Protein AF-A0A8S9BI53-F1 (afdb_monomer)

Solvent-accessible surface area (backbone atoms only — not comparable to full-atom values): 33061 Å² total; per-residue (Å²): 138,85,80,86,93,80,88,85,81,89,90,82,87,81,84,90,80,84,87,87,91,84,84,90,86,83,92,74,87,72,84,75,74,73,81,69,56,68,41,57,49,54,52,50,31,24,76,69,57,69,30,56,15,89,81,82,66,48,62,41,67,71,45,86,50,90,85,50,49,38,38,64,41,93,84,77,41,53,54,35,48,37,65,59,54,47,64,76,49,70,54,96,83,61,75,46,56,41,90,86,76,59,50,77,44,80,83,90,82,71,69,43,12,70,45,68,50,83,54,45,51,51,96,46,61,16,75,31,73,36,54,18,81,56,66,53,80,40,63,26,84,49,60,46,41,55,67,83,69,86,32,77,69,58,82,85,41,78,83,50,72,60,67,72,82,74,72,76,48,78,61,54,56,31,54,54,38,41,65,69,69,30,74,69,57,46,56,55,44,53,49,49,51,48,55,49,49,52,50,51,51,52,49,50,54,50,44,52,51,52,32,45,56,73,57,38,28,87,83,37,74,62,40,63,84,74,40,41,67,57,50,51,49,47,51,52,57,51,41,53,56,48,52,50,51,50,49,54,48,50,52,53,42,49,55,53,50,48,53,49,48,38,59,34,70,45,61,79,44,89,84,53,57,69,68,59,48,52,49,51,55,50,54,54,46,52,54,49,50,55,52,51,52,52,62,66,43,47,62,55,52,44,66,72,45,37,33,30,54,51,36,29,68,53,32,73,48,43,53,50,90,36,40,30,42,27,50,74,63,49,51,101,71,82,42,31,50,35,49,42,34,44,71,51,90,92,48,77,69,30,61,32,17,37,24,81,46,80,53,77,49,93,88,47,87,86,52,80,63,26,56,27,33,36,35,36,32,46,53,83,86,43,68,24,33,33,38,40,35,16,77,88,78,28,34,38,39,33,30,43,34,80,48,79,62,61,62,44,41,30,71,13,45,44,63,84,80,43,95,68,87,76,90,77,78,92,70,57,74,44,82,76,48,66,40,41,44,54,75,52,35,97,92,42,32,38,28,43,34,50,87,71,35,33,34,35,34,48,46,31,51,35,70,75,34,77,83,31,42,42,68,32,38,28,33,58,43,66,95,56,54,73,70,54,46,52,56,60,65,66,53,77,87,67,41,68,72,52,92,47,52,44,33,32,35,28,34,44,55,66,67,74,68,39,44,30,39,27,29,43,50,53,86,41,70,45,72,46,73,90,54,80,72,93,56,82,72,55,65,44,78,44,72,46,62,50,77,75,59,48,52,65,50,46,52,53,53,46,53,49,52,53,50,51,56,54,51,59,66,69,78,106

Secondary structure (DSSP, 8-state):
-PPPS---------------------------PPPPPHHHHHHHHHHTT--B-TTT-PBPPPTTSTT--EEE-TTT--EEEHHHHHHHT--TTS-EE-TTT--EE--------TTS-SSSS-SSB---EEE-TTS-EEE--SBS-SS----PPPGGGTTSPPPP-----HHHHHHHHHHHHHHHHHHHHHHHHHHHHHHHHHHHHHHHHHHHHHH-GGGSTTHIIIIIHHHHHHHHHHHHHHHHHHHHHHHHHHHHHHHHHHHHTTTT-TTS-HHHHHHHHHHHHHHHHHHHHHHHHHHHHHHHHHHHHHHHHHHTTTTTT--EEEESS-SSS---EEEEEE-STT---EEEEEEEEE---TT-TT-TTSEEEEEEE--SS-SSEEEEEETTTTEEEEEEESS--HHHHIIIIIHHH-SSPPP-----EEEEEEEEBPPP-SS---EEETTTTEEEETHHHHHH-GGGGGG-EEEE-TT--HHHHHHHHTSPP-SS--TTEEEEEEEESSSS-EEEEEEPPP-EEEE-GGG-SSS---EEEE-S--HHHHHHHHHHHHHHHHHHHHHHHHH-

Nearest PDB structures (foldseek):
  7ajk-assembly1_CCC  TM=2.341E-01  e=9.223E-01  Homo sapiens
  1jch-assembly1_A  TM=1.761E-01  e=6.623E-01  Escherichia coli str. K-12 substr. W3110

Mean predicted aligned error: 15.17 Å

Radius of gyration: 48.34 Å; Cα contacts (8 Å, |Δi|>4): 811; chains: 1; bounding box: 99×66×150 Å

Structure (mmCIF, N/CA/C/O backbone):
data_AF-A0A8S9BI53-F1
#
_entry.id   AF-A0A8S9BI53-F1
#
loop_
_atom_site.group_PDB
_atom_site.id
_atom_site.type_symbol
_atom_site.label_atom_id
_atom_site.label_alt_id
_atom_site.label_comp_id
_atom_site.label_asym_id
_atom_site.label_entity_id
_atom_site.label_seq_id
_atom_site.pdbx_PDB_ins_code
_atom_site.Cartn_x
_atom_site.Cartn_y
_atom_site.Cartn_z
_atom_site.occupancy
_atom_site.B_iso_or_equiv
_atom_site.auth_seq_id
_atom_site.auth_comp_id
_atom_site.auth_asym_id
_atom_site.auth_atom_id
_atom_site.pdbx_PDB_model_num
ATOM 1 N N . MET A 1 1 ? -49.328 19.331 77.285 1.00 38.16 1 MET A N 1
ATOM 2 C CA . MET A 1 1 ? -50.086 18.075 77.104 1.00 38.16 1 MET A CA 1
ATOM 3 C C . MET A 1 1 ? -49.144 16.935 77.443 1.00 38.16 1 MET A C 1
ATOM 5 O O . MET A 1 1 ? -48.133 16.788 76.768 1.00 38.16 1 MET A O 1
ATOM 9 N N . GLY A 1 2 ? -49.382 16.288 78.585 1.00 35.16 2 GLY A N 1
ATOM 10 C CA . GLY A 1 2 ? -48.460 15.339 79.215 1.00 35.16 2 GLY A CA 1
ATOM 11 C C . GLY A 1 2 ? -48.515 13.945 78.594 1.00 35.16 2 GLY A C 1
ATOM 12 O O . GLY A 1 2 ? -49.568 13.505 78.139 1.00 35.16 2 GLY A O 1
ATOM 13 N N . PHE A 1 3 ? -47.365 13.274 78.581 1.00 36.62 3 PHE A N 1
ATOM 14 C CA . PHE A 1 3 ? -47.241 11.854 78.255 1.00 36.62 3 PHE A CA 1
ATOM 15 C C . PHE A 1 3 ? -47.561 10.993 79.493 1.00 36.62 3 PHE A C 1
ATOM 17 O O . PHE A 1 3 ? -47.225 11.418 80.599 1.00 36.62 3 PHE A O 1
ATOM 24 N N . PRO A 1 4 ? -48.165 9.796 79.343 1.00 42.88 4 PRO A N 1
ATOM 25 C CA . PRO A 1 4 ? -48.496 8.935 80.476 1.00 42.88 4 PRO A CA 1
ATOM 26 C C . PRO A 1 4 ? -47.275 8.229 81.083 1.00 42.88 4 PRO A C 1
ATOM 28 O O . PRO A 1 4 ? -46.338 7.821 80.395 1.00 42.88 4 PRO A O 1
ATOM 31 N N . GLU A 1 5 ? -47.358 8.046 82.394 1.00 36.34 5 GLU A N 1
ATOM 32 C CA . GLU A 1 5 ? -46.316 7.708 83.359 1.00 36.34 5 GLU A CA 1
ATOM 33 C C . GLU A 1 5 ? -46.293 6.195 83.678 1.00 36.34 5 GLU A C 1
ATOM 35 O O . GLU A 1 5 ? -46.712 5.770 84.749 1.00 36.34 5 GLU A O 1
ATOM 40 N N . TRP A 1 6 ? -45.837 5.345 82.743 1.00 43.69 6 TRP A N 1
ATOM 41 C CA . TRP A 1 6 ? -45.733 3.888 82.998 1.00 43.69 6 TRP A CA 1
ATOM 42 C C . TRP A 1 6 ? -44.433 3.199 82.540 1.00 43.69 6 TRP A C 1
ATOM 44 O O . TRP A 1 6 ? -44.338 1.977 82.585 1.00 43.69 6 TRP A O 1
ATOM 54 N N . LEU A 1 7 ? -43.386 3.947 82.165 1.00 37.19 7 LEU A N 1
ATOM 55 C CA . LEU A 1 7 ? -42.124 3.377 81.646 1.00 37.19 7 LEU A CA 1
ATOM 56 C C . LEU A 1 7 ? -40.905 3.471 82.585 1.00 37.19 7 LEU A C 1
ATOM 58 O O . LEU A 1 7 ? -39.764 3.371 82.137 1.00 37.19 7 LEU A O 1
ATOM 62 N N . SER A 1 8 ? -41.111 3.604 83.893 1.00 36.84 8 SER A N 1
ATOM 63 C CA . SER A 1 8 ? -40.029 3.662 84.888 1.00 36.84 8 SER A CA 1
ATOM 64 C C . SER A 1 8 ? -40.127 2.532 85.917 1.00 36.84 8 SER A C 1
ATOM 66 O O . SER A 1 8 ? -40.432 2.748 87.089 1.00 36.84 8 SER A O 1
ATOM 68 N N . ARG A 1 9 ? -39.808 1.295 85.508 1.00 33.62 9 ARG A N 1
ATOM 69 C CA . ARG A 1 9 ? -39.439 0.247 86.472 1.00 33.62 9 ARG A CA 1
ATOM 70 C C . ARG A 1 9 ? -38.448 -0.768 85.884 1.00 33.62 9 ARG A C 1
ATOM 72 O O . ARG A 1 9 ? -38.686 -1.344 84.833 1.00 33.62 9 ARG A O 1
ATOM 79 N N . MET A 1 10 ? -37.375 -0.989 86.648 1.00 32.03 10 MET A N 1
ATOM 80 C CA . MET A 1 10 ? -36.357 -2.053 86.570 1.00 32.03 10 MET A CA 1
ATOM 81 C C . MET A 1 10 ? -35.164 -1.892 85.608 1.00 32.03 10 MET A C 1
ATOM 83 O O . MET A 1 10 ? -35.108 -2.489 84.538 1.00 32.03 10 MET A O 1
ATOM 87 N N . ARG A 1 11 ? -34.107 -1.231 86.105 1.00 34.50 11 ARG A N 1
ATOM 88 C CA . ARG A 1 11 ? -32.727 -1.753 86.035 1.00 34.50 11 ARG A CA 1
ATOM 89 C C . ARG A 1 11 ? -31.992 -1.433 87.338 1.00 34.50 11 ARG A C 1
ATOM 91 O O . ARG A 1 11 ? -31.495 -0.328 87.513 1.00 34.50 11 ARG A O 1
ATOM 98 N N . SER A 1 12 ? -31.906 -2.415 88.228 1.00 32.53 12 SER A N 1
ATOM 99 C CA . SER A 1 12 ? -30.913 -2.466 89.303 1.00 32.53 12 SER A CA 1
ATOM 100 C C . SER A 1 12 ? -30.328 -3.874 89.318 1.00 32.53 12 SER A C 1
ATOM 102 O O . SER A 1 12 ? -31.018 -4.818 89.688 1.00 32.53 12 SER A O 1
ATOM 104 N N . PHE A 1 13 ? -29.077 -4.020 88.889 1.00 35.69 13 PHE A N 1
ATOM 105 C CA . PHE A 1 13 ? -28.277 -5.209 89.168 1.00 35.69 13 PHE A CA 1
ATOM 106 C C . PHE A 1 13 ? -27.112 -4.762 90.042 1.00 35.69 13 PHE A C 1
ATOM 108 O O . PHE A 1 13 ? -26.202 -4.078 89.577 1.00 35.69 13 PHE A O 1
ATOM 115 N N . GLY A 1 14 ? -27.230 -5.088 91.328 1.00 33.16 14 GLY A N 1
ATOM 116 C CA . GLY A 1 14 ? -26.150 -5.064 92.301 1.00 33.16 14 GLY A CA 1
ATOM 117 C C . GLY A 1 14 ? -25.418 -6.405 92.303 1.00 33.16 14 GLY A C 1
ATOM 118 O O . GLY A 1 14 ? -25.988 -7.445 91.984 1.00 33.16 14 GLY A O 1
ATOM 119 N N . SER A 1 15 ? -24.134 -6.306 92.608 1.00 37.19 15 SER A N 1
ATOM 120 C CA . SER A 1 15 ? -23.087 -7.322 92.706 1.00 37.19 15 SER A CA 1
ATOM 121 C C . SER A 1 15 ? -23.187 -8.249 93.931 1.00 37.19 15 SER A C 1
ATOM 123 O O . SER A 1 15 ? -24.032 -8.016 94.788 1.00 37.19 15 SER A O 1
ATOM 125 N N . THR A 1 16 ? -22.196 -9.162 94.019 1.00 34.91 16 THR A N 1
ATOM 126 C CA . THR A 1 16 ? -21.750 -10.045 95.139 1.00 34.91 16 THR A CA 1
ATOM 127 C C . THR A 1 16 ? -22.566 -11.330 95.333 1.00 34.91 16 THR A C 1
ATOM 129 O O . THR A 1 16 ? -23.776 -11.286 95.178 1.00 34.91 16 THR A O 1
ATOM 132 N N . SER A 1 17 ? -22.055 -12.508 95.708 1.00 37.38 17 SER A N 1
ATOM 133 C CA . SER A 1 17 ? -20.729 -13.128 95.932 1.00 37.38 17 SER A CA 1
ATOM 134 C C . SER A 1 17 ? -21.003 -14.565 96.445 1.00 37.38 17 SER A C 1
ATOM 136 O O . SER A 1 17 ? -21.996 -14.745 97.141 1.00 37.38 17 SER A O 1
ATOM 138 N N . ASP A 1 18 ? -20.132 -15.524 96.121 1.00 37.47 18 ASP A N 1
ATOM 139 C CA . ASP A 1 18 ? -19.719 -16.731 96.877 1.00 37.47 18 ASP A CA 1
ATOM 140 C C . ASP A 1 18 ? -20.744 -17.668 97.580 1.00 37.47 18 ASP A C 1
ATOM 142 O O . ASP A 1 18 ? -21.284 -17.341 98.629 1.00 37.47 18 ASP A O 1
ATOM 146 N N . ASP A 1 19 ? -20.888 -18.878 97.005 1.00 35.69 19 ASP A N 1
ATOM 147 C CA . ASP A 1 19 ? -20.624 -20.239 97.562 1.00 35.69 19 ASP A CA 1
ATOM 148 C C . ASP A 1 19 ? -21.284 -20.734 98.899 1.00 35.69 19 ASP A C 1
ATOM 150 O O . ASP A 1 19 ? -21.994 -20.000 99.575 1.00 35.69 19 ASP A O 1
ATOM 154 N N . PRO A 1 20 ? -21.147 -22.022 99.296 1.00 53.41 20 PRO A N 1
ATOM 155 C CA . PRO A 1 20 ? -22.077 -23.129 99.041 1.00 53.41 20 PRO A CA 1
ATOM 156 C C . PRO A 1 20 ? -22.709 -23.732 100.320 1.00 53.41 20 PRO A C 1
ATOM 158 O O . PRO A 1 20 ? -22.395 -23.355 101.445 1.00 53.41 20 PRO A O 1
ATOM 161 N N . SER A 1 21 ? -23.511 -24.790 100.117 1.00 37.78 21 SER A N 1
ATOM 162 C CA . SER A 1 21 ? -24.029 -25.794 101.074 1.00 37.78 21 SER A CA 1
ATOM 163 C C . SER A 1 21 ? -25.471 -25.621 101.580 1.00 37.78 21 SER A C 1
ATOM 165 O O . SER A 1 21 ? -25.750 -24.889 102.524 1.00 37.78 21 SER A O 1
ATOM 167 N N . ARG A 1 22 ? -26.392 -26.427 101.025 1.00 37.75 22 ARG A N 1
ATOM 168 C CA . ARG A 1 22 ? -27.271 -27.305 101.820 1.00 37.75 22 ARG A CA 1
ATOM 169 C C . ARG A 1 22 ? -28.062 -28.293 100.957 1.00 37.75 22 ARG A C 1
ATOM 171 O O . ARG A 1 22 ? -28.608 -27.938 99.920 1.00 37.75 22 ARG A O 1
ATOM 178 N N . LEU A 1 23 ? -28.066 -29.528 101.447 1.00 38.56 23 LEU A N 1
ATOM 179 C CA . LEU A 1 23 ? -28.733 -30.730 100.958 1.00 38.56 23 LEU A CA 1
ATOM 180 C C . LEU A 1 23 ? -30.272 -30.633 100.894 1.00 38.56 23 LEU A C 1
ATOM 182 O O . LEU A 1 23 ? -30.891 -30.022 101.760 1.00 38.56 23 LEU A O 1
ATOM 186 N N . GLU A 1 24 ? -30.803 -31.370 99.910 1.00 41.22 24 GLU A N 1
ATOM 187 C CA . GLU A 1 24 ? -31.971 -32.277 99.938 1.00 41.22 24 GLU A CA 1
ATOM 188 C C . GLU A 1 24 ? -33.331 -31.771 100.449 1.00 41.22 24 GLU A C 1
ATOM 190 O O . GLU A 1 24 ? -33.551 -31.617 101.647 1.00 41.22 24 GLU A O 1
ATOM 195 N N . ASN A 1 25 ? -34.317 -31.696 99.542 1.00 35.28 25 ASN A N 1
ATOM 196 C CA . ASN A 1 25 ? -35.432 -32.660 99.499 1.00 35.28 25 ASN A CA 1
ATOM 197 C C . ASN A 1 25 ? -36.460 -32.319 98.405 1.00 35.28 25 ASN A C 1
ATOM 199 O O . ASN A 1 25 ? -36.790 -31.156 98.199 1.00 35.28 25 ASN A O 1
ATOM 203 N N . GLY A 1 26 ? -37.044 -33.361 97.804 1.00 35.84 26 GLY A N 1
ATOM 204 C CA . GLY A 1 26 ? -38.421 -33.318 97.296 1.00 35.84 26 GLY A CA 1
ATOM 205 C C . GLY A 1 26 ? -38.607 -33.036 95.806 1.00 35.84 26 GLY A C 1
ATOM 206 O O . GLY A 1 26 ? -38.848 -31.910 95.392 1.00 35.84 26 GLY A O 1
ATOM 207 N N . THR A 1 27 ? -38.582 -34.100 95.012 1.00 40.88 27 THR A N 1
ATOM 208 C CA . THR A 1 27 ? -39.123 -34.187 93.651 1.00 40.88 27 THR A CA 1
ATOM 209 C C . THR A 1 27 ? -40.627 -33.887 93.599 1.00 40.88 27 THR A C 1
ATOM 211 O O . THR A 1 27 ? -41.427 -34.708 94.042 1.00 40.88 27 THR A O 1
ATOM 214 N N . GLU A 1 28 ? -41.003 -32.789 92.944 1.00 40.25 28 GLU A N 1
ATOM 215 C CA . GLU A 1 28 ? -42.243 -32.681 92.166 1.00 40.25 28 GLU A CA 1
ATOM 216 C C . GLU A 1 28 ? -41.829 -32.560 90.694 1.00 40.25 28 GLU A C 1
ATOM 218 O O . GLU A 1 28 ? -41.204 -31.578 90.285 1.00 40.25 28 GLU A O 1
ATOM 223 N N . MET A 1 29 ? -42.101 -33.598 89.897 1.00 36.38 29 MET A N 1
ATOM 224 C CA . MET A 1 29 ? -41.938 -33.537 88.445 1.00 36.38 29 MET A CA 1
ATOM 225 C C . MET A 1 29 ? -43.010 -32.601 87.884 1.00 36.38 29 MET A C 1
ATOM 227 O O . MET A 1 29 ? -44.114 -33.024 87.553 1.00 36.38 29 MET A O 1
ATOM 231 N N . VAL A 1 30 ? -42.676 -31.316 87.792 1.00 41.88 30 VAL A N 1
ATOM 232 C CA . VAL A 1 30 ? -43.366 -30.393 86.895 1.00 41.88 30 VAL A CA 1
ATOM 233 C C . VAL A 1 30 ? -43.039 -30.851 85.481 1.00 41.88 30 VAL A C 1
ATOM 235 O O . VAL A 1 30 ? -41.872 -30.892 85.086 1.00 41.88 30 VAL A O 1
ATOM 238 N N . ASP A 1 31 ? -44.074 -31.245 84.751 1.00 38.38 31 ASP A N 1
ATOM 239 C CA . ASP A 1 31 ? -44.019 -31.608 83.342 1.00 38.38 31 ASP A CA 1
ATOM 240 C C . ASP A 1 31 ? -43.601 -30.363 82.539 1.00 38.38 31 ASP A C 1
ATOM 242 O O . ASP A 1 31 ? -44.418 -29.543 82.116 1.00 38.38 31 ASP A O 1
ATOM 246 N N . PHE A 1 32 ? -42.289 -30.139 82.426 1.00 35.25 32 PHE A N 1
ATOM 247 C CA . PHE A 1 32 ? -41.719 -29.089 81.595 1.00 35.25 32 PHE A CA 1
ATOM 248 C C . PHE A 1 32 ? -41.863 -29.519 80.137 1.00 35.25 32 PHE A C 1
ATOM 250 O O . PHE A 1 32 ? -40.916 -30.008 79.519 1.00 35.25 32 PHE A O 1
ATOM 257 N N . THR A 1 33 ? -43.041 -29.292 79.554 1.00 42.88 33 THR A N 1
ATOM 258 C CA . THR A 1 33 ? -43.133 -29.152 78.101 1.00 42.88 33 THR A CA 1
ATOM 259 C C . THR A 1 33 ? -42.122 -28.078 77.689 1.00 42.88 33 THR A C 1
ATOM 261 O O . THR A 1 33 ? -42.225 -26.943 78.173 1.00 42.88 33 THR A O 1
ATOM 264 N N . PRO A 1 34 ? -41.113 -28.403 76.861 1.00 46.28 34 PRO A N 1
ATOM 265 C CA . PRO A 1 34 ? -40.123 -27.426 76.436 1.00 46.28 34 PRO A CA 1
ATOM 266 C C . PRO A 1 34 ? -40.837 -26.247 75.759 1.00 46.28 34 PRO A C 1
ATOM 268 O O . PRO A 1 34 ? -41.819 -26.468 75.044 1.00 46.28 34 PRO A O 1
ATOM 271 N N . PRO A 1 35 ? -40.388 -24.997 75.978 1.00 55.41 35 PRO A N 1
ATOM 272 C CA . PRO A 1 35 ? -41.011 -23.836 75.358 1.00 55.41 35 PRO A CA 1
ATOM 273 C C . PRO A 1 35 ? -41.022 -24.027 73.838 1.00 55.41 35 PRO A C 1
ATOM 275 O O . PRO A 1 35 ? -39.968 -24.266 73.241 1.00 55.41 35 PRO A O 1
ATOM 278 N N . LEU A 1 36 ? -42.213 -23.962 73.229 1.00 62.84 36 LEU A N 1
ATOM 279 C CA . LEU A 1 36 ? -42.367 -24.066 71.778 1.00 62.84 36 LEU A CA 1
ATOM 280 C C . LEU A 1 36 ? -41.433 -23.072 71.076 1.00 62.84 36 LEU A C 1
ATOM 282 O O . LEU A 1 36 ? -41.262 -21.932 71.515 1.00 62.84 36 LEU A O 1
ATOM 286 N N . ASP A 1 37 ? -40.847 -23.509 69.959 1.00 76.50 37 ASP A N 1
ATOM 287 C CA . ASP A 1 37 ? -40.071 -22.650 69.066 1.00 76.50 37 ASP A CA 1
ATOM 288 C C . ASP A 1 37 ? -40.930 -21.422 68.714 1.00 76.50 37 ASP A C 1
ATOM 290 O O . ASP A 1 37 ? -42.092 -21.560 68.330 1.00 76.50 37 ASP A O 1
ATOM 294 N N . ARG A 1 38 ? -40.393 -20.201 68.858 1.00 82.62 38 ARG A N 1
ATOM 295 C CA . ARG A 1 38 ? -41.146 -18.948 68.639 1.00 82.62 38 ARG A CA 1
ATOM 296 C C . ARG A 1 38 ? -41.860 -18.936 67.285 1.00 82.62 38 ARG A C 1
ATOM 298 O O . ARG A 1 38 ? -42.929 -18.349 67.156 1.00 82.62 38 ARG A O 1
ATOM 305 N N . SER A 1 39 ? -41.274 -19.582 66.281 1.00 82.25 39 SER A N 1
ATOM 306 C CA . SER A 1 39 ? -41.879 -19.736 64.960 1.00 82.25 39 SER A CA 1
ATOM 307 C C . SER A 1 39 ? -43.170 -20.570 64.980 1.00 82.25 39 SER A C 1
ATOM 309 O O . SER A 1 39 ? -44.142 -20.195 64.331 1.00 82.25 39 SER A O 1
ATOM 311 N N . GLU A 1 40 ? -43.214 -21.643 65.768 1.00 83.81 40 GLU A N 1
ATOM 312 C CA . GLU A 1 40 ? -44.394 -22.491 65.976 1.00 83.81 40 GLU A CA 1
ATOM 313 C C . GLU A 1 40 ? -45.446 -21.774 66.820 1.00 83.81 40 G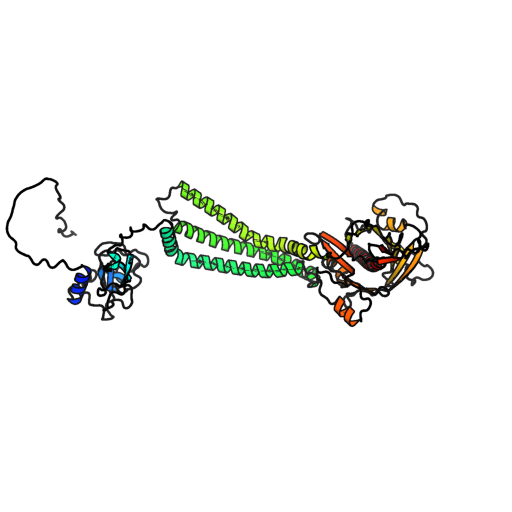LU A C 1
ATOM 315 O O . GLU A 1 40 ? -46.631 -21.846 66.503 1.00 83.81 40 GLU A O 1
ATOM 320 N N . GLN A 1 41 ? -45.016 -21.008 67.825 1.00 86.81 41 GLN A N 1
ATOM 321 C CA . GLN A 1 41 ? -45.911 -20.173 68.623 1.00 86.81 41 GLN A CA 1
ATOM 322 C C . GLN A 1 41 ? -46.640 -19.141 67.751 1.00 86.81 41 GLN A C 1
ATOM 324 O O . GLN A 1 41 ? -47.858 -19.025 67.823 1.00 86.81 41 GLN A O 1
ATOM 329 N N . ILE A 1 42 ? -45.912 -18.431 66.885 1.00 87.38 42 ILE A N 1
ATOM 330 C CA . ILE A 1 42 ? -46.497 -17.441 65.970 1.00 87.38 42 ILE A CA 1
ATOM 331 C C . ILE A 1 42 ? -47.508 -18.100 65.020 1.00 87.38 42 ILE A C 1
ATOM 333 O O . ILE A 1 42 ? -48.566 -17.539 64.749 1.00 87.38 42 ILE A O 1
ATOM 337 N N . ILE A 1 43 ? -47.194 -19.293 64.508 1.00 85.94 43 ILE A N 1
ATOM 338 C CA . ILE A 1 43 ? -48.113 -20.043 63.647 1.00 85.94 43 ILE A CA 1
ATOM 339 C C . ILE A 1 43 ? -49.374 -20.440 64.420 1.00 85.94 43 ILE A C 1
ATOM 341 O O . ILE A 1 43 ? -50.476 -20.233 63.915 1.00 85.94 43 ILE A O 1
ATOM 345 N N . ALA A 1 44 ? -49.224 -20.975 65.633 1.00 87.19 44 ALA A N 1
ATOM 346 C CA . ALA A 1 44 ? -50.347 -21.347 66.485 1.00 87.19 44 ALA A CA 1
ATOM 347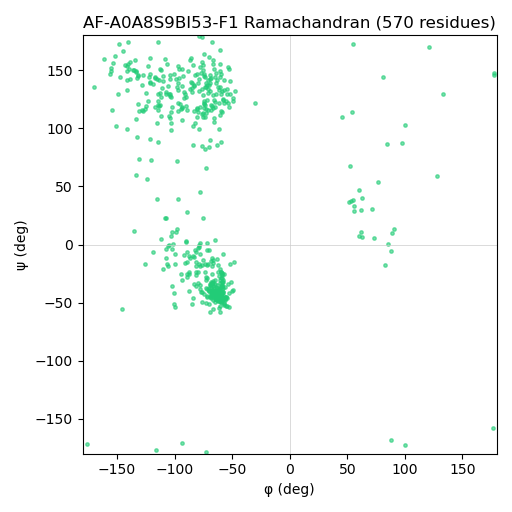 C C . ALA A 1 44 ? -51.245 -20.136 66.781 1.00 87.19 44 ALA A C 1
ATOM 349 O O . ALA A 1 44 ? -52.452 -20.235 66.587 1.00 87.19 44 ALA A O 1
ATOM 350 N N . GLU A 1 45 ? -50.651 -18.989 67.133 1.00 90.06 45 GLU A N 1
ATOM 351 C CA . GLU A 1 45 ? -51.351 -17.721 67.379 1.00 90.06 45 GLU A CA 1
ATOM 352 C C . GLU A 1 45 ? -52.131 -17.232 66.138 1.00 90.06 45 GLU A C 1
ATOM 354 O O . GLU A 1 45 ? -53.231 -16.693 66.262 1.00 90.06 45 GLU A O 1
ATOM 359 N N . ILE A 1 46 ? -51.598 -17.433 64.926 1.00 88.00 46 ILE A N 1
ATOM 360 C CA . ILE A 1 46 ? -52.302 -17.096 63.677 1.00 88.00 46 ILE A CA 1
ATOM 361 C C . ILE A 1 46 ? -53.492 -18.033 63.444 1.00 88.00 46 ILE A C 1
ATOM 363 O O . ILE A 1 46 ? -54.579 -17.570 63.103 1.00 88.00 46 ILE A O 1
ATOM 367 N N . TYR A 1 47 ? -53.318 -19.344 63.632 1.00 86.50 47 TYR A N 1
ATOM 368 C CA . TYR A 1 47 ? -54.405 -20.311 63.437 1.00 86.50 47 TYR A CA 1
ATOM 369 C C . TYR A 1 47 ? -55.514 -20.173 64.485 1.00 86.50 47 TYR A C 1
ATOM 371 O O . TYR A 1 47 ? -56.683 -20.359 64.150 1.00 86.50 47 TYR A O 1
ATOM 379 N N . SER A 1 48 ? -55.186 -19.779 65.718 1.00 90.06 48 SER A N 1
ATOM 380 C CA . SER A 1 48 ? -56.171 -19.435 66.750 1.00 90.06 48 SER A CA 1
ATOM 381 C C . SER A 1 48 ? -56.788 -18.045 66.574 1.00 90.06 48 SER A C 1
ATOM 383 O O . SER A 1 48 ? -57.608 -17.648 67.396 1.00 90.06 48 SER A O 1
ATOM 385 N N . SER A 1 49 ? -56.422 -17.301 65.519 1.00 86.50 49 SER A N 1
ATOM 386 C CA . SER A 1 49 ? -56.865 -15.918 65.272 1.00 86.50 49 SER A CA 1
ATOM 387 C C . SER A 1 49 ? -56.569 -14.955 66.431 1.00 86.50 49 SER A C 1
ATOM 389 O O . SER A 1 49 ? -57.292 -13.983 66.623 1.00 86.50 49 SER A O 1
ATOM 391 N N . SER A 1 50 ? -55.515 -15.220 67.205 1.00 91.56 50 SER A N 1
ATOM 392 C CA . SER A 1 50 ? -55.086 -14.396 68.343 1.00 91.56 50 SER A CA 1
ATOM 393 C C . SER A 1 50 ? -53.845 -13.550 68.039 1.00 91.56 50 SER A C 1
ATOM 395 O O . SER A 1 50 ? -53.355 -12.843 68.915 1.00 91.56 50 SER A O 1
ATOM 397 N N . TYR A 1 51 ? -53.294 -13.647 66.826 1.00 92.44 51 TYR A N 1
ATOM 398 C CA . TYR A 1 51 ? -52.144 -12.854 66.406 1.00 92.44 51 TYR A CA 1
ATOM 399 C C . TYR A 1 51 ? -52.580 -11.524 65.789 1.00 92.44 51 TYR A C 1
ATOM 401 O O . TYR A 1 51 ? -53.152 -11.505 64.702 1.00 92.44 51 TYR A O 1
ATOM 409 N N . GLU A 1 52 ? -52.239 -10.405 66.422 1.00 93.12 52 GLU A N 1
ATOM 410 C CA . GLU A 1 52 ? -52.591 -9.066 65.939 1.00 93.12 52 GLU A CA 1
ATOM 411 C C . GLU A 1 52 ? -51.454 -8.410 65.142 1.00 93.12 52 GLU A C 1
ATOM 413 O O . GLU A 1 52 ? -50.269 -8.453 65.502 1.00 93.12 52 GLU A O 1
ATOM 418 N N . CYS A 1 53 ? -51.805 -7.734 64.048 1.00 92.81 53 CYS A N 1
ATOM 419 C CA . CYS A 1 53 ? -50.864 -6.894 63.327 1.00 92.81 53 CYS A CA 1
ATOM 420 C C . CYS A 1 53 ? -50.581 -5.625 64.137 1.00 92.81 53 CYS A C 1
ATOM 422 O O . CYS A 1 53 ? -51.419 -4.736 64.214 1.00 92.81 53 CYS A O 1
ATOM 424 N N . ALA A 1 54 ? -49.353 -5.454 64.628 1.00 92.75 54 ALA A N 1
ATOM 425 C CA . ALA A 1 54 ? -48.975 -4.298 65.454 1.00 92.75 54 ALA A CA 1
ATOM 426 C C . ALA A 1 54 ? -49.021 -2.916 64.748 1.00 92.75 54 ALA A C 1
ATOM 428 O O . ALA A 1 54 ? -48.600 -1.921 65.333 1.00 92.75 54 ALA A O 1
ATOM 429 N N . ILE A 1 55 ? -49.469 -2.841 63.487 1.00 92.38 55 ILE A N 1
ATOM 430 C CA . ILE A 1 55 ? -49.682 -1.579 62.761 1.00 92.38 55 ILE A CA 1
ATOM 431 C C . ILE A 1 55 ? -51.162 -1.179 62.765 1.00 92.38 55 ILE A C 1
ATOM 433 O O . ILE A 1 55 ? -51.469 -0.051 63.136 1.00 92.38 55 ILE A O 1
ATOM 437 N N . CYS A 1 56 ? -52.064 -2.063 62.324 1.00 93.44 56 CYS A N 1
ATOM 438 C CA . CYS A 1 56 ? -53.501 -1.768 62.251 1.00 93.44 56 CYS A CA 1
ATOM 439 C C . CYS A 1 56 ? -54.312 -2.328 63.424 1.00 93.44 56 CYS A C 1
ATOM 441 O O . CYS A 1 56 ? -55.486 -2.006 63.529 1.00 93.44 56 CYS A O 1
ATOM 443 N N . ALA A 1 57 ? -53.694 -3.142 64.284 1.00 92.50 57 ALA A N 1
ATOM 444 C CA . ALA A 1 57 ? -54.326 -3.904 65.361 1.00 92.50 57 ALA A CA 1
ATOM 445 C C . ALA A 1 57 ? -55.362 -4.956 64.909 1.00 92.50 57 ALA A C 1
ATOM 447 O O . ALA A 1 57 ? -55.978 -5.596 65.750 1.00 92.50 57 ALA A O 1
ATOM 448 N N . ASP A 1 58 ? -55.520 -5.198 63.603 1.00 92.19 58 ASP A N 1
ATOM 449 C CA . ASP A 1 58 ? -56.377 -6.280 63.107 1.00 92.19 58 ASP A CA 1
ATOM 450 C C . ASP A 1 58 ? -55.695 -7.649 63.244 1.00 92.19 58 ASP A C 1
ATOM 452 O O . ASP A 1 58 ? -54.477 -7.778 63.050 1.00 92.19 58 ASP A O 1
ATOM 456 N N . ASN A 1 59 ? -56.500 -8.687 63.481 1.00 89.75 59 ASN A N 1
ATOM 457 C CA . ASN A 1 59 ? -56.042 -10.074 63.508 1.00 89.75 59 ASN A CA 1
ATOM 458 C C . ASN A 1 59 ? -55.466 -10.509 62.154 1.00 89.75 59 ASN A C 1
ATOM 460 O O . ASN A 1 59 ? -56.071 -10.319 61.096 1.00 89.75 59 ASN A O 1
ATOM 464 N N . VAL A 1 60 ? -54.300 -11.146 62.202 1.00 87.69 60 VAL A N 1
ATOM 465 C CA . VAL A 1 60 ? -53.637 -11.757 61.054 1.00 87.69 60 VAL A CA 1
ATOM 466 C C . VAL A 1 60 ? -54.276 -13.114 60.791 1.00 87.69 60 VAL A C 1
ATOM 468 O O . VAL A 1 60 ? -54.184 -14.023 61.612 1.00 87.69 60 VAL A O 1
ATOM 471 N N . THR A 1 61 ? -54.892 -13.268 59.622 1.00 81.56 61 THR A N 1
ATOM 472 C CA . THR A 1 61 ? -55.498 -14.537 59.201 1.00 81.56 61 THR A CA 1
ATOM 473 C C . THR A 1 61 ? -54.525 -15.377 58.358 1.00 81.56 61 THR A C 1
ATOM 475 O O . THR A 1 61 ? -53.656 -14.819 57.673 1.00 81.56 61 THR A O 1
ATOM 478 N N . PRO A 1 62 ? -54.632 -16.723 58.383 1.00 72.19 62 PRO A N 1
ATOM 479 C CA . PRO A 1 62 ? -53.859 -17.594 57.502 1.00 72.19 62 PRO A CA 1
ATOM 480 C C . PRO A 1 62 ? -54.055 -17.201 56.031 1.00 72.19 62 PRO A C 1
ATOM 482 O O . PRO A 1 62 ? -55.180 -17.056 55.555 1.00 72.19 62 PRO A O 1
ATOM 485 N N . ALA A 1 63 ? -52.956 -17.032 55.292 1.00 59.97 63 ALA A N 1
ATOM 486 C CA . ALA A 1 63 ? -52.956 -16.382 53.976 1.00 59.97 63 ALA A CA 1
ATOM 487 C C . ALA A 1 63 ? -53.516 -17.229 52.807 1.00 59.97 63 ALA A C 1
ATOM 489 O O . ALA A 1 63 ? -53.172 -16.973 51.652 1.00 59.97 63 ALA A O 1
ATOM 490 N N . ASP A 1 64 ? -54.360 -18.228 53.085 1.00 53.41 64 ASP A N 1
ATOM 491 C CA . ASP A 1 64 ? -55.042 -19.032 52.056 1.00 53.41 64 ASP A CA 1
ATOM 492 C C . ASP A 1 64 ? -56.173 -18.235 51.365 1.00 53.41 64 ASP A C 1
ATOM 494 O O . ASP A 1 64 ? -56.603 -18.531 50.253 1.00 53.41 64 ASP A O 1
ATOM 498 N N . ILE A 1 65 ? -56.601 -17.126 51.979 1.00 55.50 65 ILE A N 1
ATOM 499 C CA . ILE A 1 65 ? -57.531 -16.163 51.387 1.00 55.50 65 ILE A CA 1
ATOM 500 C C . ILE A 1 65 ? -56.699 -15.051 50.734 1.00 55.50 65 ILE A C 1
ATOM 502 O O . ILE A 1 65 ? -55.987 -14.314 51.417 1.00 55.50 65 ILE A O 1
ATOM 506 N N . GLN A 1 66 ? -56.800 -14.906 49.407 1.00 53.59 66 GLN A N 1
ATOM 507 C CA . GLN A 1 66 ? -55.999 -13.999 48.553 1.00 53.59 66 GLN A CA 1
ATOM 508 C C . GLN A 1 66 ? -55.878 -12.533 49.030 1.00 53.59 66 GLN A C 1
ATOM 510 O O . GLN A 1 66 ? -55.010 -11.800 48.543 1.00 53.59 66 GLN A O 1
ATOM 515 N N . ASN A 1 67 ? -56.713 -12.104 49.976 1.00 56.34 67 ASN A N 1
ATOM 516 C CA . ASN A 1 67 ? -56.816 -10.728 50.447 1.00 56.34 67 ASN A CA 1
ATOM 517 C C . ASN A 1 67 ? -55.756 -10.330 51.490 1.00 56.34 67 ASN A C 1
ATOM 519 O O . ASN A 1 67 ? -55.483 -9.139 51.624 1.00 56.34 67 ASN A O 1
ATOM 523 N N . TYR A 1 68 ? -55.088 -11.273 52.167 1.00 66.06 68 TYR A N 1
ATOM 524 C CA . TYR A 1 68 ? -54.119 -10.945 53.224 1.00 66.06 68 TYR A CA 1
ATOM 525 C C . TYR A 1 68 ? -52.698 -11.359 52.846 1.00 66.06 68 TYR A C 1
ATOM 527 O O . TYR A 1 68 ? -52.212 -12.449 53.135 1.00 66.06 68 TYR A O 1
ATOM 535 N N . ARG A 1 69 ? -51.989 -10.451 52.169 1.00 82.31 69 ARG A N 1
ATOM 536 C CA . ARG A 1 69 ? -50.553 -10.611 51.909 1.00 82.31 69 ARG A CA 1
ATOM 537 C C . ARG A 1 69 ? -49.794 -10.337 53.204 1.00 82.31 69 ARG A C 1
ATOM 539 O O . ARG A 1 69 ? -49.906 -9.242 53.747 1.00 82.31 69 ARG A O 1
ATOM 546 N N . LEU A 1 70 ? -49.013 -11.303 53.674 1.00 86.69 70 LEU A N 1
ATOM 547 C CA . LEU A 1 70 ? -48.239 -11.175 54.909 1.00 86.69 70 LEU A CA 1
ATOM 548 C C . LEU A 1 70 ? -46.795 -10.755 54.627 1.00 86.69 70 LEU A C 1
ATOM 550 O O . LEU A 1 70 ? -46.219 -11.060 53.580 1.00 86.69 70 LEU A O 1
ATOM 554 N N . TRP A 1 71 ? -46.201 -10.058 55.588 1.00 86.56 71 TRP A N 1
ATOM 555 C CA . TRP A 1 71 ? -44.782 -9.727 55.627 1.00 86.56 71 TRP A CA 1
ATOM 556 C C . TRP A 1 71 ? -44.246 -9.950 57.041 1.00 86.56 71 TRP A C 1
ATOM 558 O O . TRP A 1 71 ? -44.996 -9.810 58.001 1.00 86.56 71 TRP A O 1
ATOM 568 N N . HIS A 1 72 ? -42.967 -10.297 57.186 1.00 87.56 72 HIS A N 1
ATOM 569 C CA . HIS A 1 72 ? -42.355 -10.513 58.497 1.00 87.56 72 HIS A CA 1
ATOM 570 C C . HIS A 1 72 ? -41.000 -9.817 58.613 1.00 87.56 72 HIS A C 1
ATOM 572 O O . HIS A 1 72 ? -40.260 -9.711 57.634 1.00 87.56 72 HIS A O 1
ATOM 578 N N . CYS A 1 73 ? -40.661 -9.387 59.826 1.00 88.12 73 CYS A N 1
ATOM 579 C CA . CYS A 1 73 ? -39.347 -8.831 60.127 1.00 88.12 73 CYS A CA 1
ATOM 580 C C . CYS A 1 73 ? -38.263 -9.912 60.073 1.00 88.12 73 CYS A C 1
ATOM 582 O O . CYS A 1 73 ? -38.409 -10.957 60.698 1.00 88.12 73 CYS A O 1
ATOM 584 N N . LEU A 1 74 ? -37.146 -9.656 59.386 1.00 83.88 74 LEU A N 1
ATOM 585 C CA . LEU A 1 74 ? -36.044 -10.621 59.281 1.00 83.88 74 LEU A CA 1
ATOM 586 C C . LEU A 1 74 ? -35.258 -10.802 60.587 1.00 83.88 74 LEU A C 1
ATOM 588 O O . LEU A 1 74 ? -34.528 -11.777 60.705 1.00 83.88 74 LEU A O 1
ATOM 592 N N . GLU A 1 75 ? -35.399 -9.878 61.542 1.00 85.31 75 GLU A N 1
ATOM 593 C CA . GLU A 1 75 ? -34.673 -9.919 62.819 1.00 85.31 75 GLU A CA 1
ATOM 594 C C . GLU A 1 75 ? -35.537 -10.462 63.961 1.00 85.31 75 GLU A C 1
ATOM 596 O O . GLU A 1 75 ? -35.129 -11.377 64.667 1.00 85.31 75 GLU A O 1
ATOM 601 N N . CYS A 1 76 ? -36.742 -9.909 64.153 1.00 86.69 76 CYS A N 1
ATOM 602 C CA . CYS A 1 76 ? -37.626 -10.320 65.253 1.00 86.69 76 CYS A CA 1
ATOM 603 C C . CYS A 1 76 ? -38.776 -11.235 64.833 1.00 86.69 76 CYS A C 1
ATOM 605 O O . CYS A 1 76 ? -39.555 -11.651 65.686 1.00 86.69 76 CYS A O 1
ATOM 607 N N . TYR A 1 77 ? -38.919 -11.511 63.535 1.00 89.06 77 TYR A N 1
ATOM 608 C CA . TYR A 1 77 ? -39.931 -12.418 62.984 1.00 89.06 77 TYR A CA 1
ATOM 609 C C . TYR A 1 77 ? -41.390 -12.007 63.233 1.00 89.06 77 TYR A C 1
ATOM 611 O O . TYR A 1 77 ? -42.293 -12.775 62.920 1.00 89.06 77 TYR A O 1
ATOM 619 N N . GLN A 1 78 ? -41.634 -10.781 63.715 1.00 91.06 78 GLN A N 1
ATOM 620 C CA . GLN A 1 78 ? -42.981 -10.227 63.860 1.00 91.06 78 GLN A CA 1
ATOM 621 C C . GLN A 1 78 ? -43.666 -10.117 62.493 1.00 91.06 78 GLN A C 1
ATOM 623 O O . GLN A 1 78 ? -43.044 -9.643 61.535 1.00 91.06 78 GLN A O 1
ATOM 628 N N . ILE A 1 79 ? -44.933 -10.528 62.420 1.00 90.75 79 ILE A N 1
ATOM 629 C CA . ILE A 1 79 ? -45.737 -10.553 61.197 1.00 90.75 79 ILE A CA 1
ATOM 630 C C . ILE A 1 79 ? -46.642 -9.324 61.124 1.00 90.75 79 ILE A C 1
ATOM 632 O O . ILE A 1 79 ? -47.184 -8.849 62.121 1.00 90.75 79 ILE A O 1
ATOM 636 N N . TYR A 1 80 ? -46.804 -8.811 59.911 1.00 91.00 80 TYR A N 1
ATOM 637 C CA . TYR A 1 80 ? -47.639 -7.667 59.592 1.00 91.00 80 TYR A CA 1
ATOM 638 C C . TYR A 1 80 ? -48.409 -7.913 58.295 1.00 91.00 80 TYR A C 1
ATOM 640 O O . TYR A 1 80 ? -47.955 -8.652 57.415 1.00 91.00 80 TYR A O 1
ATOM 648 N N . HIS A 1 81 ? -49.521 -7.203 58.121 1.00 90.38 81 HIS A N 1
ATOM 649 C CA . HIS A 1 81 ? -50.129 -7.045 56.807 1.00 90.38 81 HIS A CA 1
ATOM 650 C C . HIS A 1 81 ? -49.167 -6.284 55.885 1.00 90.38 81 HIS A C 1
ATOM 652 O O . HIS A 1 81 ? -48.656 -5.215 56.229 1.00 90.38 81 HIS A O 1
ATOM 658 N N . PHE A 1 82 ? -48.918 -6.819 54.692 1.00 88.69 82 PHE A N 1
ATOM 659 C CA . PHE A 1 82 ? -48.001 -6.219 53.725 1.00 88.69 82 PHE A CA 1
ATOM 660 C C . PHE A 1 82 ? -48.450 -4.812 53.313 1.00 88.69 82 PHE A C 1
ATOM 662 O O . PHE A 1 82 ? -47.611 -3.925 53.180 1.00 88.69 82 PHE A O 1
ATOM 669 N N . GLU A 1 83 ? -49.759 -4.579 53.169 1.00 87.94 83 GLU A N 1
ATOM 670 C CA . GLU A 1 83 ? -50.289 -3.246 52.855 1.00 87.94 83 GLU A CA 1
ATOM 671 C C . GLU A 1 83 ? -50.066 -2.252 54.004 1.00 87.94 83 GLU A C 1
ATOM 673 O O . GLU A 1 83 ? -49.705 -1.109 53.745 1.00 87.94 83 GLU A O 1
ATOM 678 N N . CYS A 1 84 ? -50.151 -2.685 55.268 1.00 89.81 84 CYS A N 1
ATOM 679 C CA . CYS A 1 84 ? -49.806 -1.842 56.418 1.00 89.81 84 CYS A CA 1
ATOM 680 C C . CYS A 1 84 ? -48.326 -1.440 56.404 1.00 89.81 84 CYS A C 1
ATOM 682 O O . CYS A 1 84 ? -47.982 -0.277 56.618 1.00 89.81 84 CYS A O 1
ATOM 684 N N . VAL A 1 85 ? -47.437 -2.385 56.094 1.00 89.00 85 VAL A N 1
ATOM 685 C CA . VAL A 1 85 ? -45.999 -2.109 55.972 1.00 89.00 85 VAL A CA 1
ATOM 686 C C . VAL A 1 85 ? -45.714 -1.166 54.798 1.00 89.00 85 VAL A C 1
ATOM 688 O O . VAL A 1 85 ? -44.926 -0.230 54.930 1.00 89.00 85 VAL A O 1
ATOM 691 N N . LYS A 1 86 ? -46.383 -1.371 53.661 1.00 87.12 86 LYS A N 1
ATOM 692 C CA . LYS A 1 86 ? -46.261 -0.535 52.462 1.00 87.12 86 LYS A CA 1
ATOM 693 C C . LYS A 1 86 ? -46.800 0.881 52.679 1.00 87.12 86 LYS A C 1
ATOM 695 O O . LYS A 1 86 ? -46.178 1.826 52.204 1.00 87.12 86 LYS A O 1
ATOM 700 N N . ALA A 1 87 ? -47.904 1.033 53.411 1.00 85.94 87 ALA A N 1
ATOM 701 C CA . ALA A 1 87 ? -48.483 2.329 53.757 1.00 85.94 87 ALA A CA 1
ATOM 702 C C . ALA A 1 87 ? -47.526 3.164 54.623 1.00 85.94 87 ALA A C 1
ATOM 704 O O . ALA A 1 87 ? -47.317 4.343 54.347 1.00 85.94 87 ALA A O 1
ATOM 705 N N . ILE A 1 88 ? -46.877 2.538 55.612 1.00 84.44 88 ILE A N 1
ATOM 706 C CA . ILE A 1 88 ? -45.853 3.197 56.438 1.00 84.44 88 ILE A CA 1
ATOM 707 C C . ILE A 1 88 ? -44.586 3.497 55.622 1.00 84.44 88 ILE A C 1
ATOM 709 O O . ILE A 1 88 ? -43.928 4.511 55.845 1.00 84.44 88 ILE A O 1
ATOM 713 N N . ASN A 1 89 ? -44.238 2.636 54.663 1.00 78.31 89 ASN A N 1
ATOM 714 C CA . ASN A 1 89 ? -43.033 2.764 53.845 1.00 78.31 89 ASN A CA 1
ATOM 715 C C . ASN A 1 89 ? -43.273 3.420 52.471 1.00 78.31 89 ASN A C 1
ATOM 717 O O . ASN A 1 89 ? -42.679 3.005 51.474 1.00 78.31 89 ASN A O 1
ATOM 721 N N . SER A 1 90 ? -44.131 4.441 52.396 1.00 64.12 90 SER A N 1
ATOM 722 C CA . SER A 1 90 ? -44.482 5.141 51.145 1.00 64.12 90 SER A CA 1
ATOM 723 C C . SER A 1 90 ? -43.303 5.874 50.477 1.00 64.12 90 SER A C 1
ATOM 725 O O . SER A 1 90 ? -43.364 6.232 49.301 1.00 64.12 90 SER A O 1
ATOM 727 N N . SER A 1 91 ? -42.186 6.034 51.191 1.00 58.44 91 SER A N 1
ATOM 728 C CA . SER A 1 91 ? -40.916 6.519 50.655 1.00 58.44 91 SER A CA 1
ATOM 729 C C . SER A 1 91 ? -40.127 5.388 49.975 1.00 58.44 91 SER A C 1
ATOM 731 O O . SER A 1 91 ? -39.474 4.575 50.628 1.00 58.44 91 SER A O 1
ATOM 733 N N . LEU A 1 92 ? -40.114 5.376 48.635 1.00 54.62 92 LEU A N 1
ATOM 734 C CA . LEU A 1 92 ? -39.347 4.442 47.780 1.00 54.62 92 LEU A CA 1
ATOM 735 C C . LEU A 1 92 ? -37.815 4.449 48.018 1.00 54.62 92 LEU A C 1
ATOM 737 O O . LEU A 1 92 ? -37.090 3.615 47.457 1.00 54.62 92 LEU A O 1
ATOM 741 N N . LEU A 1 93 ? -37.307 5.385 48.827 1.00 52.62 93 LEU A N 1
ATOM 742 C CA . LEU A 1 93 ? -35.881 5.631 49.052 1.00 52.62 93 LEU A CA 1
ATOM 743 C C . LEU A 1 93 ? -35.430 5.444 50.513 1.00 52.62 93 LEU A C 1
ATOM 745 O O . LEU A 1 93 ? -34.227 5.485 50.762 1.00 52.62 93 LEU A O 1
ATOM 749 N N . ALA A 1 94 ? -36.336 5.210 51.468 1.00 60.44 94 ALA A N 1
ATOM 750 C CA . ALA A 1 94 ? -35.976 5.067 52.880 1.00 60.44 94 ALA A CA 1
ATOM 751 C C . ALA A 1 94 ? -35.808 3.598 53.316 1.00 60.44 94 ALA A C 1
ATOM 753 O O . ALA A 1 94 ? -36.547 2.707 52.895 1.00 60.44 94 ALA A O 1
ATOM 754 N N . ASN A 1 95 ? -34.834 3.353 54.200 1.00 73.81 95 ASN A N 1
ATOM 755 C CA . ASN A 1 95 ? -34.709 2.089 54.927 1.00 73.81 95 ASN A CA 1
ATOM 756 C C . ASN A 1 95 ? -35.875 1.978 55.919 1.00 73.81 95 ASN A C 1
ATOM 758 O O . ASN A 1 95 ? -35.958 2.772 56.858 1.00 73.81 95 ASN A O 1
ATOM 762 N N . TRP A 1 96 ? -36.755 0.997 55.727 1.00 82.44 96 TRP A N 1
ATOM 763 C CA . TRP A 1 96 ? -37.853 0.747 56.657 1.00 82.44 96 TRP A CA 1
ATOM 764 C C . TRP A 1 96 ? -37.324 0.190 57.979 1.00 82.44 96 TRP A C 1
ATOM 766 O O . TRP A 1 96 ? -36.455 -0.686 57.985 1.00 82.44 96 TRP A O 1
ATOM 776 N N . ARG A 1 97 ? -37.861 0.678 59.100 1.00 89.19 97 ARG A N 1
ATOM 777 C CA . ARG A 1 97 ? -37.555 0.169 60.441 1.00 89.19 97 ARG A CA 1
ATOM 778 C C . ARG A 1 97 ? -38.740 -0.608 60.978 1.00 89.19 97 ARG A C 1
ATOM 780 O O . ARG A 1 97 ? -39.852 -0.091 60.996 1.00 89.19 97 ARG A O 1
ATOM 787 N N . CYS A 1 98 ? -38.478 -1.816 61.464 1.00 89.88 98 CYS A N 1
ATOM 788 C CA . CYS A 1 98 ? -39.502 -2.631 62.102 1.00 89.88 98 CYS A CA 1
ATOM 789 C C . CYS A 1 98 ? -40.120 -1.888 63.304 1.00 89.88 98 CYS A C 1
ATOM 791 O O . CYS A 1 98 ? -39.370 -1.501 64.200 1.00 89.88 98 CYS A O 1
ATOM 793 N N . PRO A 1 99 ? -41.453 -1.708 63.375 1.00 89.81 99 PRO A N 1
ATOM 794 C CA . PRO A 1 99 ? -42.105 -1.044 64.504 1.00 89.81 99 PRO A CA 1
ATOM 795 C C . PRO A 1 99 ? -41.809 -1.722 65.845 1.00 89.81 99 PRO A C 1
ATOM 797 O O . PRO A 1 99 ? -41.696 -1.052 66.866 1.00 89.81 99 PRO A O 1
ATOM 800 N N . THR A 1 100 ? -41.630 -3.045 65.827 1.00 92.50 100 THR A N 1
ATOM 801 C CA . THR A 1 100 ? -41.450 -3.856 67.034 1.00 92.50 100 THR A CA 1
ATOM 802 C C . THR A 1 100 ? -39.996 -3.888 67.509 1.00 92.50 100 THR A C 1
ATOM 804 O O . THR A 1 100 ? -39.737 -3.592 68.669 1.00 92.50 100 THR A O 1
ATOM 807 N N . CYS A 1 101 ? -39.022 -4.198 66.640 1.00 91.38 101 CYS A N 1
ATOM 808 C CA . CYS A 1 101 ? -37.609 -4.318 67.049 1.00 91.38 101 CYS A CA 1
ATOM 809 C C . CYS A 1 101 ? -36.694 -3.173 66.591 1.00 91.38 101 CYS A C 1
ATOM 811 O O . CYS A 1 101 ? -35.508 -3.166 66.908 1.00 91.38 101 CYS A O 1
ATOM 813 N N . ARG A 1 102 ? -37.213 -2.215 65.816 1.00 91.38 102 ARG A N 1
ATOM 814 C CA . ARG A 1 102 ? -36.484 -1.079 65.218 1.00 91.38 102 ARG A CA 1
ATOM 815 C C . ARG A 1 102 ? -35.332 -1.433 64.273 1.00 91.38 102 ARG A C 1
ATOM 817 O O . ARG A 1 102 ? -34.643 -0.524 63.809 1.00 91.38 102 ARG A O 1
ATOM 824 N N . ALA A 1 103 ? -35.143 -2.706 63.927 1.00 86.44 103 ALA A N 1
ATOM 825 C CA . ALA A 1 103 ? -34.128 -3.108 62.963 1.00 86.44 103 ALA A CA 1
ATOM 826 C C . ALA A 1 103 ? -34.418 -2.545 61.564 1.00 86.44 103 ALA A C 1
ATOM 828 O O . ALA A 1 103 ? -35.564 -2.561 61.105 1.00 86.44 103 ALA A O 1
ATOM 829 N N . ASN A 1 104 ? -33.367 -2.090 60.877 1.00 87.19 104 ASN A N 1
ATOM 830 C CA . ASN A 1 104 ? -33.450 -1.667 59.480 1.00 87.19 104 ASN A CA 1
ATOM 831 C C . ASN A 1 104 ? -33.652 -2.898 58.588 1.00 87.19 104 ASN A C 1
ATOM 833 O O . ASN A 1 104 ? -32.896 -3.861 58.685 1.00 87.19 104 ASN A O 1
ATOM 837 N N . GLN A 1 105 ? -34.636 -2.853 57.699 1.00 84.81 105 GLN A N 1
ATOM 838 C CA . GLN A 1 105 ? -34.941 -3.938 56.772 1.00 84.81 105 GLN A CA 1
ATOM 839 C C . GLN A 1 105 ? -34.579 -3.535 55.344 1.00 84.81 105 GLN A C 1
ATOM 841 O O . GLN A 1 105 ? -34.695 -2.370 54.953 1.00 84.81 105 GLN A O 1
ATOM 846 N N . THR A 1 106 ? -34.121 -4.504 54.554 1.00 72.44 106 THR A N 1
ATOM 847 C CA . THR A 1 106 ? -33.816 -4.298 53.136 1.00 72.44 106 THR A CA 1
ATOM 848 C C . THR A 1 106 ? -35.111 -4.215 52.315 1.00 72.44 106 THR A C 1
ATOM 850 O O . THR A 1 106 ? -36.141 -4.761 52.701 1.00 72.44 106 THR A O 1
ATOM 853 N N . ARG A 1 107 ? -35.071 -3.459 51.204 1.00 65.25 107 ARG A N 1
ATOM 854 C CA . ARG A 1 107 ? -36.219 -3.025 50.374 1.00 65.25 107 ARG A CA 1
ATOM 855 C C . ARG A 1 107 ? -37.435 -3.977 50.342 1.00 65.25 107 ARG A C 1
ATOM 857 O O . ARG A 1 107 ? -37.359 -5.098 49.840 1.00 65.25 107 ARG A O 1
ATOM 864 N N . LEU A 1 108 ? -38.585 -3.430 50.743 1.00 68.81 108 LEU A N 1
ATOM 865 C CA . LEU A 1 108 ? -39.931 -4.019 50.731 1.00 68.81 108 LEU A CA 1
ATOM 866 C C . LEU A 1 108 ? -40.519 -4.118 49.314 1.00 68.81 108 LEU A C 1
ATOM 868 O O . LEU A 1 108 ? -41.477 -3.430 48.973 1.00 68.81 108 LEU A O 1
ATOM 872 N N . ASN A 1 109 ? -39.929 -4.934 48.442 1.00 65.00 109 ASN A N 1
ATOM 873 C CA . ASN A 1 109 ? -40.353 -4.919 47.040 1.00 65.00 109 ASN A CA 1
ATOM 874 C C . ASN A 1 109 ? -41.597 -5.772 46.776 1.00 65.00 109 ASN A C 1
ATOM 876 O O . ASN A 1 109 ? -42.375 -5.426 45.888 1.00 65.00 109 ASN A O 1
ATOM 880 N N . ARG A 1 110 ? -41.776 -6.898 47.483 1.00 74.31 110 ARG A N 1
ATOM 881 C CA . ARG A 1 110 ? -42.883 -7.848 47.271 1.00 74.31 110 ARG A CA 1
ATOM 882 C C . ARG A 1 110 ? -43.158 -8.653 48.549 1.00 74.31 110 ARG A C 1
ATOM 884 O O . ARG A 1 110 ? -42.204 -8.928 49.277 1.00 74.31 110 ARG A O 1
ATOM 891 N N . PRO A 1 111 ? -44.407 -9.072 48.800 1.00 74.12 111 PRO A N 1
ATOM 892 C CA . PRO A 1 111 ? -44.671 -10.151 49.737 1.00 74.12 111 PRO A CA 1
ATOM 893 C C . PRO A 1 111 ? -44.149 -11.455 49.117 1.00 74.12 111 PRO A C 1
ATOM 895 O O . PRO A 1 111 ? -44.169 -11.635 47.896 1.00 74.12 111 PRO A O 1
ATOM 898 N N . THR A 1 112 ? -43.592 -12.326 49.945 1.00 72.69 112 THR A N 1
ATOM 899 C CA . THR A 1 112 ? -43.011 -13.616 49.546 1.00 72.69 112 THR A CA 1
ATOM 900 C C . THR A 1 112 ? -43.357 -14.639 50.616 1.00 72.69 112 THR A C 1
ATOM 902 O O . THR A 1 112 ? -43.422 -14.252 51.784 1.00 72.69 112 THR A O 1
ATOM 905 N N . CYS A 1 113 ? -43.508 -15.926 50.255 1.00 76.69 113 CYS A N 1
ATOM 906 C CA . CYS A 1 113 ? -43.628 -16.985 51.266 1.00 76.69 113 CYS A CA 1
ATOM 907 C C . CYS A 1 113 ? -42.457 -16.888 52.255 1.00 76.69 113 CYS A C 1
ATOM 909 O O . CYS A 1 113 ? -41.358 -16.482 51.863 1.00 76.69 113 CYS A O 1
ATOM 911 N N . TRP A 1 114 ? -42.635 -17.310 53.510 1.00 78.81 114 TRP A N 1
ATOM 912 C CA . TRP A 1 114 ? -41.527 -17.340 54.475 1.00 78.81 114 TRP A CA 1
ATOM 913 C C . TRP A 1 114 ? -40.352 -18.220 54.001 1.00 78.81 114 TRP A C 1
ATOM 915 O O . TRP A 1 114 ? -39.195 -17.963 54.338 1.00 78.81 114 TRP A O 1
ATOM 925 N N . CYS A 1 115 ? -40.619 -19.196 53.125 1.00 72.31 115 CYS A N 1
ATOM 926 C CA . CYS A 1 115 ? -39.597 -20.012 52.469 1.00 72.31 115 CYS A CA 1
ATOM 927 C C . CYS A 1 115 ? -38.943 -19.365 51.223 1.00 72.31 115 CYS A C 1
ATOM 929 O O . CYS A 1 115 ? -38.028 -19.949 50.647 1.00 72.31 115 CYS A O 1
ATOM 931 N N . GLY A 1 116 ? -39.402 -18.186 50.786 1.00 70.81 116 GLY A N 1
ATOM 932 C CA . GLY A 1 116 ? -38.958 -17.486 49.570 1.00 70.81 116 GLY A CA 1
ATOM 933 C C . GLY A 1 116 ? -39.706 -17.864 48.281 1.00 70.81 116 GLY A C 1
ATOM 934 O O . GLY A 1 116 ? -39.479 -17.241 47.244 1.00 70.81 116 GLY A O 1
ATOM 935 N N . GLY A 1 117 ? -40.604 -18.855 48.333 1.00 65.31 117 GLY A N 1
ATOM 936 C CA . GLY A 1 117 ? -41.454 -19.278 47.213 1.00 65.31 117 GLY A CA 1
ATOM 937 C C . GLY A 1 117 ? -42.674 -18.377 46.957 1.00 65.31 117 GLY A C 1
ATOM 938 O O . GLY A 1 117 ? -42.912 -17.393 47.661 1.00 65.31 117 GLY A O 1
ATOM 939 N N . ARG A 1 118 ? -43.464 -18.731 45.934 1.00 59.78 118 ARG A N 1
ATOM 940 C CA . ARG A 1 118 ? -44.803 -18.176 45.649 1.00 59.78 118 ARG A CA 1
ATOM 941 C C . ARG A 1 118 ? -45.837 -19.305 45.768 1.00 59.78 118 ARG A C 1
ATOM 943 O O . ARG A 1 118 ? -45.501 -20.401 45.318 1.00 59.78 118 ARG A O 1
ATOM 950 N N . PRO A 1 119 ? -47.064 -19.071 46.278 1.00 59.78 119 PRO A N 1
ATOM 951 C CA . PRO A 1 119 ? -47.674 -17.806 46.744 1.00 59.78 119 PRO A CA 1
ATOM 952 C C . PRO A 1 119 ? -47.191 -17.314 48.133 1.00 59.78 119 PRO A C 1
ATOM 954 O O . PRO A 1 119 ? -46.324 -17.931 48.733 1.00 59.78 119 PRO A O 1
ATOM 957 N N . ASN A 1 120 ? -47.687 -16.152 48.603 1.00 58.16 120 ASN A N 1
ATOM 958 C CA . ASN A 1 120 ? -47.178 -15.368 49.757 1.00 58.16 120 ASN A CA 1
ATOM 959 C C . ASN A 1 120 ? -47.225 -16.051 51.131 1.00 58.16 120 ASN A C 1
ATOM 961 O O . ASN A 1 120 ? -46.517 -15.621 52.036 1.00 58.16 120 ASN A O 1
ATOM 965 N N . ALA A 1 121 ? -48.016 -17.102 51.288 1.00 62.81 121 ALA A N 1
ATOM 966 C CA . ALA A 1 121 ? -47.784 -18.132 52.282 1.00 62.81 121 ALA A CA 1
ATOM 967 C C . ALA A 1 121 ? -48.083 -19.461 51.602 1.00 62.81 121 ALA A C 1
ATOM 969 O O . ALA A 1 121 ? -48.967 -19.565 50.756 1.00 62.81 121 ALA A O 1
ATOM 970 N N . CYS A 1 122 ? -47.291 -20.459 51.930 1.00 67.12 122 CYS A N 1
ATOM 971 C CA . CYS A 1 122 ? -47.379 -21.781 51.374 1.00 67.12 122 CYS A CA 1
ATOM 972 C C . CYS A 1 122 ? -47.792 -22.675 52.540 1.00 67.12 122 CYS A C 1
ATOM 974 O O . CYS A 1 122 ? -47.103 -22.708 53.555 1.00 67.12 122 CYS A O 1
ATOM 976 N N . THR A 1 123 ? -48.944 -23.335 52.415 1.00 68.50 123 THR A N 1
ATOM 977 C CA . THR A 1 123 ? -49.534 -24.212 53.445 1.00 68.50 123 THR A CA 1
ATOM 978 C C . THR A 1 123 ? -48.779 -25.537 53.600 1.00 68.50 123 THR A C 1
ATOM 980 O O . THR A 1 123 ? -49.086 -26.334 54.478 1.00 68.50 123 THR A O 1
ATOM 983 N N . GLY A 1 124 ? -47.772 -25.773 52.755 1.00 74.00 124 GLY A N 1
ATOM 984 C CA . GLY A 1 124 ? -46.925 -26.959 52.786 1.00 74.00 124 GLY A CA 1
ATOM 985 C C . GLY A 1 124 ? -45.636 -26.805 53.597 1.00 74.00 124 GLY A C 1
ATOM 986 O O . GLY A 1 124 ? -45.382 -25.812 54.286 1.00 74.00 124 GLY A O 1
ATOM 987 N N . TYR A 1 125 ? -44.780 -27.816 53.465 1.00 78.38 125 TYR A N 1
ATOM 988 C CA . TYR A 1 125 ? -43.443 -27.835 54.048 1.00 78.38 125 TYR A CA 1
ATOM 989 C C . TYR A 1 125 ? -42.567 -26.687 53.538 1.00 78.38 125 TYR A C 1
ATOM 991 O O . TYR A 1 125 ? -42.659 -26.244 52.388 1.00 78.38 125 TYR A O 1
ATOM 999 N N . CYS A 1 126 ? -41.687 -26.204 54.407 1.00 77.62 126 CYS A N 1
ATOM 1000 C CA . CYS A 1 126 ? -40.768 -25.129 54.096 1.00 77.62 126 CYS A CA 1
ATOM 1001 C C . CYS A 1 126 ? -39.754 -25.582 53.029 1.00 77.62 126 CYS A C 1
ATOM 1003 O O . CYS A 1 126 ? -38.781 -26.278 53.303 1.00 77.62 126 CYS A O 1
ATOM 1005 N N . VAL A 1 127 ? -39.931 -25.115 51.789 1.00 73.94 127 VAL A N 1
ATOM 1006 C CA . VAL A 1 127 ? -39.037 -25.434 50.651 1.00 73.94 127 VAL A CA 1
ATOM 1007 C C . VAL A 1 127 ? -37.670 -24.736 50.765 1.00 73.94 127 VAL A C 1
ATOM 1009 O O . VAL A 1 127 ? -36.804 -24.870 49.896 1.00 73.94 127 VAL A O 1
ATOM 1012 N N . ARG A 1 128 ? -37.441 -23.969 51.838 1.00 73.75 128 ARG A N 1
ATOM 1013 C CA . ARG A 1 128 ? -36.182 -23.261 52.050 1.00 73.75 128 ARG A CA 1
ATOM 1014 C C . ARG A 1 128 ? -35.076 -24.295 52.243 1.00 73.75 128 ARG A C 1
ATOM 1016 O O . ARG A 1 128 ? -35.104 -25.100 53.174 1.00 73.75 128 ARG A O 1
ATOM 1023 N N . ARG A 1 129 ? -34.103 -24.275 51.333 1.00 69.06 129 ARG A N 1
ATOM 1024 C CA . ARG A 1 129 ? -32.873 -25.055 51.466 1.00 69.06 129 ARG A CA 1
ATOM 1025 C C . ARG A 1 129 ? -32.008 -24.359 52.508 1.00 69.06 129 ARG A C 1
ATOM 1027 O O . ARG A 1 129 ? -31.593 -23.220 52.301 1.00 69.06 129 ARG A O 1
ATOM 1034 N N . GLY A 1 130 ? -31.806 -25.019 53.637 1.00 67.88 130 GLY A N 1
ATOM 1035 C CA . GLY A 1 130 ? -30.882 -24.594 54.677 1.00 67.88 130 GLY A CA 1
ATOM 1036 C C . GLY A 1 130 ? -29.668 -25.507 54.693 1.00 67.88 130 GLY A C 1
ATOM 1037 O O . GLY A 1 130 ? -29.717 -26.636 54.204 1.00 67.88 130 GLY A O 1
ATOM 1038 N N . SER A 1 131 ? -28.577 -25.024 55.265 1.00 69.00 131 SER A N 1
ATOM 1039 C CA . SER A 1 131 ? -27.492 -25.903 55.677 1.00 69.00 131 SER A CA 1
ATOM 1040 C C . SER A 1 131 ? -27.709 -26.260 57.140 1.00 69.00 131 SER A C 1
ATOM 1042 O O . SER A 1 131 ? -28.032 -25.383 57.944 1.00 69.00 131 SER A O 1
ATOM 1044 N N . CYS A 1 132 ? -27.528 -27.527 57.501 1.00 73.25 132 CYS A N 1
ATOM 1045 C CA . CYS A 1 132 ? -27.402 -27.883 58.910 1.00 73.25 132 CYS A CA 1
ATOM 1046 C C . CYS A 1 132 ? -26.169 -27.162 59.515 1.00 73.25 132 CYS A C 1
ATOM 1048 O O . CYS A 1 132 ? -25.318 -26.665 58.766 1.00 73.25 132 CYS A O 1
ATOM 1050 N N . PRO A 1 133 ? -26.004 -27.129 60.849 1.00 65.94 133 PRO A N 1
ATOM 1051 C CA . PRO A 1 133 ? -24.819 -26.559 61.504 1.00 65.94 133 PRO A CA 1
ATOM 1052 C C . PRO A 1 133 ? -23.462 -27.082 60.994 1.00 65.94 133 PRO A C 1
ATOM 1054 O O . PRO A 1 133 ? -22.443 -26.442 61.229 1.00 65.94 133 PRO A O 1
ATOM 1057 N N . HIS A 1 134 ? -23.445 -28.217 60.288 1.00 71.69 134 HIS A N 1
ATOM 1058 C CA . HIS A 1 134 ? -22.263 -28.846 59.688 1.00 71.69 134 HIS A CA 1
ATOM 1059 C C . HIS A 1 134 ? -22.142 -28.620 58.165 1.00 71.69 134 HIS A C 1
ATOM 1061 O O . HIS A 1 134 ? -21.315 -29.248 57.507 1.00 71.69 134 HIS A O 1
ATOM 1067 N N . GLY A 1 135 ? -22.954 -27.731 57.582 1.00 68.00 135 GLY A N 1
ATOM 1068 C CA . GLY A 1 135 ? -22.860 -27.327 56.175 1.00 68.00 135 GLY A CA 1
ATOM 1069 C C . GLY A 1 135 ? -23.590 -28.229 55.170 1.00 68.00 135 GLY A C 1
ATOM 1070 O O . GLY A 1 135 ? -23.562 -27.941 53.976 1.00 68.00 135 GLY A O 1
ATOM 1071 N N . GLU A 1 136 ? -24.263 -29.296 55.611 1.00 78.25 136 GLU A N 1
ATOM 1072 C CA . GLU A 1 136 ? -25.023 -30.186 54.722 1.00 78.25 136 GLU A CA 1
ATOM 1073 C C . GLU A 1 136 ? -26.323 -29.516 54.260 1.00 78.25 136 GLU A C 1
ATOM 1075 O O . GLU A 1 136 ? -27.140 -29.101 55.084 1.00 78.25 136 GLU A O 1
ATOM 1080 N N . TYR A 1 137 ? -26.520 -29.413 52.943 1.00 76.38 137 TYR A N 1
ATOM 1081 C CA . TYR A 1 137 ? -27.723 -28.825 52.356 1.00 76.38 137 TYR A CA 1
ATOM 1082 C C . TYR A 1 137 ? -28.918 -29.765 52.489 1.00 76.38 137 TYR A C 1
ATOM 1084 O O . TYR A 1 137 ? -28.929 -30.856 51.921 1.00 76.38 137 TYR A O 1
ATOM 1092 N N . LYS A 1 138 ? -29.959 -29.305 53.179 1.00 77.19 138 LYS A N 1
ATOM 1093 C CA . LYS A 1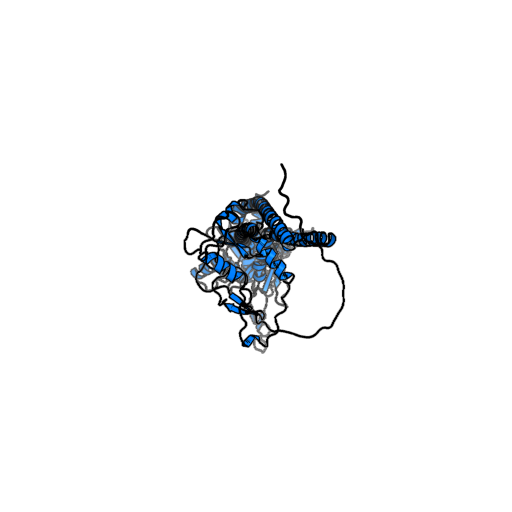 138 ? -31.207 -30.036 53.381 1.00 77.19 138 LYS A CA 1
ATOM 1094 C C . LYS A 1 138 ? -32.415 -29.108 53.279 1.00 77.19 138 LYS A C 1
ATOM 1096 O O . LYS A 1 138 ? -32.329 -27.895 53.484 1.00 77.19 138 LYS A O 1
ATOM 1101 N N . THR A 1 139 ? -33.560 -29.679 52.932 1.00 80.12 139 THR A N 1
ATOM 1102 C CA . THR A 1 139 ? -34.848 -28.979 52.964 1.00 80.12 139 THR A CA 1
ATOM 1103 C C . THR A 1 139 ? -35.382 -28.950 54.389 1.00 80.12 139 THR A C 1
ATOM 1105 O O . THR A 1 139 ? -35.275 -29.941 55.110 1.00 80.12 139 THR A O 1
ATOM 1108 N N . CYS A 1 140 ? -35.942 -27.815 54.804 1.00 81.00 140 CYS A N 1
ATOM 1109 C CA . CYS A 1 140 ? -36.547 -27.691 56.123 1.00 81.00 140 CYS A CA 1
ATOM 1110 C C . CYS A 1 140 ? -37.780 -28.618 56.232 1.00 81.00 140 CYS A C 1
ATOM 1112 O O . CYS A 1 140 ? -38.697 -28.494 55.421 1.00 81.00 140 CYS A O 1
ATOM 1114 N N . PRO A 1 141 ? -37.827 -29.543 57.212 1.00 79.81 141 PRO A N 1
ATOM 1115 C CA . PRO A 1 141 ? -38.946 -30.474 57.362 1.00 79.81 141 PRO A CA 1
ATOM 1116 C C . PRO A 1 141 ? -40.144 -29.857 58.097 1.00 79.81 141 PRO A C 1
ATOM 1118 O O . PRO A 1 141 ? -41.179 -30.504 58.215 1.00 79.81 141 PRO A O 1
ATOM 1121 N N . LYS A 1 142 ? -40.020 -28.630 58.621 1.00 81.69 142 LYS A N 1
ATOM 1122 C CA . LYS A 1 142 ? -41.127 -27.928 59.282 1.00 81.69 142 LYS A CA 1
ATOM 1123 C C . LYS A 1 142 ? -42.114 -27.396 58.238 1.00 81.69 142 LYS A C 1
ATOM 1125 O O . LYS A 1 142 ? -41.724 -27.112 57.100 1.00 81.69 142 LYS A O 1
ATOM 1130 N N . MET A 1 143 ? -43.379 -27.212 58.626 1.00 80.81 143 MET A N 1
ATOM 1131 C CA . MET A 1 143 ? -44.299 -26.379 57.839 1.00 80.81 143 MET A CA 1
ATOM 1132 C C . MET A 1 143 ? -43.673 -25.005 57.613 1.00 80.81 143 MET A C 1
ATOM 1134 O O . MET A 1 143 ? -42.825 -24.572 58.395 1.00 80.81 143 MET A O 1
ATOM 1138 N N . CYS A 1 144 ? -44.039 -24.337 56.520 1.00 81.69 144 CYS A N 1
ATOM 1139 C CA . CYS A 1 144 ? -43.543 -22.996 56.265 1.00 81.69 144 CYS A CA 1
ATOM 1140 C C . CYS A 1 144 ? -43.719 -22.125 57.514 1.00 81.69 144 CYS A C 1
ATOM 1142 O O . CYS A 1 144 ? -44.820 -22.035 58.050 1.00 81.69 144 CYS A O 1
ATOM 1144 N N . HIS A 1 145 ? -42.633 -21.503 57.973 1.00 83.81 145 HIS A N 1
ATOM 1145 C CA . HIS A 1 145 ? -42.606 -20.788 59.243 1.00 83.81 145 HIS A CA 1
ATOM 1146 C C . HIS A 1 145 ? -41.815 -19.479 59.129 1.00 83.81 145 HIS A C 1
ATOM 1148 O O . HIS A 1 145 ? -40.888 -19.398 58.312 1.00 83.81 145 HIS A O 1
ATOM 1154 N N . PRO A 1 146 ? -42.143 -18.447 59.926 1.00 82.94 146 PRO A N 1
ATOM 1155 C CA . PRO A 1 146 ? -41.316 -17.254 60.019 1.00 82.94 146 PRO A CA 1
ATOM 1156 C C . PRO A 1 146 ? -39.994 -17.594 60.731 1.00 82.94 146 PRO A C 1
ATOM 1158 O O . PRO A 1 146 ? -39.944 -18.443 61.621 1.00 82.94 146 PRO A O 1
ATOM 1161 N N . GLY A 1 147 ? -38.906 -16.937 60.332 1.00 80.06 147 GLY A N 1
ATOM 1162 C CA . GLY A 1 147 ? -37.598 -17.087 60.976 1.00 80.06 147 GLY A CA 1
ATOM 1163 C C . GLY A 1 147 ? -36.691 -18.209 60.449 1.00 80.06 147 GLY A C 1
ATOM 1164 O O . GLY A 1 147 ? -36.888 -18.709 59.337 1.00 80.06 147 GLY A O 1
ATOM 1165 N N . PRO A 1 148 ? -35.600 -18.526 61.174 1.00 76.00 148 PRO A N 1
ATOM 1166 C CA . PRO A 1 148 ? -34.533 -19.390 60.689 1.00 76.00 148 PRO A CA 1
ATOM 1167 C C . PRO A 1 148 ? -34.979 -20.849 60.673 1.00 76.00 148 PRO A C 1
ATOM 1169 O O . PRO A 1 148 ? -35.577 -21.346 61.623 1.00 76.00 148 PRO A O 1
ATOM 1172 N N . CYS A 1 149 ? -34.676 -21.558 59.587 1.00 78.44 149 CYS A N 1
ATOM 1173 C CA . CYS A 1 149 ? -34.954 -22.986 59.497 1.00 78.44 149 CYS A CA 1
ATOM 1174 C C . CYS A 1 149 ? -33.940 -23.763 60.340 1.00 78.44 149 CYS A C 1
ATOM 1176 O O . CYS A 1 149 ? -32.773 -23.869 59.961 1.00 78.44 149 CYS A O 1
ATOM 1178 N N . ASN A 1 150 ? -34.390 -24.342 61.451 1.00 74.19 150 ASN A N 1
ATOM 1179 C CA . ASN A 1 150 ? -33.605 -25.309 62.213 1.00 74.19 150 ASN A CA 1
ATOM 1180 C C . ASN A 1 150 ? -33.632 -26.655 61.484 1.00 74.19 150 ASN A C 1
ATOM 1182 O O . ASN A 1 150 ? -34.489 -27.500 61.739 1.00 74.19 150 ASN A O 1
ATOM 1186 N N . VAL A 1 151 ? -32.728 -26.827 60.517 1.00 75.75 151 VAL A N 1
ATOM 1187 C CA . VAL A 1 151 ? -32.634 -28.063 59.735 1.00 75.75 151 VAL A CA 1
ATOM 1188 C C . VAL A 1 151 ? -31.808 -29.090 60.519 1.00 75.75 151 VAL A C 1
ATOM 1190 O O . VAL A 1 151 ? -30.616 -28.849 60.746 1.00 75.75 151 VAL A O 1
ATOM 1193 N N . PRO A 1 152 ? -32.402 -30.219 60.952 1.00 74.00 152 PRO A N 1
ATOM 1194 C CA . PRO A 1 152 ? -31.678 -31.222 61.718 1.00 74.00 152 PRO A CA 1
ATOM 1195 C C . PRO A 1 152 ? -30.562 -31.851 60.875 1.00 74.00 152 PRO A C 1
ATOM 1197 O O . PRO A 1 152 ? -30.682 -32.046 59.659 1.00 74.00 152 PRO A O 1
ATOM 1200 N N . CYS A 1 153 ? -29.450 -32.161 61.536 1.00 72.81 153 CYS A N 1
ATOM 1201 C CA . CYS A 1 153 ? -28.316 -32.840 60.917 1.00 72.81 153 CYS A CA 1
ATOM 1202 C C . CYS A 1 153 ? -28.714 -34.254 60.468 1.00 72.81 153 CYS A C 1
ATOM 1204 O O . CYS A 1 153 ? -29.568 -34.876 61.090 1.00 72.81 153 CYS A O 1
ATOM 1206 N N . SER A 1 154 ? -28.131 -34.772 59.379 1.00 76.00 154 SER A N 1
ATOM 1207 C CA . SER A 1 154 ? -28.137 -36.230 59.173 1.00 76.00 154 SER A CA 1
ATOM 1208 C C . SER A 1 154 ? -27.220 -36.896 60.194 1.00 76.00 154 SER A C 1
ATOM 1210 O O . SER A 1 154 ? -26.290 -36.262 60.700 1.00 76.00 154 SER A O 1
ATOM 1212 N N . ASP A 1 155 ? -27.400 -38.197 60.396 1.00 76.06 155 ASP A N 1
ATOM 1213 C CA . ASP A 1 155 ? -26.450 -39.019 61.152 1.00 76.06 155 ASP A CA 1
ATOM 1214 C C . ASP A 1 155 ? -25.033 -38.959 60.544 1.00 76.06 155 ASP A C 1
ATOM 1216 O O . ASP A 1 155 ? -24.036 -39.056 61.255 1.00 76.06 155 ASP A O 1
ATOM 1220 N N . GLN A 1 156 ? -24.916 -38.668 59.240 1.00 71.94 156 GLN A N 1
ATOM 1221 C CA . GLN A 1 156 ? -23.633 -38.476 58.547 1.00 71.94 156 GLN A CA 1
ATOM 1222 C C . GLN A 1 156 ? -22.882 -37.201 58.973 1.00 71.94 156 GLN A C 1
ATOM 1224 O O . GLN A 1 156 ? -21.701 -37.042 58.660 1.00 71.94 156 GLN A O 1
ATOM 1229 N N . CYS A 1 157 ? -23.544 -36.276 59.672 1.00 68.94 157 CYS A N 1
ATOM 1230 C CA . CYS A 1 157 ? -22.927 -35.063 60.203 1.00 68.94 157 CYS A CA 1
ATOM 1231 C C . CYS A 1 157 ? -22.389 -35.222 61.632 1.00 68.94 157 CYS A C 1
ATOM 1233 O O . CYS A 1 157 ? -21.691 -34.321 62.088 1.00 68.94 157 CYS A O 1
ATOM 1235 N N . ALA A 1 158 ? -22.675 -36.328 62.331 1.00 67.88 158 ALA A N 1
ATOM 1236 C CA . ALA A 1 158 ? -22.277 -36.526 63.730 1.00 67.88 158 ALA A CA 1
ATOM 1237 C C . ALA A 1 158 ? -20.751 -36.481 63.953 1.00 67.88 158 ALA A C 1
ATOM 1239 O O . ALA A 1 158 ? -20.294 -36.169 65.048 1.00 67.88 158 ALA A O 1
ATOM 1240 N N . THR A 1 159 ? -19.960 -36.749 62.910 1.00 68.75 159 THR A N 1
ATOM 1241 C CA . THR A 1 159 ? -18.488 -36.750 62.948 1.00 68.75 159 THR A CA 1
ATOM 1242 C C . THR A 1 159 ? -17.848 -35.537 62.268 1.00 68.75 159 THR A C 1
ATOM 1244 O O . THR A 1 159 ? -16.622 -35.422 62.254 1.00 68.75 159 THR A O 1
ATOM 1247 N N . ARG A 1 160 ? -18.635 -34.617 61.688 1.00 65.25 160 ARG A N 1
ATOM 1248 C CA . ARG A 1 160 ? -18.095 -33.456 60.965 1.00 65.25 160 ARG A CA 1
ATOM 1249 C C . ARG A 1 160 ? -17.938 -32.260 61.908 1.00 65.25 160 ARG A C 1
ATOM 1251 O O . ARG A 1 160 ? -18.921 -31.853 62.518 1.00 65.25 160 ARG A O 1
ATOM 1258 N N . PRO A 1 161 ? -16.750 -31.638 62.007 1.00 61.84 161 PRO A N 1
ATOM 1259 C CA . PRO A 1 161 ? -16.601 -30.390 62.747 1.00 61.84 161 PRO A CA 1
ATOM 1260 C C . PRO A 1 161 ? -17.445 -29.290 62.095 1.00 61.84 161 PRO A C 1
ATOM 1262 O O . PRO A 1 161 ? -17.555 -29.223 60.866 1.00 61.84 161 PRO A O 1
ATOM 1265 N N . ARG A 1 162 ? -18.062 -28.424 62.911 1.00 53.06 162 ARG A N 1
ATOM 1266 C CA . ARG A 1 162 ? -18.803 -27.265 62.394 1.00 53.06 162 ARG A CA 1
ATOM 1267 C C . ARG A 1 162 ? -17.849 -26.415 61.550 1.00 53.06 162 ARG A C 1
ATOM 1269 O O . ARG A 1 162 ? -16.815 -26.004 62.077 1.00 53.06 162 ARG A O 1
ATOM 1276 N N . PRO A 1 163 ? -18.166 -26.131 60.276 1.00 54.12 163 PRO A N 1
ATOM 1277 C CA . PRO A 1 163 ? -17.370 -25.197 59.506 1.00 54.12 163 PRO A CA 1
ATOM 1278 C C . PRO A 1 163 ? -17.436 -23.838 60.202 1.00 54.12 163 PRO A C 1
ATOM 1280 O O . PRO A 1 163 ? -18.517 -23.288 60.429 1.00 54.12 163 PRO A O 1
ATOM 1283 N N . GLU A 1 164 ? -16.270 -23.323 60.579 1.00 55.69 164 GLU A N 1
ATOM 1284 C CA . GLU A 1 164 ? -16.133 -21.989 61.145 1.00 55.69 164 GLU A CA 1
ATOM 1285 C C . GLU A 1 164 ? -16.775 -20.988 60.179 1.00 55.69 164 GLU A C 1
ATOM 1287 O O . GLU A 1 164 ? -16.603 -21.082 58.957 1.00 55.69 164 GLU A O 1
ATOM 1292 N N . ARG A 1 165 ? -17.593 -20.071 60.705 1.00 51.97 165 ARG A N 1
ATOM 1293 C CA . ARG A 1 165 ? -18.333 -19.108 59.886 1.00 51.97 165 ARG A CA 1
ATOM 1294 C C . ARG A 1 165 ? -17.316 -18.254 59.133 1.00 51.97 165 ARG A C 1
ATOM 1296 O O . ARG A 1 165 ? -16.746 -17.333 59.706 1.00 51.97 165 ARG A O 1
ATOM 1303 N N . ARG A 1 166 ? -17.069 -18.579 57.861 1.00 59.69 166 ARG A N 1
ATOM 1304 C CA . ARG A 1 166 ? -16.059 -17.900 57.049 1.00 59.69 166 ARG A CA 1
ATOM 1305 C C . ARG A 1 166 ? -16.435 -16.427 56.951 1.00 59.69 166 ARG A C 1
ATOM 1307 O O . ARG A 1 166 ? -17.451 -16.091 56.340 1.00 59.69 166 ARG A O 1
ATOM 1314 N N . GLU A 1 167 ? -15.644 -15.558 57.574 1.00 71.50 167 GLU A N 1
ATOM 1315 C CA . GLU A 1 167 ? -15.826 -14.126 57.391 1.00 71.50 167 GLU A CA 1
ATOM 1316 C C . GLU A 1 167 ? -15.682 -13.810 55.900 1.00 71.50 167 GLU A C 1
ATOM 1318 O O . GLU A 1 167 ? -14.730 -14.289 55.268 1.00 71.50 167 GLU A O 1
ATOM 1323 N N . PRO A 1 168 ? -16.612 -13.035 55.314 1.00 72.19 168 PRO A N 1
ATOM 1324 C CA . PRO A 1 168 ? -16.533 -12.688 53.909 1.00 72.19 168 PRO A CA 1
ATOM 1325 C C . PRO A 1 168 ? -15.196 -11.995 53.672 1.00 72.19 168 PRO A C 1
ATOM 1327 O O . PRO A 1 168 ? -14.848 -10.981 54.304 1.00 72.19 168 PRO A O 1
ATOM 1330 N N . ASN A 1 169 ? -14.411 -12.576 52.773 1.00 83.62 169 ASN A N 1
ATOM 1331 C CA . ASN A 1 169 ? -13.087 -12.061 52.493 1.00 83.62 169 ASN A CA 1
ATOM 1332 C C . ASN A 1 169 ? -13.220 -10.678 51.810 1.00 83.62 169 ASN A C 1
ATOM 1334 O O . ASN A 1 169 ? -14.316 -10.167 51.542 1.00 83.62 169 ASN A O 1
ATOM 1338 N N . CYS A 1 170 ? -12.096 -10.001 51.581 1.00 79.62 170 CYS A N 1
ATOM 1339 C CA . CYS A 1 170 ? -12.124 -8.676 50.954 1.00 79.62 170 CYS A CA 1
ATOM 1340 C C . CYS A 1 170 ? -12.792 -8.708 49.562 1.00 79.62 170 CYS A C 1
ATOM 1342 O O . CYS A 1 170 ? -13.473 -7.755 49.181 1.00 79.62 170 CYS A O 1
ATOM 1344 N N . TRP A 1 171 ? -12.641 -9.825 48.845 1.00 77.69 171 TRP A N 1
ATOM 1345 C CA . TRP A 1 171 ? -13.205 -10.051 47.521 1.00 77.69 171 TRP A CA 1
ATOM 1346 C C . TRP A 1 171 ? -14.723 -10.248 47.555 1.00 77.69 171 TRP A C 1
ATOM 1348 O O . TRP A 1 171 ? -15.424 -9.575 46.811 1.00 77.69 171 TRP A O 1
ATOM 1358 N N . ASP A 1 172 ? -15.250 -11.045 48.485 1.00 80.38 172 ASP A N 1
ATOM 1359 C CA . ASP A 1 172 ? -16.692 -11.256 48.657 1.00 80.38 172 ASP A CA 1
ATOM 1360 C C . ASP A 1 172 ? -17.387 -9.921 48.944 1.00 80.38 172 ASP A C 1
ATOM 1362 O O . ASP A 1 172 ? -18.368 -9.560 48.298 1.00 80.38 172 ASP A O 1
ATOM 1366 N N . ARG A 1 173 ? -16.803 -9.108 49.839 1.00 81.50 173 ARG A N 1
ATOM 1367 C CA . ARG A 1 173 ? -17.289 -7.751 50.140 1.00 81.50 173 ARG A CA 1
ATOM 1368 C C . ARG A 1 173 ? -17.171 -6.796 48.955 1.00 81.50 173 ARG A C 1
ATOM 1370 O O . ARG A 1 173 ? -17.937 -5.834 48.879 1.00 81.50 173 ARG A O 1
ATOM 1377 N N . PHE A 1 174 ? -16.188 -6.984 48.082 1.00 81.81 174 PHE A N 1
ATOM 1378 C CA . PHE A 1 174 ? -16.040 -6.201 46.859 1.00 81.81 174 PHE A CA 1
ATOM 1379 C C . PHE A 1 174 ? -17.103 -6.598 45.830 1.00 81.81 174 PHE A C 1
ATOM 1381 O O . PHE A 1 174 ? -17.831 -5.724 45.366 1.00 81.81 174 PHE A O 1
ATOM 1388 N N . CYS A 1 175 ? -17.267 -7.891 45.541 1.00 82.94 175 CYS A N 1
ATOM 1389 C CA . CYS A 1 175 ? -18.273 -8.416 44.618 1.00 82.94 175 CYS A CA 1
ATOM 1390 C C . CYS A 1 175 ? -19.697 -8.042 45.042 1.00 82.94 175 CYS A C 1
ATOM 1392 O O . CYS A 1 175 ? -20.489 -7.602 44.210 1.00 82.94 175 CYS A O 1
ATOM 1394 N N . ASP A 1 176 ? -20.006 -8.119 46.336 1.00 81.44 176 ASP A N 1
ATOM 1395 C CA . ASP A 1 176 ? -21.305 -7.713 46.875 1.00 81.44 176 ASP A CA 1
ATOM 1396 C C . ASP A 1 176 ? -21.587 -6.221 46.663 1.00 81.44 176 ASP A C 1
ATOM 1398 O O . ASP A 1 176 ? -22.692 -5.828 46.275 1.00 81.44 176 ASP A O 1
ATOM 1402 N N . ARG A 1 177 ? -20.585 -5.367 46.914 1.00 82.50 177 ARG A N 1
ATOM 1403 C CA . ARG A 1 177 ? -20.686 -3.915 46.690 1.00 82.50 177 ARG A CA 1
ATOM 1404 C C . ARG A 1 177 ? -20.800 -3.593 45.208 1.00 82.50 177 ARG A C 1
ATOM 1406 O O . ARG A 1 177 ? -21.625 -2.763 44.826 1.00 82.50 177 ARG A O 1
ATOM 1413 N N . TRP A 1 178 ? -20.030 -4.295 44.384 1.00 81.81 178 TRP A N 1
ATOM 1414 C CA . TRP A 1 178 ? -20.085 -4.208 42.934 1.00 81.81 178 TRP A CA 1
ATOM 1415 C C . TRP A 1 178 ? -21.487 -4.528 42.423 1.00 81.81 178 TRP A C 1
ATOM 1417 O O . TRP A 1 178 ? -22.078 -3.714 41.724 1.00 81.81 178 TRP A O 1
ATOM 1427 N N . GLN A 1 179 ? -22.083 -5.652 42.825 1.00 82.50 179 GLN A N 1
ATOM 1428 C CA . GLN A 1 179 ? -23.420 -6.062 42.381 1.00 82.50 179 GLN A CA 1
ATOM 1429 C C . GLN A 1 179 ? -24.551 -5.158 42.895 1.00 82.50 179 GLN A C 1
ATOM 1431 O O . GLN A 1 179 ? -25.540 -4.948 42.191 1.00 82.50 179 GLN A O 1
ATOM 1436 N N . ARG A 1 180 ? -24.430 -4.595 44.105 1.00 80.12 180 ARG A N 1
ATOM 1437 C CA . ARG A 1 180 ? -25.464 -3.710 44.670 1.00 80.12 180 ARG A CA 1
ATOM 1438 C C . ARG A 1 180 ? -25.486 -2.329 44.025 1.00 80.12 180 ARG A C 1
ATOM 1440 O O . ARG A 1 180 ? -26.565 -1.834 43.708 1.00 80.12 180 ARG A O 1
ATOM 1447 N N . ASN A 1 181 ? -24.316 -1.739 43.791 1.00 75.56 181 ASN A N 1
ATOM 1448 C CA . ASN A 1 181 ? -24.207 -0.377 43.263 1.00 75.56 181 ASN A CA 1
ATOM 1449 C C . ASN A 1 181 ? -24.177 -0.324 41.723 1.00 75.56 181 ASN A C 1
ATOM 1451 O O . ASN A 1 181 ? -24.240 0.756 41.141 1.00 75.56 181 ASN A O 1
ATOM 1455 N N . SER A 1 182 ? -24.116 -1.475 41.046 1.00 71.50 182 SER A N 1
ATOM 1456 C CA . SER A 1 182 ? -23.913 -1.556 39.593 1.00 71.50 182 SER A CA 1
ATOM 1457 C C . SER A 1 182 ? -25.148 -1.311 38.735 1.00 71.50 182 SER A C 1
ATOM 1459 O O . SER A 1 182 ? -24.998 -0.797 37.632 1.00 71.50 182 SER A O 1
ATOM 1461 N N . LYS A 1 183 ? -26.358 -1.677 39.174 1.00 76.69 183 LYS A N 1
ATOM 1462 C CA . LYS A 1 183 ? -27.476 -1.905 38.231 1.00 76.69 183 LYS A CA 1
ATOM 1463 C C . LYS A 1 183 ? -27.852 -0.706 37.348 1.00 76.69 183 LYS A C 1
ATOM 1465 O O . LYS A 1 183 ? -28.229 -0.918 36.204 1.00 76.69 183 LYS A O 1
ATOM 1470 N N . GLY A 1 184 ? -27.754 0.529 37.846 1.00 79.50 184 GLY A N 1
ATOM 1471 C CA . GLY A 1 184 ? -28.023 1.734 37.043 1.00 79.50 184 GLY A CA 1
ATOM 1472 C C . GLY A 1 184 ? -26.797 2.252 36.283 1.00 79.50 184 GLY A C 1
ATOM 1473 O O . GLY A 1 184 ? -26.894 2.639 35.121 1.00 79.50 184 GLY A O 1
ATOM 1474 N N . CYS A 1 185 ? -25.630 2.221 36.931 1.00 84.69 185 CYS A N 1
ATOM 1475 C CA . CYS A 1 185 ? -24.373 2.716 36.369 1.00 84.69 185 CYS A CA 1
ATOM 1476 C C . CYS A 1 185 ? -23.902 1.854 35.184 1.00 84.69 185 CYS A C 1
ATOM 1478 O O . CYS A 1 185 ? -23.486 2.382 34.154 1.00 84.69 185 CYS A O 1
ATOM 1480 N N . TRP A 1 186 ? -24.054 0.531 35.286 1.00 84.06 186 TRP A N 1
ATOM 1481 C CA . TRP A 1 186 ? -23.651 -0.400 34.237 1.00 84.06 186 TRP A CA 1
ATOM 1482 C C . TRP A 1 186 ? -24.432 -0.220 32.954 1.00 84.06 186 TRP A C 1
ATOM 1484 O O . TRP A 1 186 ? -23.815 -0.171 31.906 1.00 84.06 186 TRP A O 1
ATOM 1494 N N . THR A 1 187 ? -25.750 -0.036 33.007 1.00 88.44 187 THR A N 1
ATOM 1495 C CA . THR A 1 187 ? -26.539 0.178 31.786 1.00 88.44 187 THR A CA 1
ATOM 1496 C C . THR A 1 187 ? -26.045 1.399 31.008 1.00 88.44 187 THR A C 1
ATOM 1498 O O . THR A 1 187 ? -25.899 1.331 29.790 1.00 88.44 187 THR A O 1
ATOM 1501 N N . LYS A 1 188 ? -25.705 2.493 31.707 1.00 90.19 188 LYS A N 1
ATOM 1502 C CA . LYS A 1 188 ? -25.134 3.700 31.090 1.00 90.19 188 LYS A CA 1
ATOM 1503 C C . LYS A 1 188 ? -23.742 3.436 30.511 1.00 90.19 188 LYS A C 1
ATOM 1505 O O . LYS A 1 188 ? -23.485 3.798 29.368 1.00 90.19 188 LYS A O 1
ATOM 1510 N N . ILE A 1 189 ? -22.858 2.799 31.279 1.00 90.62 189 ILE A N 1
ATOM 1511 C CA . ILE A 1 189 ? -21.497 2.465 30.835 1.00 90.62 189 ILE A CA 1
ATOM 1512 C C . ILE A 1 189 ? -21.544 1.524 29.624 1.00 90.62 189 ILE A C 1
ATOM 1514 O O . ILE A 1 189 ? -20.910 1.802 28.611 1.00 90.62 189 ILE A O 1
ATOM 1518 N N . THR A 1 190 ? -22.333 0.452 29.688 1.00 90.25 190 THR A N 1
ATOM 1519 C CA . THR A 1 190 ? -22.525 -0.512 28.600 1.00 90.25 190 THR A CA 1
ATOM 1520 C C . THR A 1 190 ? -23.082 0.163 27.353 1.00 90.25 190 THR A C 1
ATOM 1522 O O . THR A 1 190 ? -22.583 -0.102 26.263 1.00 90.25 190 THR A O 1
ATOM 1525 N N . PHE A 1 191 ? -24.051 1.073 27.487 1.00 94.38 191 PHE A N 1
ATOM 1526 C CA . PHE A 1 191 ? -24.549 1.857 26.357 1.00 94.38 191 PHE A CA 1
ATOM 1527 C C . PHE A 1 191 ? -23.438 2.699 25.714 1.00 94.38 191 PHE A C 1
ATOM 1529 O O . PHE A 1 191 ? -23.230 2.602 24.508 1.00 94.38 191 PHE A O 1
ATOM 1536 N N . LEU A 1 192 ? -22.667 3.456 26.505 1.00 94.38 192 LEU A N 1
ATOM 1537 C CA . LEU A 1 192 ? -21.558 4.270 25.990 1.00 94.38 192 LEU A CA 1
ATOM 1538 C C . LEU A 1 192 ? -20.478 3.421 25.307 1.00 94.38 192 LEU A C 1
ATOM 1540 O O . LEU A 1 192 ? -20.017 3.785 24.229 1.00 94.38 192 LEU A O 1
ATOM 1544 N N . PHE A 1 193 ? -20.112 2.273 25.883 1.00 94.19 193 PHE A N 1
ATOM 1545 C CA . PHE A 1 193 ? -19.191 1.328 25.246 1.00 94.19 193 PHE A CA 1
ATOM 1546 C C . PHE A 1 193 ? -19.756 0.741 23.954 1.00 94.19 193 PHE A C 1
ATOM 1548 O O . PHE A 1 193 ? -19.004 0.552 23.006 1.00 94.19 193 PHE A O 1
ATOM 1555 N N . THR A 1 194 ? -21.062 0.476 23.894 1.00 95.69 194 THR A N 1
ATOM 1556 C CA . THR A 1 194 ? -21.719 -0.023 22.677 1.00 95.69 194 THR A CA 1
ATOM 1557 C C . THR A 1 194 ? -21.663 1.029 21.572 1.00 95.69 194 THR A C 1
ATOM 1559 O O . THR A 1 194 ? -21.278 0.714 20.451 1.00 95.69 194 THR A O 1
ATOM 1562 N N . VAL A 1 195 ? -21.970 2.291 21.890 1.00 96.44 195 VAL A N 1
ATOM 1563 C CA . VAL A 1 195 ? -21.848 3.410 20.942 1.00 96.44 195 VAL A CA 1
ATOM 1564 C C . VAL A 1 195 ? -20.398 3.579 20.488 1.00 96.44 195 VAL A C 1
ATOM 1566 O O . VAL A 1 195 ? -20.144 3.675 19.290 1.00 96.44 195 VAL A O 1
ATOM 1569 N N . LEU A 1 196 ? -19.439 3.547 21.417 1.00 95.00 196 LEU A N 1
ATOM 1570 C CA . LEU A 1 196 ? -18.014 3.621 21.099 1.00 95.00 196 LEU A CA 1
ATOM 1571 C C . LEU A 1 196 ? -17.594 2.474 20.168 1.00 95.00 196 LEU A C 1
ATOM 1573 O O . LEU A 1 196 ? -16.957 2.718 19.151 1.00 95.00 196 LEU A O 1
ATOM 1577 N N . ALA A 1 197 ? -17.990 1.236 20.467 1.00 96.25 197 ALA A N 1
ATOM 1578 C CA . ALA A 1 197 ? -17.680 0.075 19.639 1.00 96.25 197 ALA A CA 1
ATOM 1579 C C . ALA A 1 197 ? -18.248 0.218 18.219 1.00 96.25 197 ALA A C 1
ATOM 1581 O O . ALA A 1 197 ? -17.529 -0.032 17.256 1.00 96.25 197 ALA A O 1
ATOM 1582 N N . LEU A 1 198 ? -19.495 0.679 18.074 1.00 96.94 198 LEU A N 1
ATOM 1583 C CA . LEU A 1 198 ? -20.101 0.943 16.765 1.00 96.94 198 LEU A CA 1
ATOM 1584 C C . LEU A 1 198 ? -19.323 2.007 15.979 1.00 96.94 198 LEU A C 1
ATOM 1586 O O . LEU A 1 198 ? -19.053 1.811 14.795 1.00 96.94 198 LEU A O 1
ATOM 1590 N N . VAL A 1 199 ? -18.907 3.093 16.637 1.00 95.56 199 VAL A N 1
ATOM 1591 C CA . VAL A 1 199 ? -18.062 4.127 16.020 1.00 95.56 199 VAL A CA 1
ATOM 1592 C C . VAL A 1 199 ? -16.731 3.540 15.541 1.00 95.56 199 VAL A C 1
ATOM 1594 O O . VAL A 1 199 ? -16.329 3.801 14.410 1.00 95.56 199 VAL A O 1
ATOM 1597 N N . TYR A 1 200 ? -16.066 2.707 16.346 1.00 96.00 200 TYR A N 1
ATOM 1598 C CA . TYR A 1 200 ? -14.806 2.064 15.951 1.00 96.00 200 TYR A CA 1
ATOM 1599 C C . TYR A 1 200 ? -14.975 1.047 14.819 1.00 96.00 200 TYR A C 1
ATOM 1601 O O . TYR A 1 200 ? -14.089 0.935 13.977 1.00 96.00 200 TYR A O 1
ATOM 1609 N N . VAL A 1 201 ? -16.103 0.335 14.753 1.00 96.88 201 VAL A N 1
ATOM 1610 C CA . VAL A 1 201 ? -16.412 -0.554 13.622 1.00 96.88 201 VAL A CA 1
ATOM 1611 C C . VAL A 1 201 ? -16.553 0.255 12.333 1.00 96.88 201 VAL A C 1
ATOM 1613 O O . VAL A 1 201 ? -15.942 -0.098 11.327 1.00 96.88 201 VAL A O 1
ATOM 1616 N N . LEU A 1 202 ? -17.293 1.367 12.364 1.00 95.38 202 LEU A N 1
ATOM 1617 C CA . LEU A 1 202 ? -17.440 2.256 11.207 1.00 95.38 202 LEU A CA 1
ATOM 1618 C C . LEU A 1 202 ? -16.098 2.867 10.785 1.00 95.38 202 LEU A C 1
ATOM 1620 O O . LEU A 1 202 ? -15.767 2.853 9.601 1.00 95.38 202 LEU A O 1
ATOM 1624 N N . LEU A 1 203 ? -15.295 3.331 11.747 1.00 95.19 203 LEU A N 1
ATOM 1625 C CA . LEU A 1 203 ? -13.931 3.803 11.503 1.00 95.19 203 LEU A CA 1
ATOM 1626 C C . LEU A 1 203 ? -13.050 2.722 10.879 1.00 95.19 203 LEU A C 1
ATOM 1628 O O . LEU A 1 203 ? -12.297 3.018 9.959 1.00 95.19 203 LEU A O 1
ATOM 1632 N N . GLY A 1 204 ? -13.157 1.478 11.344 1.00 96.31 204 GLY A N 1
ATOM 1633 C CA . GLY A 1 204 ? -12.431 0.344 10.779 1.00 96.31 204 GLY A CA 1
ATOM 1634 C C . GLY A 1 204 ? -12.809 0.083 9.321 1.00 96.31 204 GLY A C 1
ATOM 1635 O O . GLY A 1 204 ? -11.928 -0.124 8.492 1.00 96.31 204 GLY A O 1
ATOM 1636 N N . VAL A 1 205 ? -14.100 0.152 8.981 1.00 96.31 205 VAL A N 1
ATOM 1637 C CA . VAL A 1 205 ? -14.565 0.022 7.590 1.00 96.31 205 VAL A CA 1
ATOM 1638 C C . VAL A 1 205 ? -14.019 1.157 6.722 1.00 96.31 205 VAL A C 1
ATOM 1640 O O . VAL A 1 205 ? -13.466 0.887 5.658 1.00 96.31 205 VAL A O 1
ATOM 1643 N N . LEU A 1 206 ? -14.118 2.409 7.182 1.00 95.44 206 LEU A N 1
ATOM 1644 C CA . LEU A 1 206 ? -13.574 3.570 6.468 1.00 95.44 206 LEU A CA 1
ATOM 1645 C C . LEU A 1 206 ? -12.059 3.458 6.273 1.00 95.44 206 LEU A C 1
ATOM 1647 O O . LEU A 1 206 ? -11.568 3.692 5.174 1.00 95.44 206 LEU A O 1
ATOM 1651 N N . LEU A 1 207 ? -11.334 3.026 7.306 1.00 96.19 207 LEU A N 1
ATOM 1652 C CA . LEU A 1 207 ? -9.892 2.816 7.251 1.00 96.19 207 LEU A CA 1
ATOM 1653 C C . LEU A 1 207 ? -9.508 1.768 6.199 1.00 96.19 207 LEU A C 1
ATOM 1655 O O . LEU A 1 207 ? -8.533 1.953 5.478 1.00 96.19 207 LEU A O 1
ATOM 1659 N N . VAL A 1 208 ? -10.273 0.680 6.069 1.00 96.75 208 VAL A N 1
ATOM 1660 C CA . VAL A 1 208 ? -10.025 -0.340 5.037 1.00 96.75 208 VAL A CA 1
ATOM 1661 C C . VAL A 1 208 ? -10.163 0.243 3.629 1.00 96.75 208 VAL A C 1
ATOM 1663 O O . VAL A 1 208 ? -9.335 -0.063 2.772 1.00 96.75 208 VAL A O 1
ATOM 1666 N N . TYR A 1 209 ? -11.182 1.068 3.375 1.00 95.62 209 TYR A N 1
ATOM 1667 C CA . TYR A 1 209 ? -11.351 1.718 2.070 1.00 95.62 209 TYR A CA 1
ATOM 1668 C C . TYR A 1 209 ? -10.265 2.753 1.801 1.00 95.62 209 TYR A C 1
ATOM 1670 O O . TYR A 1 209 ? -9.658 2.702 0.736 1.00 95.62 209 TYR A O 1
ATOM 1678 N N . HIS A 1 210 ? -9.959 3.590 2.791 1.00 95.06 210 HIS A N 1
ATOM 1679 C CA . HIS A 1 210 ? -8.860 4.546 2.737 1.00 95.06 210 HIS A CA 1
ATOM 1680 C C . HIS A 1 210 ? -7.545 3.851 2.354 1.00 95.06 210 HIS A C 1
ATOM 1682 O O . HIS A 1 210 ? -6.932 4.165 1.339 1.00 95.06 210 HIS A O 1
ATOM 1688 N N . ILE A 1 211 ? -7.162 2.799 3.084 1.00 95.75 211 ILE A N 1
ATOM 1689 C CA . ILE A 1 211 ? -5.968 2.010 2.766 1.00 95.75 211 ILE A CA 1
ATOM 1690 C C . ILE A 1 211 ? -6.031 1.470 1.333 1.00 95.75 211 ILE A C 1
ATOM 1692 O O . ILE A 1 211 ? -5.043 1.568 0.608 1.00 95.75 211 ILE A O 1
ATOM 1696 N N . LYS A 1 212 ? -7.159 0.896 0.897 1.00 95.19 212 LYS A N 1
ATOM 1697 C CA . LYS A 1 212 ? -7.283 0.334 -0.458 1.00 95.19 212 LYS A CA 1
ATOM 1698 C C . LYS A 1 212 ? -7.117 1.387 -1.549 1.00 95.19 212 LYS A C 1
ATOM 1700 O O . LYS A 1 212 ? -6.395 1.123 -2.504 1.00 95.19 212 LYS A O 1
ATOM 1705 N N . TRP A 1 213 ? -7.746 2.550 -1.418 1.00 94.19 213 TRP A N 1
ATOM 1706 C CA . TRP A 1 213 ? -7.661 3.609 -2.424 1.00 94.19 213 TRP A CA 1
ATOM 1707 C C . TRP A 1 213 ? -6.231 4.124 -2.597 1.00 94.19 213 TRP A C 1
ATOM 1709 O O . TRP A 1 213 ? -5.772 4.264 -3.728 1.00 94.19 213 TRP A O 1
ATOM 1719 N N . TRP A 1 214 ? -5.496 4.287 -1.496 1.00 92.94 214 TRP A N 1
ATOM 1720 C CA . TRP A 1 214 ? -4.121 4.793 -1.520 1.00 92.94 214 TRP A CA 1
ATOM 1721 C C . TRP A 1 214 ? -3.065 3.728 -1.857 1.00 92.94 214 TRP A C 1
ATOM 1723 O O . TRP A 1 214 ? -2.011 4.053 -2.399 1.00 92.94 214 TRP A O 1
ATOM 1733 N N . THR A 1 215 ? -3.322 2.445 -1.574 1.00 93.06 215 THR A N 1
ATOM 1734 C CA . THR A 1 215 ? -2.344 1.359 -1.822 1.00 93.06 215 THR A CA 1
ATOM 1735 C C . THR A 1 215 ? -2.584 0.561 -3.101 1.00 93.06 215 THR A C 1
ATOM 1737 O O . THR A 1 215 ? -1.683 -0.121 -3.600 1.00 93.06 215 THR A O 1
ATOM 1740 N N . GLN A 1 216 ? -3.783 0.660 -3.675 1.00 93.62 216 GLN A N 1
ATOM 1741 C CA . GLN A 1 216 ? -4.173 -0.048 -4.893 1.00 93.62 216 GLN A CA 1
ATOM 1742 C C . GLN A 1 216 ? -4.666 0.918 -5.977 1.00 93.62 216 GLN A C 1
ATOM 1744 O O . GLN A 1 216 ? -5.771 0.737 -6.498 1.00 93.62 216 GLN A O 1
ATOM 1749 N N . PRO A 1 217 ? -3.861 1.921 -6.375 1.00 91.62 217 PRO A N 1
ATOM 1750 C CA . PRO A 1 217 ? -4.284 2.885 -7.384 1.00 91.62 217 PRO A CA 1
ATOM 1751 C C . PRO A 1 217 ? -4.627 2.192 -8.707 1.00 91.62 217 PRO A C 1
ATOM 1753 O O . PRO A 1 217 ? -5.531 2.632 -9.405 1.00 91.62 217 PRO A O 1
ATOM 1756 N N . TYR A 1 218 ? -4.015 1.052 -9.042 1.00 89.06 218 TYR A N 1
ATOM 1757 C CA . TYR A 1 218 ? -4.352 0.274 -10.245 1.00 89.06 218 TYR A CA 1
ATOM 1758 C C . TYR A 1 218 ? -5.808 -0.227 -10.301 1.00 89.06 218 TYR A C 1
ATOM 1760 O O . TYR A 1 218 ? -6.305 -0.498 -11.391 1.00 89.06 218 TYR A O 1
ATOM 1768 N N . HIS A 1 219 ? -6.508 -0.327 -9.164 1.00 91.31 219 HIS A N 1
ATOM 1769 C CA . HIS A 1 219 ? -7.954 -0.583 -9.126 1.00 91.31 219 HIS A CA 1
ATOM 1770 C C . HIS A 1 219 ? -8.792 0.701 -9.201 1.00 91.31 219 HIS A C 1
ATOM 1772 O O . HIS A 1 219 ? -9.947 0.649 -9.621 1.00 91.31 219 HIS A O 1
ATOM 1778 N N . TYR A 1 220 ? -8.221 1.841 -8.810 1.00 90.38 220 TYR A N 1
ATOM 1779 C CA . TYR A 1 220 ? -8.906 3.129 -8.699 1.00 90.38 220 TYR A CA 1
ATOM 1780 C C . TYR A 1 220 ? -8.082 4.259 -9.348 1.00 90.38 220 TYR A C 1
ATOM 1782 O O . TYR A 1 220 ? -7.704 5.211 -8.665 1.00 90.38 220 TYR A O 1
ATOM 1790 N N . PRO A 1 221 ? -7.779 4.185 -10.660 1.00 83.56 221 PRO A N 1
ATOM 1791 C CA . PRO A 1 221 ? -6.788 5.060 -11.291 1.00 83.56 221 PRO A CA 1
ATOM 1792 C C . PRO A 1 221 ? -7.138 6.547 -11.202 1.00 83.56 221 PRO A C 1
ATOM 1794 O O . PRO A 1 221 ? -6.253 7.372 -11.030 1.00 83.56 221 PRO A O 1
ATOM 1797 N N . SER A 1 222 ? -8.428 6.884 -11.236 1.00 85.50 222 SER A N 1
ATOM 1798 C CA . SER A 1 222 ? -8.910 8.264 -11.153 1.00 85.50 222 SER A CA 1
ATOM 1799 C C . SER A 1 222 ? -9.185 8.753 -9.729 1.00 85.50 222 SER A C 1
ATOM 1801 O O . SER A 1 222 ? -9.685 9.863 -9.563 1.00 85.50 222 SER A O 1
ATOM 1803 N N . PHE A 1 223 ? -8.938 7.939 -8.696 1.00 89.50 223 PHE A N 1
ATOM 1804 C CA . PHE A 1 223 ? -9.298 8.313 -7.327 1.00 89.50 223 PHE A CA 1
ATOM 1805 C C . PHE A 1 223 ? -8.508 9.525 -6.845 1.00 89.50 223 PHE A C 1
ATOM 1807 O O . PHE A 1 223 ? -9.099 10.489 -6.370 1.00 89.50 223 PHE A O 1
ATOM 1814 N N . ASP A 1 224 ? -7.191 9.491 -7.015 1.00 85.81 224 ASP A N 1
ATOM 1815 C CA . ASP A 1 224 ? -6.290 10.539 -6.538 1.00 85.81 224 ASP A CA 1
ATOM 1816 C C . ASP A 1 224 ? -6.609 11.896 -7.189 1.00 85.81 224 ASP A C 1
ATOM 1818 O O . ASP A 1 224 ? -6.818 12.895 -6.502 1.00 85.81 224 ASP A O 1
ATOM 1822 N N . SER A 1 225 ? -6.802 11.904 -8.514 1.00 85.38 225 SER A N 1
ATOM 1823 C CA . SER A 1 225 ? -7.084 13.123 -9.279 1.00 85.38 225 SER A CA 1
ATOM 1824 C C . SER A 1 225 ? -8.494 13.691 -9.077 1.00 85.38 225 SER A C 1
ATOM 1826 O O . SER A 1 225 ? -8.670 14.904 -9.161 1.00 85.38 225 SER A O 1
ATOM 1828 N N . GLN A 1 226 ? -9.509 12.858 -8.812 1.00 90.31 226 GLN A N 1
ATOM 1829 C CA . GLN A 1 226 ? -10.906 13.316 -8.704 1.00 90.31 226 GLN A CA 1
ATOM 1830 C C . GLN A 1 226 ? -11.408 13.450 -7.264 1.00 90.31 226 GLN A C 1
ATOM 1832 O O . GLN A 1 226 ? -12.212 14.335 -6.970 1.00 90.31 226 GLN A O 1
ATOM 1837 N N . TYR A 1 227 ? -10.975 12.562 -6.370 1.00 92.75 227 TYR A N 1
ATOM 1838 C CA . TYR A 1 227 ? -11.568 12.383 -5.044 1.00 92.75 227 TYR A CA 1
ATOM 1839 C C . TYR A 1 227 ? -10.562 12.486 -3.896 1.00 92.75 227 TYR A C 1
ATOM 1841 O O . TYR A 1 227 ? -10.999 12.721 -2.770 1.00 92.75 227 TYR A O 1
ATOM 1849 N N . GLY A 1 228 ? -9.252 12.381 -4.148 1.00 89.94 228 GLY A N 1
ATOM 1850 C CA . GLY A 1 228 ? -8.218 12.401 -3.105 1.00 89.94 228 GLY A CA 1
ATOM 1851 C C . GLY A 1 228 ? -8.286 13.648 -2.218 1.00 89.94 228 GLY A C 1
ATOM 1852 O O . GLY A 1 228 ? -8.302 13.548 -0.991 1.00 89.94 228 GLY A O 1
ATOM 1853 N N . PHE A 1 229 ? -8.449 14.831 -2.822 1.00 92.06 229 PHE A N 1
ATOM 1854 C CA . PHE A 1 229 ? -8.604 16.084 -2.071 1.00 92.06 229 PHE A CA 1
ATOM 1855 C C . PHE A 1 229 ? -9.893 16.128 -1.231 1.00 92.06 229 PHE A C 1
ATOM 1857 O O . PHE A 1 229 ? -9.880 16.584 -0.085 1.00 92.06 229 PHE A O 1
ATOM 1864 N N . LEU A 1 230 ? -11.012 15.640 -1.777 1.00 93.75 230 LEU A N 1
ATOM 1865 C CA . LEU A 1 230 ? -12.290 15.605 -1.065 1.00 93.75 230 LEU A CA 1
ATOM 1866 C C . LEU A 1 230 ? -12.247 14.617 0.107 1.00 93.75 230 LEU A C 1
ATOM 1868 O O . LEU A 1 230 ? -12.721 14.944 1.193 1.00 93.75 230 LEU A O 1
ATOM 1872 N N . GLU A 1 231 ? -11.664 13.433 -0.092 1.00 93.69 231 GLU A N 1
ATOM 1873 C CA . GLU A 1 231 ? -11.449 12.455 0.974 1.00 93.69 231 GLU A CA 1
ATOM 1874 C C . GLU A 1 231 ? -10.596 13.064 2.089 1.00 93.69 231 GLU A C 1
ATOM 1876 O O . GLU A 1 231 ? -10.994 13.010 3.252 1.00 93.69 231 GLU A O 1
ATOM 1881 N N . PHE A 1 232 ? -9.479 13.711 1.744 1.00 92.00 232 PHE A N 1
ATOM 1882 C CA . PHE A 1 232 ? -8.627 14.397 2.712 1.00 92.00 232 PHE A CA 1
ATOM 1883 C C . PHE A 1 232 ? -9.412 15.437 3.525 1.00 92.00 232 PHE A C 1
ATOM 1885 O O . PHE A 1 232 ? -9.333 15.451 4.755 1.00 92.00 232 PHE A O 1
ATOM 1892 N N . LEU A 1 233 ? -10.233 16.265 2.870 1.00 93.38 233 LEU A N 1
ATOM 1893 C CA . LEU A 1 233 ? -11.066 17.261 3.546 1.00 93.38 233 LEU A CA 1
ATOM 1894 C C . LEU A 1 233 ? -12.099 16.611 4.484 1.00 93.38 233 LEU A C 1
ATOM 1896 O O . LEU A 1 233 ? -12.278 17.067 5.617 1.00 93.38 233 LEU A O 1
ATOM 1900 N N . ILE A 1 234 ? -12.758 15.537 4.038 1.00 93.25 234 ILE A N 1
ATOM 1901 C CA . ILE A 1 234 ? -13.732 14.778 4.836 1.00 93.25 234 ILE A CA 1
ATOM 1902 C C . ILE A 1 234 ? -13.050 14.131 6.044 1.00 93.25 234 ILE A C 1
ATOM 1904 O O . ILE A 1 234 ? -13.581 14.212 7.152 1.00 93.25 234 ILE A O 1
ATOM 1908 N N . LEU A 1 235 ? -11.877 13.523 5.867 1.00 92.56 235 LEU A N 1
ATOM 1909 C CA . LEU A 1 235 ? -11.111 12.911 6.951 1.00 92.56 235 LEU A CA 1
ATOM 1910 C C . LEU A 1 235 ? -10.607 13.959 7.945 1.00 92.56 235 LEU A C 1
ATOM 1912 O O . LEU A 1 235 ? -10.653 13.714 9.145 1.00 92.56 235 LEU A O 1
ATOM 1916 N N . MET A 1 236 ? -10.200 15.142 7.484 1.00 91.88 236 MET A N 1
ATOM 1917 C CA . MET A 1 236 ? -9.768 16.233 8.358 1.00 91.88 236 MET A CA 1
ATOM 1918 C C . MET A 1 236 ? -10.935 16.821 9.159 1.00 91.88 236 MET A C 1
ATOM 1920 O O . MET A 1 236 ? -10.916 16.802 10.389 1.00 91.88 236 MET A O 1
ATOM 1924 N N . ILE A 1 237 ? -11.979 17.320 8.489 1.00 92.19 237 ILE A N 1
ATOM 1925 C CA . ILE A 1 237 ? -13.116 17.979 9.156 1.00 92.19 237 ILE A CA 1
ATOM 1926 C C . ILE A 1 237 ? -13.944 16.954 9.936 1.00 92.19 237 ILE A C 1
ATOM 1928 O O . ILE A 1 237 ? -14.210 17.128 11.127 1.00 92.19 237 ILE A O 1
ATOM 1932 N N . GLY A 1 238 ? -14.333 15.863 9.274 1.00 90.81 238 GLY A N 1
ATOM 1933 C CA . GLY A 1 238 ? -15.089 14.774 9.882 1.00 90.81 238 GLY A CA 1
ATOM 1934 C C . GLY A 1 238 ? -14.298 14.082 10.987 1.00 90.81 238 GLY A C 1
ATOM 1935 O O . GLY A 1 238 ? -14.867 13.780 12.033 1.00 90.81 238 GLY A O 1
ATOM 1936 N N . GLY A 1 239 ? -12.984 13.914 10.814 1.00 90.00 239 GLY A N 1
ATOM 1937 C CA . GLY A 1 239 ? -12.096 13.369 11.839 1.00 90.00 239 GLY A CA 1
ATOM 1938 C C . GLY A 1 239 ? -12.032 14.239 13.089 1.00 90.00 239 GLY A C 1
ATOM 1939 O O . GLY A 1 239 ? -12.151 13.702 14.184 1.00 90.00 239 GLY A O 1
ATOM 1940 N N . ILE A 1 240 ? -11.934 15.569 12.967 1.00 91.38 240 ILE A N 1
ATOM 1941 C CA . ILE A 1 240 ? -11.958 16.479 14.129 1.00 91.38 240 ILE A CA 1
ATOM 1942 C C . ILE A 1 240 ? -13.284 16.359 14.891 1.00 91.38 240 ILE A C 1
ATOM 1944 O O . ILE A 1 240 ? -13.281 16.193 16.113 1.00 91.38 240 ILE A O 1
ATOM 1948 N N . ILE A 1 241 ? -14.417 16.399 14.180 1.00 92.94 241 ILE A N 1
ATOM 1949 C CA . ILE A 1 241 ? -15.752 16.270 14.789 1.00 92.94 241 ILE A CA 1
ATOM 1950 C C . ILE A 1 241 ? -15.895 14.907 15.480 1.00 92.94 241 ILE A C 1
ATOM 1952 O O . ILE A 1 241 ? -16.383 14.819 16.609 1.00 92.94 241 ILE A O 1
ATOM 1956 N N . LEU A 1 242 ? -15.435 13.841 14.828 1.00 92.56 242 LEU A N 1
ATOM 1957 C CA . LEU A 1 242 ? -15.513 12.483 15.345 1.00 92.56 242 LEU A CA 1
ATOM 1958 C C . LEU A 1 242 ? -14.600 12.267 16.555 1.00 92.56 242 LEU A C 1
ATOM 1960 O O . LEU A 1 242 ? -15.038 11.675 17.538 1.00 92.56 242 LEU A O 1
ATOM 1964 N N . LEU A 1 243 ? -13.364 12.771 16.522 1.00 92.62 243 LEU A N 1
ATOM 1965 C CA . LEU A 1 243 ? -12.431 12.720 17.650 1.00 92.62 243 LEU A CA 1
ATOM 1966 C C . LEU A 1 243 ? -12.982 13.485 18.852 1.00 92.62 243 LEU A C 1
ATOM 1968 O O . LEU A 1 243 ? -12.880 12.994 19.975 1.00 92.62 243 LEU A O 1
ATOM 1972 N N . PHE A 1 244 ? -13.627 14.634 18.631 1.00 93.38 244 PHE A N 1
ATOM 1973 C CA . PHE A 1 244 ? -14.334 15.352 19.689 1.00 93.38 244 PHE A CA 1
ATOM 1974 C C . PHE A 1 244 ? -15.497 14.524 20.258 1.00 93.38 244 PHE A C 1
ATOM 1976 O O . PHE A 1 244 ? -15.639 14.407 21.475 1.00 93.38 244 PHE A O 1
ATOM 1983 N N . GLY A 1 245 ? -16.294 13.876 19.403 1.00 93.31 245 GLY A N 1
ATOM 1984 C CA . GLY A 1 245 ? -17.361 12.966 19.829 1.00 93.31 245 GLY A CA 1
ATOM 1985 C C . GLY A 1 245 ? -16.846 11.775 20.648 1.00 93.31 245 GLY A C 1
ATOM 1986 O O . GLY A 1 245 ? -17.378 11.486 21.722 1.00 93.31 245 GLY A O 1
ATOM 1987 N N . ILE A 1 246 ? -15.773 11.123 20.191 1.00 93.00 246 ILE A N 1
ATOM 1988 C CA . ILE A 1 246 ? -15.088 10.043 20.915 1.00 93.00 246 ILE A CA 1
ATOM 1989 C C . ILE A 1 246 ? -14.579 10.567 22.256 1.00 93.00 246 ILE A C 1
ATOM 1991 O O . ILE A 1 246 ? -14.850 9.953 23.282 1.00 93.00 246 ILE A O 1
ATOM 1995 N N . TYR A 1 247 ? -13.918 11.723 22.285 1.00 93.88 247 TYR A N 1
ATOM 1996 C CA . TYR A 1 247 ? -13.456 12.350 23.521 1.00 93.88 247 TYR A CA 1
ATOM 1997 C C . TYR A 1 247 ? -14.601 12.561 24.525 1.00 93.88 247 TYR A C 1
ATOM 1999 O O . TYR A 1 247 ? -14.474 12.178 25.689 1.00 93.88 247 TYR A O 1
ATOM 2007 N N . MET A 1 248 ? -15.754 13.070 24.081 1.00 95.25 248 MET A N 1
ATOM 2008 C CA . MET A 1 248 ? -16.932 13.243 24.940 1.00 95.25 248 MET A CA 1
ATOM 2009 C C . MET A 1 248 ? -17.493 11.904 25.451 1.00 95.25 248 MET A C 1
ATOM 2011 O O . MET A 1 248 ? -17.849 11.798 26.628 1.00 95.25 248 MET A O 1
ATOM 2015 N N . LEU A 1 249 ? -17.528 10.855 24.619 1.00 93.31 249 LEU A N 1
ATOM 2016 C CA . LEU A 1 249 ? -17.914 9.500 25.044 1.00 93.31 249 LEU A CA 1
ATOM 2017 C C . LEU A 1 249 ? -16.947 8.941 26.092 1.00 93.31 249 LEU A C 1
ATOM 2019 O O . LEU A 1 249 ? -17.376 8.393 27.109 1.00 93.31 249 LEU A O 1
ATOM 2023 N N . LEU A 1 250 ? -15.645 9.112 25.868 1.00 92.56 250 LEU A N 1
ATOM 2024 C CA . LEU A 1 250 ? -14.584 8.667 26.762 1.00 92.56 250 LEU A CA 1
ATOM 2025 C C . LEU A 1 250 ? -14.642 9.400 28.110 1.00 92.56 250 LEU A C 1
ATOM 2027 O O . LEU A 1 250 ? -14.527 8.749 29.145 1.00 92.56 250 LEU A O 1
ATOM 2031 N N . LEU A 1 251 ? -14.927 10.707 28.130 1.00 91.88 251 LEU A N 1
ATOM 2032 C CA . LEU A 1 251 ? -15.210 11.453 29.364 1.00 91.88 251 LEU A CA 1
ATOM 2033 C C . LEU A 1 251 ? -16.445 10.907 30.103 1.00 91.88 251 LEU A C 1
ATOM 2035 O O . LEU A 1 251 ? -16.441 10.781 31.332 1.00 91.88 251 LEU A O 1
ATOM 2039 N N . GLY A 1 252 ? -17.501 10.541 29.374 1.00 91.56 252 GLY A N 1
ATOM 2040 C CA . GLY A 1 252 ? -18.691 9.905 29.947 1.00 91.56 252 GLY A CA 1
ATOM 2041 C C . GLY A 1 252 ? -18.392 8.539 30.579 1.00 91.56 252 GLY A C 1
ATOM 2042 O O . GLY A 1 252 ? -18.869 8.240 31.675 1.00 91.56 252 GLY A O 1
ATOM 2043 N N . ILE A 1 253 ? -17.561 7.726 29.922 1.00 92.06 253 ILE A N 1
ATOM 2044 C CA . ILE A 1 253 ? -17.097 6.433 30.446 1.00 92.06 253 ILE A CA 1
ATOM 2045 C C . ILE A 1 253 ? -16.188 6.650 31.656 1.00 92.06 253 ILE A C 1
ATOM 2047 O O . ILE A 1 253 ? -16.356 5.975 32.668 1.00 92.06 253 ILE A O 1
ATOM 2051 N N . TRP A 1 254 ? -15.261 7.607 31.581 1.00 91.25 254 TRP A N 1
ATOM 2052 C CA . TRP A 1 254 ? -14.350 7.960 32.666 1.00 91.25 254 TRP A CA 1
ATOM 2053 C C . TRP A 1 254 ? -15.104 8.313 33.942 1.00 91.25 254 TRP A C 1
ATOM 2055 O O . TRP A 1 254 ? -14.829 7.764 35.009 1.00 91.25 254 TRP A O 1
ATOM 2065 N N . THR A 1 255 ? -16.059 9.237 33.832 1.00 90.00 255 THR A N 1
ATOM 2066 C CA . THR A 1 255 ? -16.844 9.712 34.974 1.00 90.00 255 THR A CA 1
ATOM 2067 C C . THR A 1 255 ? -17.665 8.576 35.578 1.00 90.00 255 THR A C 1
ATOM 2069 O O . THR A 1 255 ? -17.575 8.344 36.783 1.00 90.00 255 THR A O 1
ATOM 2072 N N . GLY A 1 256 ? -18.358 7.787 34.750 1.00 89.19 256 GLY A N 1
ATOM 2073 C CA . GLY A 1 256 ? -19.128 6.630 35.214 1.00 89.19 256 GLY A CA 1
ATOM 2074 C C . GLY A 1 256 ? -18.267 5.546 35.872 1.00 89.19 256 GLY A C 1
ATOM 2075 O O . GLY A 1 256 ? -18.608 5.046 36.944 1.00 89.19 256 GLY A O 1
ATOM 2076 N N . LEU A 1 257 ? -17.125 5.197 35.273 1.00 88.25 257 LEU A N 1
ATOM 2077 C CA . LEU A 1 257 ? -16.214 4.192 35.822 1.00 88.25 257 LEU A CA 1
ATOM 2078 C C . LEU A 1 257 ? -15.549 4.684 37.114 1.00 88.25 257 LEU A C 1
ATOM 2080 O O . LEU A 1 257 ? -15.369 3.906 38.047 1.00 88.25 257 LEU A O 1
ATOM 2084 N N . GLY A 1 258 ? -15.223 5.975 37.194 1.00 87.19 258 GLY A N 1
ATOM 2085 C CA . GLY A 1 258 ? -14.701 6.611 38.400 1.00 87.19 258 GLY A CA 1
ATOM 2086 C C . GLY A 1 258 ? -15.683 6.520 39.566 1.00 87.19 258 GLY A C 1
ATOM 2087 O O . GLY A 1 258 ? -15.298 6.082 40.649 1.00 87.19 258 GLY A O 1
ATOM 2088 N N . GLU A 1 259 ? -16.954 6.861 39.342 1.00 86.75 259 GLU A N 1
ATOM 2089 C CA . GLU A 1 259 ? -18.023 6.712 40.341 1.00 86.75 259 GLU A CA 1
ATOM 2090 C C . GLU A 1 259 ? -18.190 5.251 40.779 1.00 86.75 259 GLU A C 1
ATOM 2092 O O . GLU A 1 259 ? -18.220 4.957 41.978 1.00 86.75 259 GLU A O 1
ATOM 2097 N N . LEU A 1 260 ? -18.218 4.323 39.818 1.00 87.25 260 LEU A N 1
ATOM 2098 C CA . LEU A 1 260 ? -18.324 2.888 40.075 1.00 87.25 260 LEU A CA 1
ATOM 2099 C C . LEU A 1 260 ? -17.153 2.376 40.926 1.00 87.25 260 LEU A C 1
ATOM 2101 O O . LEU A 1 260 ? -17.367 1.672 41.912 1.00 87.25 260 LEU A O 1
ATOM 2105 N N . LEU A 1 261 ? -15.917 2.741 40.578 1.00 85.62 261 LEU A N 1
ATOM 2106 C CA . LEU A 1 261 ? -14.711 2.330 41.298 1.00 85.62 261 LEU A CA 1
ATOM 2107 C C . LEU A 1 261 ? -14.650 2.941 42.697 1.00 85.62 261 LEU A C 1
ATOM 2109 O O . LEU A 1 261 ? -14.297 2.242 43.646 1.00 85.62 261 LEU A O 1
ATOM 2113 N N . ILE A 1 262 ? -15.026 4.215 42.853 1.00 85.50 262 ILE A N 1
ATOM 2114 C CA . ILE A 1 262 ? -15.120 4.869 44.165 1.00 85.50 262 ILE A CA 1
ATOM 2115 C C . ILE A 1 262 ? -16.116 4.124 45.058 1.00 85.50 262 ILE A C 1
ATOM 2117 O O . ILE A 1 262 ? -15.788 3.825 46.212 1.00 85.50 262 ILE A O 1
ATOM 2121 N N . ALA A 1 263 ? -17.284 3.768 44.518 1.00 84.19 263 ALA A N 1
ATOM 2122 C CA . ALA A 1 263 ? -18.318 3.029 45.232 1.00 84.19 263 ALA A CA 1
ATOM 2123 C C . ALA A 1 263 ? -17.891 1.587 45.565 1.00 84.19 263 ALA A C 1
ATOM 2125 O O . ALA A 1 263 ? -18.112 1.110 46.678 1.00 84.19 263 ALA A O 1
ATOM 2126 N N . ALA A 1 264 ? -17.249 0.893 44.626 1.00 83.44 264 ALA A N 1
ATOM 2127 C CA . ALA A 1 264 ? -16.842 -0.502 44.768 1.00 83.44 264 ALA A CA 1
ATOM 2128 C C . ALA A 1 264 ? -15.680 -0.700 45.744 1.00 83.44 264 ALA A C 1
ATOM 2130 O O . ALA A 1 264 ? -15.709 -1.587 46.598 1.00 83.44 264 ALA A O 1
ATOM 2131 N N . LEU A 1 265 ? -14.667 0.161 45.643 1.00 83.88 265 LEU A N 1
ATOM 2132 C CA . LEU A 1 265 ? -13.504 0.164 46.527 1.00 83.88 265 LEU A CA 1
ATOM 2133 C C . LEU A 1 265 ? -13.798 0.847 47.868 1.00 83.88 265 LEU A C 1
ATOM 2135 O O . LEU A 1 265 ? -12.929 0.877 48.738 1.00 83.88 265 LEU A O 1
ATOM 2139 N N . ASN A 1 266 ? -15.011 1.386 48.043 1.00 83.19 266 ASN A N 1
ATOM 2140 C CA . ASN A 1 266 ? -15.446 2.091 49.246 1.00 83.19 266 ASN A CA 1
ATOM 2141 C C . ASN A 1 266 ? -14.489 3.227 49.633 1.00 83.19 266 ASN A C 1
ATOM 2143 O O . ASN A 1 266 ? -14.214 3.463 50.811 1.00 83.19 266 ASN A O 1
ATOM 2147 N N . LEU A 1 267 ? -13.959 3.924 48.624 1.00 80.44 267 LEU A N 1
ATOM 2148 C CA . LEU A 1 267 ? -12.972 4.988 48.815 1.00 80.44 267 LEU A CA 1
ATOM 2149 C C . LEU A 1 267 ? -13.567 6.199 49.543 1.00 80.44 267 LEU A C 1
ATOM 2151 O O . LEU A 1 267 ? -12.815 7.035 50.041 1.00 80.44 267 LEU A O 1
ATOM 2155 N N . ASP A 1 268 ? -14.893 6.303 49.617 1.00 78.56 268 ASP A N 1
ATOM 2156 C CA . ASP A 1 268 ? -15.603 7.333 50.378 1.00 78.56 268 ASP A CA 1
ATOM 2157 C C . ASP A 1 268 ? -15.909 6.956 51.829 1.00 78.56 268 ASP A C 1
ATOM 2159 O O . ASP A 1 268 ? -16.443 7.785 52.560 1.00 78.56 268 ASP A O 1
ATOM 2163 N N . SER A 1 269 ? -15.476 5.783 52.305 1.00 80.81 269 SER A N 1
ATOM 2164 C CA . SER A 1 269 ? -15.583 5.479 53.733 1.00 80.81 269 SER A CA 1
ATOM 2165 C C . SER A 1 269 ? -14.633 6.342 54.564 1.00 80.81 269 SER A C 1
ATOM 2167 O O . SER A 1 269 ? -13.468 6.544 54.191 1.00 80.81 269 SER A O 1
ATOM 2169 N N . LEU A 1 270 ? -15.136 6.815 55.707 1.00 74.06 270 LEU A N 1
ATOM 2170 C CA . LEU A 1 270 ? -14.380 7.580 56.703 1.00 74.06 270 LEU A CA 1
ATOM 2171 C C . LEU A 1 270 ? -13.168 6.795 57.241 1.00 74.06 270 LEU A C 1
ATOM 2173 O O . LEU A 1 270 ? -12.160 7.402 57.595 1.00 74.06 270 LE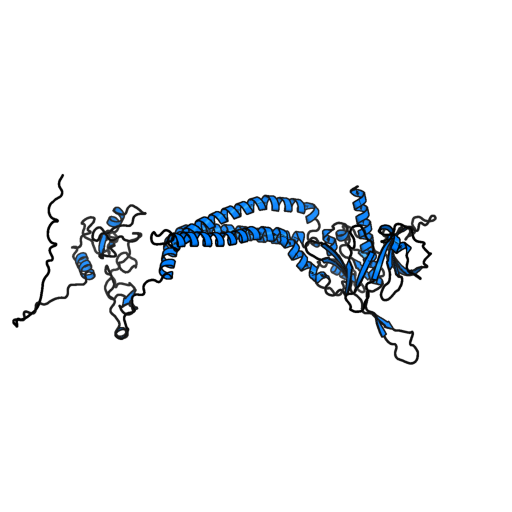U A O 1
ATOM 2177 N N . ASP A 1 271 ? -13.224 5.462 57.199 1.00 75.44 271 ASP A N 1
ATOM 2178 C CA . ASP A 1 271 ? -12.180 4.564 57.710 1.00 75.44 271 ASP A CA 1
ATOM 2179 C C . ASP A 1 271 ? -10.945 4.478 56.795 1.00 75.44 271 ASP A C 1
ATOM 2181 O O . ASP A 1 271 ? -9.880 3.975 57.170 1.00 75.44 271 ASP A O 1
ATOM 2185 N N . THR A 1 272 ? -11.045 4.978 55.561 1.00 76.56 272 THR A N 1
ATOM 2186 C CA . THR A 1 272 ? -9.953 4.895 54.587 1.00 76.56 272 THR A CA 1
ATOM 2187 C C . THR A 1 272 ? -8.914 5.991 54.837 1.00 76.56 272 THR A C 1
ATOM 2189 O O . THR A 1 272 ? -9.188 7.177 54.646 1.00 76.56 272 THR A O 1
ATOM 2192 N N . LYS A 1 273 ? -7.668 5.620 55.180 1.00 85.50 273 LYS A N 1
ATOM 2193 C CA . LYS A 1 273 ? -6.565 6.586 55.388 1.00 85.50 273 LYS A CA 1
ATOM 2194 C C . LYS A 1 273 ? -6.452 7.582 54.217 1.00 85.50 273 LYS A C 1
ATOM 2196 O O . LYS A 1 273 ? -6.209 7.186 53.073 1.00 85.50 273 LYS A O 1
ATOM 2201 N N . ARG A 1 274 ? -6.520 8.889 54.517 1.00 84.56 274 ARG A N 1
ATOM 2202 C CA . ARG A 1 274 ? -6.524 10.000 53.534 1.00 84.56 274 ARG A CA 1
ATOM 2203 C C . ARG A 1 274 ? -5.395 9.922 52.497 1.00 84.56 274 ARG A C 1
ATOM 2205 O O . ARG A 1 274 ? -5.634 10.188 51.320 1.00 84.56 274 ARG A O 1
ATOM 2212 N N . ARG A 1 275 ? -4.176 9.535 52.906 1.00 83.31 275 ARG A N 1
ATOM 2213 C CA . ARG A 1 275 ? -3.018 9.374 51.997 1.00 83.31 275 ARG A CA 1
ATOM 2214 C C . ARG A 1 275 ? -3.240 8.265 50.963 1.00 83.31 275 ARG A C 1
ATOM 2216 O O . ARG A 1 275 ? -3.016 8.490 49.779 1.00 83.31 275 ARG A O 1
ATOM 2223 N N . ARG A 1 276 ? -3.749 7.104 51.391 1.00 81.25 276 ARG A N 1
ATOM 2224 C CA . ARG A 1 276 ? -4.029 5.961 50.506 1.00 81.25 276 ARG A CA 1
ATOM 2225 C C . ARG A 1 276 ? -5.140 6.289 49.506 1.00 81.25 276 ARG A C 1
ATOM 2227 O O . ARG A 1 276 ? -5.005 5.972 48.331 1.00 81.25 276 ARG A O 1
ATOM 2234 N N . LYS A 1 277 ? -6.184 7.005 49.946 1.00 81.75 277 LYS A N 1
ATOM 2235 C CA . LYS A 1 277 ? -7.269 7.494 49.076 1.00 81.75 277 LYS A CA 1
ATOM 2236 C C . LYS A 1 277 ? -6.746 8.398 47.956 1.00 81.75 277 LYS A C 1
ATOM 2238 O O . LYS A 1 277 ? -7.110 8.200 46.801 1.00 81.75 277 LYS A O 1
ATOM 2243 N N . LYS A 1 278 ? -5.880 9.366 48.281 1.00 85.19 278 LYS A N 1
ATOM 2244 C CA . LYS A 1 278 ? -5.261 10.252 47.279 1.00 85.19 278 LYS A CA 1
ATOM 2245 C C . LYS A 1 278 ? -4.388 9.474 46.292 1.00 85.19 278 LYS A C 1
ATOM 2247 O O . LYS A 1 278 ? -4.518 9.688 45.094 1.00 85.19 278 LYS A O 1
ATOM 2252 N N . ALA A 1 279 ? -3.564 8.549 46.787 1.00 85.56 279 ALA A N 1
ATOM 2253 C CA . ALA A 1 279 ? -2.689 7.740 45.942 1.00 85.56 279 ALA A CA 1
ATOM 2254 C C . ALA A 1 279 ? -3.477 6.863 44.954 1.00 85.56 279 ALA A C 1
ATOM 2256 O O . ALA A 1 279 ? -3.179 6.879 43.767 1.00 85.56 279 ALA A O 1
ATOM 2257 N N . ILE A 1 280 ? -4.515 6.153 45.413 1.00 84.62 280 ILE A N 1
ATOM 2258 C CA . ILE A 1 280 ? -5.337 5.295 44.541 1.00 84.62 280 ILE A CA 1
ATOM 2259 C C . ILE A 1 280 ? -6.067 6.126 43.479 1.00 84.62 280 ILE A C 1
ATOM 2261 O O . ILE A 1 280 ? -6.074 5.742 42.315 1.00 84.62 280 ILE A O 1
ATOM 2265 N N . LYS A 1 281 ? -6.640 7.280 43.852 1.00 82.75 281 LYS A N 1
ATOM 2266 C CA . LYS A 1 281 ? -7.293 8.177 42.884 1.00 82.75 281 LYS A CA 1
ATOM 2267 C C . LYS A 1 281 ? -6.309 8.699 41.835 1.00 82.75 281 LYS A C 1
ATOM 2269 O O . LYS A 1 281 ? -6.656 8.744 40.662 1.00 82.75 281 LYS A O 1
ATOM 2274 N N . PHE A 1 282 ? -5.094 9.056 42.252 1.00 86.19 282 PHE A N 1
ATOM 2275 C CA . PHE A 1 282 ? -4.058 9.543 41.346 1.00 86.19 282 PHE A CA 1
ATOM 2276 C C . PHE A 1 282 ? -3.587 8.459 40.371 1.00 86.19 282 PHE A C 1
ATOM 2278 O O . PHE A 1 282 ? -3.678 8.655 39.165 1.00 86.19 282 PHE A O 1
ATOM 2285 N N . TRP A 1 283 ? -3.145 7.301 40.871 1.00 88.00 283 TRP A N 1
ATOM 2286 C CA . TRP A 1 283 ? -2.630 6.218 40.025 1.00 88.00 283 TRP A CA 1
ATOM 2287 C C . TRP A 1 283 ? -3.712 5.582 39.151 1.00 88.00 283 TRP A C 1
ATOM 2289 O O . TRP A 1 283 ? -3.460 5.296 37.985 1.00 88.00 283 TRP A O 1
ATOM 2299 N N . GLY A 1 284 ? -4.923 5.405 39.688 1.00 84.06 284 GLY A N 1
ATOM 2300 C CA . GLY A 1 284 ? -6.067 4.927 38.914 1.00 84.06 284 GLY A CA 1
ATOM 2301 C C . GLY A 1 284 ? -6.452 5.905 37.805 1.00 84.06 284 GLY A C 1
ATOM 2302 O O . GLY A 1 284 ? -6.669 5.484 36.674 1.00 84.06 284 GLY A O 1
ATOM 2303 N N . GLY A 1 285 ? -6.456 7.209 38.101 1.00 85.31 285 GLY A N 1
ATOM 2304 C CA . GLY A 1 285 ? -6.633 8.243 37.087 1.00 85.31 285 GLY A CA 1
ATOM 2305 C C . GLY A 1 285 ? -5.533 8.187 36.026 1.00 85.31 285 GLY A C 1
ATOM 2306 O O . GLY A 1 285 ? -5.825 8.054 34.847 1.00 85.31 285 GLY A O 1
ATOM 2307 N N . LEU A 1 286 ? -4.261 8.204 36.420 1.00 89.50 286 LEU A N 1
ATOM 2308 C CA . LEU A 1 286 ? -3.148 8.168 35.469 1.00 89.50 286 LEU A CA 1
ATOM 2309 C C . LEU A 1 286 ? -3.214 6.951 34.531 1.00 89.50 286 LEU A C 1
ATOM 2311 O O . LEU A 1 286 ? -3.070 7.110 33.322 1.00 89.50 286 LEU A O 1
ATOM 2315 N N . LEU A 1 287 ? -3.480 5.756 35.066 1.00 90.31 287 LEU A N 1
ATOM 2316 C CA . LEU A 1 287 ? -3.626 4.540 34.262 1.00 90.31 287 LEU A CA 1
ATOM 2317 C C . LEU A 1 287 ? -4.763 4.668 33.244 1.00 90.31 287 LEU A C 1
ATOM 2319 O O . LEU A 1 287 ? -4.571 4.373 32.066 1.00 90.31 287 LEU A O 1
ATOM 2323 N N . MET A 1 288 ? -5.935 5.132 33.687 1.00 88.06 288 MET A N 1
ATOM 2324 C CA . MET A 1 288 ? -7.057 5.355 32.783 1.00 88.06 288 MET A CA 1
ATOM 2325 C C . MET A 1 288 ? -6.681 6.380 31.710 1.00 88.06 288 MET A C 1
ATOM 2327 O O . MET A 1 288 ? -6.955 6.141 30.541 1.00 88.06 288 MET A O 1
ATOM 2331 N N . LEU A 1 289 ? -5.998 7.474 32.065 1.00 89.94 289 LEU A N 1
ATOM 2332 C CA . LEU A 1 289 ? -5.614 8.527 31.119 1.00 89.94 289 LEU A CA 1
ATOM 2333 C C . LEU A 1 289 ? -4.735 7.963 30.001 1.00 89.94 289 LEU A C 1
ATOM 2335 O O . LEU A 1 289 ? -4.986 8.248 28.835 1.00 89.94 289 LEU A O 1
ATOM 2339 N N . VAL A 1 290 ? -3.761 7.116 30.343 1.00 94.38 290 VAL A N 1
ATOM 2340 C CA . VAL A 1 290 ? -2.905 6.433 29.361 1.00 94.38 290 VAL A CA 1
ATOM 2341 C C . VAL A 1 290 ? -3.731 5.538 28.432 1.00 94.38 290 VAL A C 1
ATOM 2343 O O . VAL A 1 290 ? -3.545 5.589 27.218 1.00 94.38 290 VAL A O 1
ATOM 2346 N N . ILE A 1 291 ? -4.682 4.767 28.972 1.00 93.06 291 ILE A N 1
ATOM 2347 C CA . ILE A 1 291 ? -5.590 3.931 28.168 1.00 93.06 291 ILE A CA 1
ATOM 2348 C C . ILE A 1 291 ? -6.424 4.800 27.216 1.00 93.06 291 ILE A C 1
ATOM 2350 O O . ILE A 1 291 ? -6.539 4.483 26.035 1.00 93.06 291 ILE A O 1
ATOM 2354 N N . PHE A 1 292 ? -6.972 5.914 27.703 1.00 91.00 292 PHE A N 1
ATOM 2355 C CA . PHE A 1 292 ? -7.782 6.831 26.904 1.00 91.00 292 PHE A CA 1
ATOM 2356 C C . PHE A 1 292 ? -6.980 7.510 25.794 1.00 91.00 292 PHE A C 1
ATOM 2358 O O . PHE A 1 292 ? -7.469 7.588 24.670 1.00 91.00 292 PHE A O 1
ATOM 2365 N N . ILE A 1 293 ? -5.747 7.941 26.077 1.00 93.38 293 ILE A N 1
ATOM 2366 C CA . ILE A 1 293 ? -4.829 8.473 25.061 1.00 93.38 293 ILE A CA 1
ATOM 2367 C C . ILE A 1 293 ? -4.547 7.409 23.997 1.00 93.38 293 ILE A C 1
ATOM 2369 O O . ILE A 1 293 ? -4.594 7.720 22.811 1.00 93.38 293 ILE A O 1
ATOM 2373 N N . GLY A 1 294 ? -4.311 6.158 24.404 1.00 94.75 294 GLY A N 1
ATOM 2374 C CA . GLY A 1 294 ? -4.125 5.042 23.477 1.00 94.75 294 GLY A CA 1
ATOM 2375 C C . GLY A 1 294 ? -5.344 4.811 22.582 1.00 94.75 294 GLY A C 1
ATOM 2376 O O . GLY A 1 294 ? -5.207 4.705 21.371 1.00 94.75 294 GLY A O 1
ATOM 2377 N N . ILE A 1 295 ? -6.551 4.794 23.152 1.00 93.56 295 ILE A N 1
ATOM 2378 C CA . ILE A 1 295 ? -7.794 4.644 22.381 1.00 93.56 295 ILE A CA 1
ATOM 2379 C C . ILE A 1 295 ? -7.947 5.801 21.383 1.00 93.56 295 ILE A C 1
ATOM 2381 O O . ILE A 1 295 ? -8.196 5.554 20.203 1.00 93.56 295 ILE A O 1
ATOM 2385 N N . LEU A 1 296 ? -7.743 7.046 21.827 1.00 93.06 296 LEU A N 1
ATOM 2386 C CA . LEU A 1 296 ? -7.881 8.246 20.997 1.00 93.06 296 LEU A CA 1
ATOM 2387 C C . LEU A 1 296 ? -6.845 8.309 19.859 1.00 93.06 296 LEU A C 1
ATOM 2389 O O . LEU A 1 296 ? -7.156 8.815 18.784 1.00 93.06 296 LEU A O 1
ATOM 2393 N N . SER A 1 297 ? -5.627 7.803 20.073 1.00 93.12 297 SER A N 1
ATOM 2394 C CA . SER A 1 297 ? -4.558 7.850 19.068 1.00 93.12 297 SER A CA 1
ATOM 2395 C C . SER A 1 297 ? -4.681 6.770 17.991 1.00 93.12 297 SER A C 1
ATOM 2397 O O . SER A 1 297 ? -4.186 6.975 16.885 1.00 93.12 297 SER A O 1
ATOM 2399 N N . LEU A 1 298 ? -5.365 5.651 18.263 1.00 94.38 298 LEU A N 1
ATOM 2400 C CA . LEU A 1 298 ? -5.498 4.537 17.314 1.00 94.38 298 LEU A CA 1
ATOM 2401 C C . LEU A 1 298 ? -6.094 4.941 15.952 1.00 94.38 298 LEU A C 1
ATOM 2403 O O . LEU A 1 298 ? -5.493 4.572 14.943 1.00 94.38 298 LEU A O 1
ATOM 2407 N N . PRO A 1 299 ? -7.213 5.695 15.864 1.00 93.50 299 PRO A N 1
ATOM 2408 C CA . PRO A 1 299 ? -7.721 6.160 14.576 1.00 93.50 299 PRO A CA 1
ATOM 2409 C C . PRO A 1 299 ? -6.695 7.013 13.827 1.00 93.50 299 PRO A C 1
ATOM 2411 O O . PRO A 1 299 ? -6.436 6.758 12.658 1.00 93.50 299 PRO A O 1
ATOM 2414 N N . PHE A 1 300 ? -6.055 7.968 14.508 1.00 92.50 300 PHE A N 1
ATOM 2415 C CA . PHE A 1 300 ? -5.043 8.825 13.890 1.00 92.50 300 PHE A CA 1
ATOM 2416 C C . PHE A 1 300 ? -3.883 8.005 13.313 1.00 92.50 300 PHE A C 1
ATOM 2418 O O . PHE A 1 300 ? -3.543 8.168 12.147 1.00 92.50 300 PHE A O 1
ATOM 2425 N N . LEU A 1 301 ? -3.326 7.074 14.093 1.00 94.38 301 LEU A N 1
ATOM 2426 C CA . LEU A 1 301 ? -2.255 6.187 13.631 1.00 94.38 301 LEU A CA 1
ATOM 2427 C C . LEU A 1 301 ? -2.713 5.306 12.463 1.00 94.38 301 LEU A C 1
ATOM 2429 O O . LEU A 1 301 ? -1.953 5.099 11.524 1.00 94.38 301 LEU A O 1
ATOM 2433 N N . GLY A 1 302 ? -3.953 4.812 12.500 1.00 95.12 302 GLY A N 1
ATOM 2434 C CA . GLY A 1 302 ? -4.537 4.018 11.425 1.00 95.12 302 GLY A CA 1
ATOM 2435 C C . GLY A 1 302 ? -4.617 4.791 10.111 1.00 95.12 302 GLY A C 1
ATOM 2436 O O . GLY A 1 302 ? -4.082 4.329 9.112 1.00 95.12 302 GLY A O 1
ATOM 2437 N N . PHE A 1 303 ? -5.242 5.968 10.103 1.00 94.94 303 PHE A N 1
ATOM 2438 C CA . PHE A 1 303 ? -5.412 6.754 8.875 1.00 94.94 303 PHE A CA 1
ATOM 2439 C C . PHE A 1 303 ? -4.102 7.394 8.397 1.00 94.94 303 PHE A C 1
ATOM 2441 O O . PHE A 1 303 ? -3.845 7.404 7.203 1.00 94.94 303 PHE A O 1
ATOM 2448 N N . ALA A 1 304 ? -3.242 7.870 9.302 1.00 92.19 304 ALA A N 1
ATOM 2449 C CA . ALA A 1 304 ? -1.988 8.513 8.908 1.00 92.19 304 ALA A CA 1
ATOM 2450 C C . ALA A 1 304 ? -0.900 7.513 8.482 1.00 92.19 304 ALA A C 1
ATOM 2452 O O . ALA A 1 304 ? -0.186 7.770 7.523 1.00 92.19 304 ALA A O 1
ATOM 2453 N N . LEU A 1 305 ? -0.748 6.383 9.189 1.00 93.94 305 LEU A N 1
ATOM 2454 C CA . LEU A 1 305 ? 0.350 5.427 8.955 1.00 93.94 305 LEU A CA 1
ATOM 2455 C C . LEU A 1 305 ? -0.102 4.134 8.267 1.00 93.94 305 LEU A C 1
ATOM 2457 O O . LEU A 1 305 ? 0.729 3.376 7.765 1.00 93.94 305 LEU A O 1
ATOM 2461 N N . GLY A 1 306 ? -1.402 3.838 8.262 1.00 95.25 306 GLY A N 1
ATOM 2462 C CA . GLY A 1 306 ? -1.956 2.613 7.684 1.00 95.25 306 GLY A CA 1
ATOM 2463 C C . GLY A 1 306 ? -1.605 2.429 6.208 1.00 95.25 306 GLY A C 1
ATOM 2464 O O . GLY A 1 306 ? -1.064 1.368 5.875 1.00 95.25 306 GLY A O 1
ATOM 2465 N N . PRO A 1 307 ? -1.851 3.426 5.333 1.00 94.69 307 PRO A N 1
ATOM 2466 C CA . PRO A 1 307 ? -1.481 3.340 3.922 1.00 94.69 307 PRO A CA 1
ATOM 2467 C C . PRO A 1 307 ? 0.005 3.029 3.723 1.00 94.69 307 PRO A C 1
ATOM 2469 O O . PRO A 1 307 ? 0.335 2.095 2.998 1.00 94.69 307 PRO A O 1
ATOM 2472 N N . ASP A 1 308 ? 0.898 3.710 4.443 1.00 93.12 308 ASP A N 1
ATOM 2473 C CA . ASP A 1 308 ? 2.349 3.519 4.333 1.00 93.12 308 ASP A CA 1
ATOM 2474 C C . ASP A 1 308 ? 2.814 2.121 4.754 1.00 93.12 308 ASP A C 1
ATOM 2476 O O . ASP A 1 308 ? 3.698 1.527 4.126 1.00 93.12 308 ASP A O 1
ATOM 2480 N N . ILE A 1 309 ? 2.240 1.572 5.828 1.00 93.94 309 ILE A N 1
ATOM 2481 C CA . ILE A 1 309 ? 2.563 0.223 6.314 1.00 93.94 309 ILE A CA 1
ATOM 2482 C C . ILE A 1 309 ? 2.063 -0.833 5.326 1.00 93.94 309 ILE A C 1
ATOM 2484 O O . ILE A 1 309 ? 2.760 -1.816 5.047 1.00 93.94 309 ILE A O 1
ATOM 2488 N N . VAL A 1 310 ? 0.849 -0.660 4.803 1.00 95.25 310 VAL A N 1
ATOM 2489 C CA . VAL A 1 310 ? 0.263 -1.603 3.846 1.00 95.25 310 VAL A CA 1
ATOM 2490 C C . VAL A 1 310 ? 0.980 -1.522 2.503 1.00 95.25 310 VAL A C 1
ATOM 2492 O O . VAL A 1 310 ? 1.316 -2.571 1.957 1.00 95.25 310 VAL A O 1
ATOM 2495 N N . TRP A 1 311 ? 1.332 -0.321 2.040 1.00 94.56 311 TRP A N 1
ATOM 2496 C CA . TRP A 1 311 ? 2.172 -0.102 0.863 1.00 94.56 311 TRP A CA 1
ATOM 2497 C C . TRP A 1 311 ? 3.497 -0.852 0.975 1.00 94.56 311 TRP A C 1
ATOM 2499 O O . TRP A 1 311 ? 3.836 -1.659 0.109 1.00 94.56 311 TRP A O 1
ATOM 2509 N N . TYR A 1 312 ? 4.219 -0.651 2.083 1.00 94.44 312 TYR A N 1
ATOM 2510 C CA . TYR A 1 312 ? 5.481 -1.338 2.338 1.00 94.44 312 TYR A CA 1
ATOM 2511 C C . TYR A 1 312 ? 5.312 -2.861 2.276 1.00 94.44 312 TYR A C 1
ATOM 2513 O O . TYR A 1 312 ? 6.077 -3.553 1.604 1.00 94.44 312 TYR A O 1
ATOM 2521 N N . ASN A 1 313 ? 4.280 -3.400 2.931 1.00 93.94 313 ASN A N 1
ATOM 2522 C CA . ASN A 1 313 ? 4.017 -4.837 2.927 1.00 93.94 313 ASN A CA 1
ATOM 2523 C C . ASN A 1 313 ? 3.614 -5.382 1.553 1.00 93.94 313 ASN A C 1
ATOM 2525 O O . ASN A 1 313 ? 3.962 -6.518 1.237 1.00 93.94 313 ASN A O 1
ATOM 2529 N N . GLN A 1 314 ? 2.911 -4.588 0.748 1.00 93.00 314 GLN A N 1
ATOM 2530 C CA . GLN A 1 314 ? 2.537 -4.926 -0.619 1.00 93.00 314 GLN A CA 1
ATOM 2531 C C . GLN A 1 314 ? 3.751 -4.923 -1.556 1.00 93.00 314 GLN A C 1
ATOM 2533 O O . GLN A 1 314 ? 3.859 -5.810 -2.403 1.00 93.00 314 GLN A O 1
ATOM 2538 N N . MET A 1 315 ? 4.672 -3.968 -1.390 1.00 93.81 315 MET A N 1
ATOM 2539 C CA . MET A 1 315 ? 5.776 -3.732 -2.327 1.00 93.81 315 MET A CA 1
ATOM 2540 C C . MET A 1 315 ? 7.094 -4.424 -1.977 1.00 93.81 315 MET A C 1
ATOM 2542 O O . MET A 1 315 ? 7.877 -4.717 -2.882 1.00 93.81 315 MET A O 1
ATOM 2546 N N . LYS A 1 316 ? 7.358 -4.731 -0.699 1.00 92.06 316 LYS A N 1
ATOM 2547 C CA . LYS A 1 316 ? 8.649 -5.293 -0.244 1.00 92.06 316 LYS A CA 1
ATOM 2548 C C . LYS A 1 316 ? 9.084 -6.550 -1.005 1.00 92.06 316 LYS A C 1
ATOM 2550 O O . LYS A 1 316 ? 10.275 -6.741 -1.243 1.00 92.06 316 LYS A O 1
ATOM 2555 N N . ASP A 1 317 ? 8.120 -7.371 -1.419 1.00 92.25 317 ASP A N 1
ATOM 2556 C CA . ASP A 1 317 ? 8.351 -8.644 -2.103 1.00 92.25 317 ASP A CA 1
ATOM 2557 C C . ASP A 1 317 ? 8.152 -8.564 -3.625 1.00 92.25 317 ASP A C 1
ATOM 2559 O O . ASP A 1 317 ? 8.354 -9.564 -4.311 1.00 92.25 317 ASP A O 1
ATOM 2563 N N . SER A 1 318 ? 7.810 -7.398 -4.187 1.00 93.25 318 SER A N 1
ATOM 2564 C CA . SER A 1 318 ? 7.509 -7.251 -5.620 1.00 93.25 318 SER A CA 1
ATOM 2565 C C . SER A 1 318 ? 8.661 -7.692 -6.521 1.00 93.25 318 SER A C 1
ATOM 2567 O O . SER A 1 318 ? 8.430 -8.209 -7.606 1.00 93.25 318 SER A O 1
ATOM 2569 N N . CYS A 1 319 ? 9.907 -7.561 -6.070 1.00 92.88 319 CYS A N 1
ATOM 2570 C CA . CYS A 1 319 ? 11.078 -7.986 -6.842 1.00 92.88 319 CYS A CA 1
ATOM 2571 C C . CYS A 1 319 ? 11.615 -9.364 -6.450 1.00 92.88 319 CYS A C 1
ATOM 2573 O O . CYS A 1 319 ? 12.715 -9.744 -6.854 1.00 92.88 319 CYS A O 1
ATOM 2575 N N . LYS A 1 320 ? 10.852 -10.143 -5.680 1.00 91.62 320 LYS A N 1
ATOM 2576 C CA . LYS A 1 320 ? 11.205 -11.526 -5.368 1.00 91.62 320 LYS A CA 1
ATOM 2577 C C . LYS A 1 320 ? 11.165 -12.370 -6.647 1.00 91.62 320 LYS A C 1
ATOM 2579 O O . LYS A 1 320 ? 10.148 -12.428 -7.333 1.00 91.62 320 LYS A O 1
ATOM 2584 N N . GLY A 1 321 ? 12.278 -13.036 -6.957 1.00 88.19 321 GLY A N 1
ATOM 2585 C CA . GLY A 1 321 ? 12.448 -13.820 -8.188 1.00 88.19 321 GLY A CA 1
ATOM 2586 C C . GLY A 1 321 ? 12.989 -13.030 -9.387 1.00 88.19 321 GLY A C 1
ATOM 2587 O O . GLY A 1 321 ? 12.982 -13.555 -10.497 1.00 88.19 321 GLY A O 1
ATOM 2588 N N . PHE A 1 322 ? 13.443 -11.791 -9.172 1.00 92.06 322 PHE A N 1
ATOM 2589 C CA . PHE A 1 322 ? 14.180 -10.980 -10.144 1.00 92.06 322 PHE A CA 1
ATOM 2590 C C . PHE A 1 322 ? 15.617 -10.859 -9.657 1.00 92.06 322 PHE A C 1
ATOM 2592 O O . PHE A 1 322 ? 15.850 -10.701 -8.458 1.00 92.06 322 PHE A O 1
ATOM 2599 N N . ASN A 1 323 ? 16.562 -10.927 -10.588 1.00 91.56 323 ASN A N 1
ATOM 2600 C CA . ASN A 1 323 ? 17.985 -10.977 -10.264 1.00 91.56 323 ASN A CA 1
ATOM 2601 C C . ASN A 1 323 ? 18.691 -9.664 -10.589 1.00 91.56 323 ASN A C 1
ATOM 2603 O O . ASN A 1 323 ? 19.797 -9.471 -10.120 1.00 91.56 323 ASN A O 1
ATOM 2607 N N . THR A 1 324 ? 18.065 -8.733 -11.310 1.00 92.19 324 THR A N 1
ATOM 2608 C CA . THR A 1 324 ? 18.623 -7.399 -11.562 1.00 92.19 324 THR A CA 1
ATOM 2609 C C . THR A 1 324 ? 17.679 -6.319 -11.035 1.00 92.19 324 THR A C 1
ATOM 2611 O O . THR A 1 324 ? 16.460 -6.420 -11.200 1.00 92.19 324 THR A O 1
ATOM 2614 N N . ARG A 1 325 ? 18.238 -5.273 -10.419 1.00 93.44 325 ARG A N 1
ATOM 2615 C CA . ARG A 1 325 ? 17.532 -4.057 -9.995 1.00 93.44 325 ARG A CA 1
ATOM 2616 C C . ARG A 1 325 ? 18.139 -2.825 -10.651 1.00 93.44 325 ARG A C 1
ATOM 2618 O O . ARG A 1 325 ? 19.360 -2.704 -10.729 1.00 93.44 325 ARG A O 1
ATOM 2625 N N . ILE A 1 326 ? 17.280 -1.906 -11.067 1.00 93.75 326 ILE A N 1
ATOM 2626 C CA . ILE A 1 326 ? 17.644 -0.639 -11.695 1.00 93.75 326 ILE A CA 1
ATOM 2627 C C . ILE A 1 326 ? 16.845 0.448 -10.982 1.00 93.75 326 ILE A C 1
ATOM 2629 O O . ILE A 1 326 ? 15.621 0.387 -10.974 1.00 93.75 326 ILE A O 1
ATOM 2633 N N . ASN A 1 327 ? 17.512 1.424 -10.374 1.00 92.19 327 ASN A N 1
ATOM 2634 C CA . ASN A 1 327 ? 16.814 2.577 -9.803 1.00 92.19 327 ASN A CA 1
ATOM 2635 C C . ASN A 1 327 ? 16.362 3.493 -10.949 1.00 92.19 327 ASN A C 1
ATOM 2637 O O . ASN A 1 327 ? 17.205 3.939 -11.728 1.00 92.19 327 ASN A O 1
ATOM 2641 N N . MET A 1 328 ? 15.058 3.737 -11.061 1.00 90.31 328 MET A N 1
ATOM 2642 C CA . MET A 1 328 ? 14.476 4.604 -12.086 1.00 90.31 328 MET A CA 1
ATOM 2643 C C . MET A 1 328 ? 14.395 6.072 -11.653 1.00 90.31 328 MET A C 1
ATOM 2645 O O . MET A 1 328 ? 14.232 6.932 -12.512 1.00 90.31 328 MET A O 1
ATOM 2649 N N . ASP A 1 329 ? 14.555 6.359 -10.360 1.00 84.75 329 ASP A N 1
ATOM 2650 C CA . ASP A 1 329 ? 14.507 7.707 -9.772 1.00 84.75 329 ASP A CA 1
ATOM 2651 C C . ASP A 1 329 ? 15.898 8.203 -9.352 1.00 84.75 329 ASP A C 1
ATOM 2653 O O . ASP A 1 329 ? 16.045 9.011 -8.434 1.00 84.75 329 ASP A O 1
ATOM 2657 N N . ALA A 1 330 ? 16.960 7.653 -9.942 1.00 59.06 330 ALA A N 1
ATOM 2658 C CA . ALA A 1 330 ? 18.324 7.918 -9.512 1.00 59.06 330 ALA A CA 1
ATOM 2659 C C . ALA A 1 330 ? 18.772 9.357 -9.829 1.00 59.06 330 ALA A C 1
ATOM 2661 O O . ALA A 1 330 ? 19.488 9.542 -10.795 1.00 59.06 330 ALA A O 1
ATOM 2662 N N . GLY A 1 331 ? 18.435 10.321 -8.962 1.00 48.44 331 GLY A N 1
ATOM 2663 C CA . GLY A 1 331 ? 19.028 11.663 -8.883 1.00 48.44 331 GLY A CA 1
ATOM 2664 C C . GLY A 1 331 ? 17.986 12.779 -8.779 1.00 48.44 331 GLY A C 1
ATOM 2665 O O . GLY A 1 331 ? 17.059 12.847 -9.580 1.00 48.44 331 GLY A O 1
ATOM 2666 N N . LEU A 1 332 ? 18.143 13.676 -7.798 1.00 42.41 332 LEU A N 1
ATOM 2667 C CA . LEU A 1 332 ? 17.449 14.969 -7.750 1.00 42.41 332 LEU A CA 1
ATOM 2668 C C . LEU A 1 332 ? 17.838 15.773 -9.008 1.00 42.41 332 LEU A C 1
ATOM 2670 O O . LEU A 1 332 ? 18.820 16.509 -8.980 1.00 42.41 332 LEU A O 1
ATOM 2674 N N . GLY A 1 333 ? 17.107 15.595 -10.114 1.00 51.38 333 GLY A N 1
ATOM 2675 C CA . GLY A 1 333 ? 17.263 16.388 -11.338 1.00 51.38 333 GLY A CA 1
ATOM 2676 C C . GLY A 1 333 ? 17.455 15.613 -12.646 1.00 51.38 333 GLY A C 1
ATOM 2677 O O . GLY A 1 333 ? 18.421 1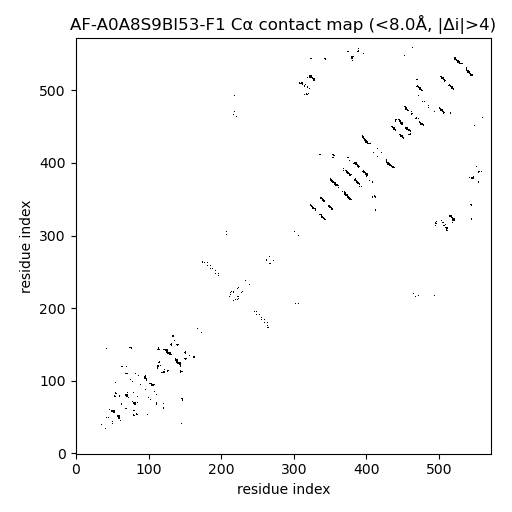5.892 -13.346 1.00 51.38 333 GLY A O 1
ATOM 2678 N N . HIS A 1 334 ? 16.518 14.739 -13.039 1.00 60.72 334 HIS A N 1
ATOM 2679 C CA . HIS A 1 334 ? 16.482 14.105 -14.377 1.00 60.72 334 HIS A CA 1
ATOM 2680 C C . HIS A 1 334 ? 17.805 13.428 -14.801 1.00 60.72 334 HIS A C 1
ATOM 2682 O O . HIS A 1 334 ? 18.212 13.485 -15.967 1.00 60.72 334 HIS A O 1
ATOM 2688 N N . ASP A 1 335 ? 18.509 12.816 -13.851 1.00 70.69 335 ASP A N 1
ATOM 2689 C CA . ASP A 1 335 ? 19.726 12.057 -14.122 1.00 70.69 335 ASP A CA 1
ATOM 2690 C C . ASP A 1 335 ? 19.363 10.824 -14.961 1.00 70.69 335 ASP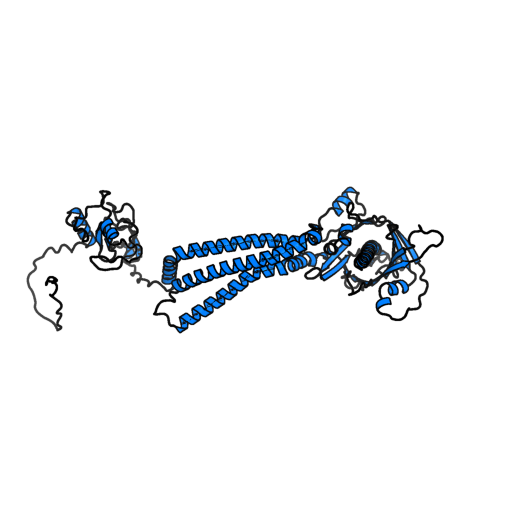 A C 1
ATOM 2692 O O . ASP A 1 335 ? 18.757 9.866 -14.484 1.00 70.69 335 ASP A O 1
ATOM 2696 N N . SER A 1 336 ? 19.753 10.826 -16.236 1.00 87.38 336 SER A N 1
ATOM 2697 C CA . SER A 1 336 ? 19.414 9.756 -17.185 1.00 87.38 336 SER A CA 1
ATOM 2698 C C . SER A 1 336 ? 20.458 8.629 -17.190 1.00 87.38 336 SER A C 1
ATOM 2700 O O . SER A 1 336 ? 20.682 7.948 -18.195 1.00 87.38 336 SER A O 1
ATOM 2702 N N . ARG A 1 337 ? 21.131 8.434 -16.046 1.00 92.56 337 ARG A N 1
ATOM 2703 C CA . ARG A 1 337 ? 22.088 7.349 -15.801 1.00 92.56 337 ARG A CA 1
ATOM 2704 C C . ARG A 1 337 ? 21.432 6.258 -14.967 1.00 92.56 337 ARG A C 1
ATOM 2706 O O . ARG A 1 337 ? 21.146 6.436 -13.786 1.00 92.56 337 ARG A O 1
ATOM 2713 N N . PHE A 1 338 ? 21.343 5.073 -15.546 1.00 93.44 338 PHE A N 1
ATOM 2714 C CA . PHE A 1 338 ? 20.782 3.890 -14.916 1.00 93.44 338 PHE A CA 1
ATOM 2715 C C . PHE A 1 338 ? 21.888 2.925 -14.500 1.00 93.44 338 PHE A C 1
ATOM 2717 O O . PHE A 1 338 ? 22.752 2.571 -15.300 1.00 93.44 338 PHE A O 1
ATOM 2724 N N . ILE A 1 339 ? 21.850 2.475 -13.246 1.00 93.06 339 ILE A N 1
ATOM 2725 C CA . ILE A 1 339 ? 22.789 1.475 -12.726 1.00 93.06 339 ILE A CA 1
ATOM 2726 C C . ILE A 1 339 ? 22.063 0.135 -12.631 1.00 93.06 339 ILE A C 1
ATOM 2728 O O . ILE A 1 339 ? 21.215 -0.059 -11.759 1.00 93.06 339 ILE A O 1
ATOM 2732 N N . PHE A 1 340 ? 22.422 -0.795 -13.507 1.00 93.00 340 PHE A N 1
ATOM 2733 C CA . PHE A 1 340 ? 21.909 -2.158 -13.548 1.00 93.00 340 PHE A CA 1
ATOM 2734 C C . PHE A 1 340 ? 22.697 -3.003 -12.555 1.00 93.00 340 PHE A C 1
ATOM 2736 O O . PHE A 1 340 ? 23.835 -3.386 -12.822 1.00 93.00 340 PHE A O 1
ATOM 2743 N N . ARG A 1 341 ? 22.113 -3.276 -11.386 1.00 91.56 341 ARG A N 1
ATOM 2744 C CA . ARG A 1 341 ? 22.752 -4.066 -10.328 1.00 91.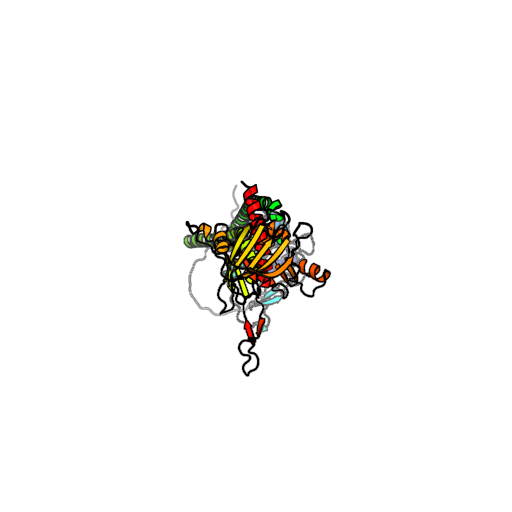56 341 ARG A CA 1
ATOM 2745 C C . ARG A 1 341 ? 22.179 -5.470 -10.307 1.00 91.56 341 ARG A C 1
ATOM 2747 O O . ARG A 1 341 ? 21.007 -5.647 -9.973 1.00 91.56 341 ARG A O 1
ATOM 2754 N N . SER A 1 342 ? 23.002 -6.460 -10.628 1.00 89.19 342 SER A N 1
ATOM 2755 C CA . SER A 1 342 ? 22.647 -7.854 -10.381 1.00 89.19 342 SER A CA 1
ATOM 2756 C C . SER A 1 342 ? 22.746 -8.181 -8.888 1.00 89.19 342 SER A C 1
ATOM 2758 O O . SER A 1 342 ? 23.602 -7.666 -8.172 1.00 89.19 342 SER A O 1
ATOM 2760 N N . LEU A 1 343 ? 21.843 -9.031 -8.412 1.00 86.12 343 LEU A N 1
ATOM 2761 C CA . LEU A 1 343 ? 21.839 -9.637 -7.084 1.00 86.12 343 LEU A CA 1
ATOM 2762 C C . LEU A 1 343 ? 22.655 -10.935 -7.060 1.00 86.12 343 LEU A C 1
ATOM 2764 O O . LEU A 1 343 ? 22.895 -11.485 -5.985 1.00 86.12 343 LEU A O 1
ATOM 2768 N N . SER A 1 344 ? 23.065 -11.439 -8.226 1.00 83.56 344 SER A N 1
ATOM 2769 C CA . SER A 1 344 ? 23.915 -12.615 -8.321 1.00 83.56 344 SER A CA 1
ATOM 2770 C C . SER A 1 344 ? 25.329 -12.249 -7.854 1.00 83.56 344 SER A C 1
ATOM 2772 O O . SER A 1 344 ? 25.924 -11.317 -8.404 1.00 83.56 344 SER A O 1
ATOM 2774 N N . PRO A 1 345 ? 25.902 -12.961 -6.863 1.00 74.12 345 PRO A N 1
ATOM 2775 C CA . PRO A 1 345 ? 27.296 -12.754 -6.503 1.00 74.12 345 PRO A CA 1
ATOM 2776 C C . PRO A 1 345 ? 28.131 -13.062 -7.751 1.00 74.12 345 PRO A C 1
ATOM 2778 O O . PRO A 1 345 ? 27.921 -14.103 -8.372 1.00 74.12 345 PRO A O 1
ATOM 2781 N N . ASN A 1 346 ? 29.043 -12.164 -8.133 1.00 74.44 346 ASN A N 1
ATOM 2782 C CA . ASN A 1 346 ? 29.902 -12.220 -9.335 1.00 74.44 346 ASN A CA 1
ATOM 2783 C C . ASN A 1 346 ? 29.365 -11.561 -10.622 1.00 74.44 346 ASN A C 1
ATOM 2785 O O . ASN A 1 346 ? 29.945 -11.782 -11.686 1.00 74.44 346 ASN A O 1
ATOM 2789 N N . VAL A 1 347 ? 28.303 -10.755 -10.565 1.00 78.44 347 VAL A N 1
ATOM 2790 C CA . VAL A 1 347 ? 27.931 -9.874 -11.685 1.00 78.44 347 VAL A CA 1
ATOM 2791 C C . VAL A 1 347 ? 28.087 -8.417 -11.261 1.00 78.44 347 VAL A C 1
ATOM 2793 O O . VAL A 1 347 ? 27.389 -7.950 -10.362 1.00 78.44 347 VAL A O 1
ATOM 2796 N N . ASP A 1 348 ? 29.012 -7.712 -11.913 1.00 82.06 348 ASP A N 1
ATOM 2797 C CA . ASP A 1 348 ? 29.266 -6.298 -11.649 1.00 82.06 348 ASP A CA 1
ATOM 2798 C C . ASP A 1 348 ? 28.078 -5.421 -12.065 1.00 82.06 348 ASP A C 1
ATOM 2800 O O . ASP A 1 348 ? 27.264 -5.770 -12.922 1.00 82.06 348 ASP A O 1
ATOM 2804 N N . GLY A 1 349 ? 27.968 -4.254 -11.430 1.00 86.25 349 GLY A N 1
ATOM 2805 C CA . GLY A 1 349 ? 26.983 -3.255 -11.821 1.00 86.25 349 GLY A CA 1
ATOM 2806 C C . GLY A 1 349 ? 27.353 -2.617 -13.158 1.00 86.25 349 GLY A C 1
ATOM 2807 O O . GLY A 1 349 ? 28.492 -2.193 -13.348 1.00 86.25 349 GLY A O 1
ATOM 2808 N N . HIS A 1 350 ? 26.382 -2.488 -14.058 1.00 90.44 350 HIS A N 1
ATOM 2809 C CA . HIS A 1 350 ? 26.579 -1.851 -15.358 1.00 90.44 350 HIS A CA 1
ATOM 2810 C C . HIS A 1 350 ? 25.895 -0.487 -15.408 1.00 90.44 350 HIS A C 1
ATOM 2812 O O . HIS A 1 350 ? 24.724 -0.358 -15.053 1.00 90.44 350 HIS A O 1
ATOM 2818 N N . ASN A 1 351 ? 26.623 0.531 -15.865 1.00 92.81 351 ASN A N 1
ATOM 2819 C CA . ASN A 1 351 ? 26.041 1.840 -16.135 1.00 92.81 351 ASN A CA 1
ATOM 2820 C C . ASN A 1 351 ? 25.481 1.863 -17.558 1.00 92.81 351 ASN A C 1
ATOM 2822 O O . ASN A 1 351 ? 26.147 1.439 -18.507 1.00 92.81 351 ASN A O 1
ATOM 2826 N N . CYS A 1 352 ? 24.270 2.382 -17.700 1.00 94.44 352 CYS A N 1
ATOM 2827 C CA . CYS A 1 352 ? 23.671 2.713 -18.982 1.00 94.44 352 CYS A CA 1
ATOM 2828 C C . CYS A 1 352 ? 23.187 4.160 -18.956 1.00 94.44 352 CYS A C 1
ATOM 2830 O O . CYS A 1 352 ? 22.744 4.661 -17.923 1.00 94.44 352 CYS A O 1
ATOM 2832 N N . TYR A 1 353 ? 23.272 4.823 -20.098 1.00 94.88 353 TYR A N 1
ATOM 2833 C CA . TYR A 1 353 ? 23.024 6.250 -20.249 1.00 94.88 353 TYR A CA 1
ATOM 2834 C C . TYR A 1 353 ? 21.939 6.445 -21.294 1.00 94.88 353 TYR A C 1
ATOM 2836 O O . TYR A 1 353 ? 22.087 5.947 -22.406 1.00 94.88 353 TYR A O 1
ATOM 2844 N N . LEU A 1 354 ? 20.849 7.116 -20.936 1.00 95.19 354 LEU A N 1
ATOM 2845 C CA . LEU A 1 354 ? 19.760 7.455 -21.846 1.00 95.19 354 LEU A CA 1
ATOM 2846 C C . LEU A 1 354 ? 19.866 8.931 -22.221 1.00 95.19 354 LEU A C 1
ATOM 2848 O O . LEU A 1 354 ? 19.914 9.780 -21.340 1.00 95.19 354 LEU A O 1
ATOM 2852 N N . ALA A 1 355 ? 19.884 9.251 -23.508 1.00 93.88 355 ALA A N 1
ATOM 2853 C CA . ALA A 1 355 ? 19.777 10.635 -23.953 1.00 93.88 355 ALA A CA 1
ATOM 2854 C C . ALA A 1 355 ? 18.953 10.742 -25.232 1.00 93.88 355 ALA A C 1
ATOM 2856 O O . ALA A 1 355 ? 18.886 9.800 -26.028 1.00 93.88 355 ALA A O 1
ATOM 2857 N N . SER A 1 356 ? 18.347 11.908 -25.443 1.00 93.19 356 SER A N 1
ATOM 2858 C CA . SER A 1 356 ? 17.744 12.260 -26.723 1.00 93.19 356 SER A CA 1
ATOM 2859 C C . SER A 1 356 ? 18.828 12.593 -27.755 1.00 93.19 356 SER A C 1
ATOM 2861 O O . SER A 1 356 ? 19.904 13.115 -27.445 1.00 93.19 356 SER A O 1
ATOM 2863 N N . ARG A 1 357 ? 18.562 12.234 -29.009 1.00 93.00 357 ARG A N 1
ATOM 2864 C CA . ARG A 1 357 ? 19.476 12.330 -30.146 1.00 93.00 357 ARG A CA 1
ATOM 2865 C C . ARG A 1 357 ? 18.769 12.973 -31.326 1.00 93.00 357 ARG A C 1
ATOM 2867 O O . ARG A 1 357 ? 17.577 12.759 -31.540 1.00 93.00 357 ARG A O 1
ATOM 2874 N N . LEU A 1 358 ? 19.547 13.732 -32.090 1.00 91.19 358 LEU A N 1
ATOM 2875 C CA . LEU A 1 358 ? 19.113 14.393 -33.309 1.00 91.19 358 LEU A CA 1
ATOM 2876 C C . LEU A 1 358 ? 20.119 14.100 -34.426 1.00 91.19 358 LEU A C 1
ATOM 2878 O O . LEU A 1 358 ? 21.274 14.516 -34.350 1.00 91.19 358 LEU A O 1
ATOM 2882 N N . GLU A 1 359 ? 19.670 13.385 -35.453 1.00 89.56 359 GLU A N 1
ATOM 2883 C CA . GLU A 1 359 ? 20.434 13.039 -36.657 1.00 89.56 359 GLU A CA 1
ATOM 2884 C C . GLU A 1 359 ? 19.582 13.378 -37.898 1.00 89.56 359 GLU A C 1
ATOM 2886 O O . GLU A 1 359 ? 19.004 12.496 -38.532 1.00 89.56 359 GLU A O 1
ATOM 2891 N N . PRO A 1 360 ? 19.427 14.675 -38.225 1.00 84.88 360 PRO A N 1
ATOM 2892 C CA . PRO A 1 360 ? 18.440 15.125 -39.195 1.00 84.88 360 PRO A CA 1
ATOM 2893 C C . PRO A 1 360 ? 18.847 14.738 -40.617 1.00 84.88 360 PRO A C 1
ATOM 2895 O O . PRO A 1 360 ? 19.996 14.921 -41.028 1.00 84.88 360 PRO A O 1
ATOM 2898 N N . ASN A 1 361 ? 17.878 14.270 -41.404 1.00 86.19 361 ASN A N 1
ATOM 2899 C CA . ASN A 1 361 ? 18.064 14.016 -42.825 1.00 86.19 361 ASN A CA 1
ATOM 2900 C C . ASN A 1 361 ? 17.423 15.145 -43.635 1.00 86.19 361 ASN A C 1
ATOM 2902 O O . ASN A 1 361 ? 16.208 15.199 -43.803 1.00 86.19 361 ASN A O 1
ATOM 2906 N N . ILE A 1 362 ? 18.263 16.032 -44.172 1.00 81.81 362 ILE A N 1
ATOM 2907 C CA . ILE A 1 362 ? 17.832 17.230 -44.912 1.00 81.81 362 ILE A CA 1
ATOM 2908 C C . ILE A 1 362 ? 17.046 16.862 -46.186 1.00 81.81 362 ILE A C 1
ATOM 2910 O O . ILE A 1 362 ? 16.258 17.660 -46.680 1.00 81.81 362 ILE A O 1
ATOM 2914 N N . LEU A 1 363 ? 17.243 15.654 -46.725 1.00 82.94 363 LEU A N 1
ATOM 2915 C CA . LEU A 1 363 ? 16.606 15.222 -47.969 1.00 82.94 363 LEU A CA 1
ATOM 2916 C C . LEU A 1 363 ? 15.230 14.586 -47.757 1.00 82.94 363 LEU A C 1
ATOM 2918 O O . LEU A 1 363 ? 14.421 14.584 -48.683 1.00 82.94 363 LEU A O 1
ATOM 2922 N N . ASN A 1 364 ? 14.958 14.020 -46.578 1.00 82.94 364 ASN A N 1
ATOM 2923 C CA . ASN A 1 364 ? 13.682 13.371 -46.306 1.00 82.94 364 ASN A CA 1
ATOM 2924 C C . ASN A 1 364 ? 13.303 13.444 -44.821 1.00 82.94 364 ASN A C 1
ATOM 2926 O O . ASN A 1 364 ? 13.753 12.639 -44.002 1.00 82.94 364 ASN A O 1
ATOM 2930 N N . HIS A 1 365 ? 12.392 14.370 -44.518 1.00 75.12 365 HIS A N 1
ATOM 2931 C CA . HIS A 1 365 ? 11.885 14.622 -43.173 1.00 75.12 365 HIS A CA 1
ATOM 2932 C C . HIS A 1 365 ? 11.030 13.488 -42.592 1.00 75.12 365 HIS A C 1
ATOM 2934 O O . HIS A 1 365 ? 10.805 13.492 -41.389 1.00 75.12 365 HIS A O 1
ATOM 2940 N N . THR A 1 366 ? 10.604 12.496 -43.381 1.00 82.75 366 THR A N 1
ATOM 2941 C CA . THR A 1 366 ? 9.832 11.343 -42.878 1.00 82.75 366 THR A CA 1
ATOM 2942 C C . THR A 1 366 ? 10.695 10.105 -42.634 1.00 82.75 366 THR A C 1
ATOM 2944 O O . THR A 1 366 ? 10.167 9.001 -42.510 1.00 82.75 366 THR A O 1
ATOM 2947 N N . THR A 1 367 ? 12.026 10.232 -42.671 1.00 89.56 367 THR A N 1
ATOM 2948 C CA . THR A 1 367 ? 12.900 9.093 -42.358 1.00 89.56 367 THR A CA 1
ATOM 2949 C C . THR A 1 367 ? 12.895 8.796 -40.857 1.00 89.56 367 THR A C 1
ATOM 2951 O O . THR A 1 367 ? 13.008 9.738 -40.065 1.00 89.56 367 THR A O 1
ATOM 2954 N N . PRO A 1 368 ? 12.791 7.517 -40.452 1.00 92.56 368 PRO A N 1
ATOM 2955 C CA . PRO A 1 368 ? 12.867 7.143 -39.047 1.00 92.56 368 PRO A CA 1
ATOM 2956 C C . PRO A 1 368 ? 14.270 7.409 -38.488 1.00 92.56 368 PRO A C 1
ATOM 2958 O O . PRO A 1 368 ? 15.257 7.462 -39.227 1.00 92.56 368 PRO A O 1
ATOM 2961 N N . PHE A 1 369 ? 14.357 7.538 -37.167 1.00 93.94 369 PHE A N 1
ATOM 2962 C CA . PHE A 1 369 ? 15.567 7.836 -36.398 1.00 93.94 369 PHE A CA 1
ATOM 2963 C C . PHE A 1 369 ? 16.212 9.192 -36.718 1.00 93.94 369 PHE A C 1
ATOM 2965 O O . PHE A 1 369 ? 17.419 9.352 -36.545 1.00 93.94 369 PHE A O 1
ATOM 2972 N N . GLN A 1 370 ? 15.423 10.190 -37.125 1.00 93.19 370 GLN A N 1
ATOM 2973 C CA . GLN A 1 370 ? 15.883 11.587 -37.124 1.00 93.19 370 GLN A CA 1
ATOM 2974 C C . GLN A 1 370 ? 15.899 12.177 -35.712 1.00 93.19 370 GLN A C 1
ATOM 2976 O O . GLN A 1 370 ? 16.851 12.861 -35.341 1.00 93.19 370 GLN A O 1
ATOM 2981 N N . TYR A 1 371 ? 14.873 11.861 -34.920 1.00 93.00 371 TYR A N 1
ATOM 2982 C CA . TYR A 1 371 ? 14.758 12.188 -33.502 1.00 93.00 371 TYR A CA 1
ATOM 2983 C C . TYR A 1 371 ? 14.507 10.889 -32.744 1.00 93.00 371 TYR A C 1
ATOM 2985 O O . TYR A 1 371 ? 13.533 10.187 -33.005 1.00 93.00 371 TYR A O 1
ATOM 2993 N N . PHE A 1 372 ? 15.403 10.524 -31.835 1.00 96.25 372 PHE A N 1
ATOM 2994 C CA . PHE A 1 372 ? 15.295 9.256 -31.117 1.00 96.25 372 PHE A CA 1
ATOM 2995 C C . PHE A 1 372 ? 15.940 9.339 -29.741 1.00 96.25 372 PHE A C 1
ATOM 2997 O O . PHE A 1 372 ? 16.760 10.210 -29.466 1.00 96.25 372 PHE A O 1
ATOM 3004 N N . TYR A 1 373 ? 15.587 8.403 -28.873 1.00 97.06 373 TYR A N 1
ATOM 3005 C CA . TYR A 1 373 ? 16.258 8.188 -27.599 1.00 97.06 373 TYR A CA 1
ATOM 3006 C C . TYR A 1 373 ? 17.278 7.071 -27.747 1.00 97.06 373 TYR A C 1
ATOM 3008 O O . TYR A 1 373 ? 16.950 6.012 -28.280 1.00 97.06 373 TYR A O 1
ATOM 3016 N N . ARG A 1 374 ? 18.500 7.280 -27.256 1.00 97.12 374 ARG A N 1
ATOM 3017 C CA . ARG A 1 374 ? 19.552 6.263 -27.225 1.00 97.12 374 ARG A CA 1
ATOM 3018 C C . ARG A 1 374 ? 19.883 5.881 -25.793 1.00 97.12 374 ARG A C 1
ATOM 3020 O O . ARG A 1 374 ? 20.364 6.709 -25.024 1.00 97.12 374 ARG A O 1
ATOM 3027 N N . LEU A 1 375 ? 19.691 4.607 -25.459 1.00 96.75 375 LEU A N 1
ATOM 3028 C CA . LEU A 1 375 ? 20.295 3.993 -24.279 1.00 96.75 375 LEU A CA 1
ATOM 3029 C C . LEU A 1 375 ? 21.612 3.336 -24.692 1.00 96.75 375 LEU A C 1
ATOM 3031 O O . LEU A 1 375 ? 21.573 2.394 -25.476 1.00 96.75 375 LEU A O 1
ATOM 3035 N N . SER A 1 376 ? 22.754 3.768 -24.159 1.00 96.12 376 SER A N 1
ATOM 3036 C CA . SER A 1 376 ? 24.052 3.129 -24.420 1.00 96.12 376 SER A CA 1
ATOM 3037 C C . SER A 1 376 ? 24.730 2.643 -23.140 1.00 96.12 376 SER A C 1
ATOM 3039 O O . SER A 1 376 ? 24.574 3.231 -22.070 1.00 96.12 376 SER A O 1
ATOM 3041 N N . GLY A 1 377 ? 25.461 1.534 -23.230 1.00 94.25 377 GLY A N 1
ATOM 3042 C CA . GLY A 1 377 ? 26.133 0.919 -22.088 1.00 94.25 377 GLY A CA 1
ATOM 3043 C C . GLY A 1 377 ? 26.827 -0.389 -22.453 1.00 94.25 377 GLY A C 1
ATOM 3044 O O . GLY A 1 377 ? 27.150 -0.644 -23.609 1.00 94.25 377 GLY A O 1
ATOM 3045 N N . SER A 1 378 ? 27.073 -1.234 -21.458 1.00 91.62 378 SER A N 1
ATOM 3046 C CA . SER A 1 378 ? 27.602 -2.587 -21.661 1.00 91.62 378 SER A CA 1
ATOM 3047 C C . SER A 1 378 ? 26.808 -3.592 -20.839 1.00 91.62 378 SER A C 1
ATOM 3049 O O . SER A 1 378 ? 26.324 -3.260 -19.760 1.00 91.62 378 SER A O 1
ATOM 3051 N N . THR A 1 379 ? 26.711 -4.821 -21.335 1.00 88.00 379 THR A N 1
ATOM 3052 C CA . THR A 1 379 ? 26.142 -5.962 -20.608 1.00 88.00 379 THR A CA 1
ATOM 3053 C C . THR A 1 379 ? 27.227 -7.000 -20.340 1.00 88.00 379 THR A C 1
ATOM 3055 O O . THR A 1 379 ? 28.349 -6.904 -20.845 1.00 88.00 379 THR A O 1
ATOM 3058 N N . ASN A 1 380 ? 26.889 -8.046 -19.587 1.00 82.81 380 ASN A N 1
ATOM 3059 C CA . ASN A 1 380 ? 27.764 -9.204 -19.390 1.00 82.81 380 ASN A CA 1
ATOM 3060 C C . ASN A 1 380 ? 28.111 -9.923 -20.705 1.00 82.81 380 ASN A C 1
ATOM 3062 O O . ASN A 1 380 ? 29.103 -10.650 -20.761 1.00 82.81 380 ASN A O 1
ATOM 3066 N N . ARG A 1 381 ? 27.268 -9.780 -21.737 1.00 82.06 381 ARG A N 1
ATOM 3067 C CA . ARG A 1 381 ? 27.379 -10.499 -23.016 1.00 82.06 381 ARG A CA 1
ATOM 3068 C C . ARG A 1 381 ? 27.992 -9.638 -24.105 1.00 82.06 381 ARG A C 1
ATOM 3070 O O . ARG A 1 381 ? 28.831 -10.121 -24.862 1.00 82.06 381 ARG A O 1
ATOM 3077 N N . THR A 1 382 ? 27.588 -8.376 -24.161 1.00 87.25 382 THR A N 1
ATOM 3078 C CA . THR A 1 382 ? 27.935 -7.469 -25.246 1.00 87.25 382 THR A CA 1
ATOM 3079 C C . THR A 1 382 ? 28.526 -6.194 -24.666 1.00 87.25 382 THR A C 1
ATOM 3081 O O . THR A 1 382 ? 27.856 -5.423 -23.976 1.00 87.25 382 THR A O 1
ATOM 3084 N N . LYS A 1 383 ? 29.810 -5.966 -24.959 1.00 90.88 383 LYS A N 1
ATOM 3085 C CA . LYS A 1 383 ? 30.454 -4.675 -24.702 1.00 90.88 383 LYS A CA 1
ATOM 3086 C C . LYS A 1 383 ? 29.913 -3.642 -25.683 1.00 90.88 383 LYS A C 1
ATOM 3088 O O . LYS A 1 383 ? 29.743 -3.966 -26.856 1.00 90.88 383 LYS A O 1
ATOM 3093 N N . ASN A 1 384 ? 29.708 -2.421 -25.199 1.00 93.44 384 ASN A N 1
ATOM 3094 C CA . ASN A 1 384 ? 29.320 -1.257 -25.995 1.00 93.44 384 ASN A CA 1
ATOM 3095 C C . ASN A 1 384 ? 28.082 -1.536 -26.867 1.00 93.44 384 ASN A C 1
ATOM 3097 O O . ASN A 1 384 ? 28.150 -1.624 -28.091 1.00 93.44 384 ASN A O 1
ATOM 3101 N N . ILE A 1 385 ? 26.938 -1.720 -26.219 1.00 95.50 385 ILE A N 1
ATOM 3102 C CA . ILE A 1 385 ? 25.638 -1.869 -26.871 1.00 95.50 385 ILE A CA 1
ATOM 3103 C C . ILE A 1 385 ? 24.874 -0.546 -26.806 1.00 95.50 385 ILE A C 1
ATOM 3105 O O . ILE A 1 385 ? 24.986 0.194 -25.824 1.00 95.50 385 ILE A O 1
ATOM 3109 N N . ALA A 1 386 ? 24.075 -0.265 -27.830 1.00 97.06 386 ALA A N 1
ATOM 3110 C CA . ALA A 1 386 ? 23.109 0.824 -27.804 1.00 97.06 386 ALA A CA 1
ATOM 3111 C C . ALA A 1 386 ? 21.729 0.367 -28.279 1.00 97.06 386 ALA A C 1
ATOM 3113 O O . ALA A 1 386 ? 21.615 -0.469 -29.173 1.00 97.06 386 ALA A O 1
ATOM 3114 N N . ILE A 1 387 ? 20.683 0.924 -27.679 1.00 97.81 387 ILE A N 1
ATOM 3115 C CA . ILE A 1 387 ? 19.296 0.773 -28.104 1.00 97.81 387 ILE A CA 1
ATOM 3116 C C . ILE A 1 387 ? 18.783 2.150 -28.496 1.00 97.81 387 ILE A C 1
ATOM 3118 O O . ILE A 1 387 ? 18.703 3.033 -27.643 1.00 97.81 387 ILE A O 1
ATOM 3122 N N . ASP A 1 388 ? 18.399 2.299 -29.757 1.00 97.94 388 ASP A N 1
ATOM 3123 C CA . ASP A 1 388 ? 17.711 3.487 -30.245 1.00 97.94 388 ASP A CA 1
ATOM 3124 C C . ASP A 1 388 ? 16.211 3.221 -30.275 1.00 97.94 388 ASP A C 1
ATOM 3126 O O . ASP A 1 388 ? 15.770 2.171 -30.755 1.00 97.94 388 ASP A O 1
ATOM 3130 N N . VAL A 1 389 ? 15.434 4.188 -29.801 1.00 97.94 389 VAL A N 1
ATOM 3131 C CA . VAL A 1 389 ? 13.973 4.175 -29.822 1.00 97.94 389 VAL A CA 1
ATOM 3132 C C . VAL A 1 389 ? 13.483 5.472 -30.451 1.00 97.94 389 VAL A C 1
ATOM 3134 O O . VAL A 1 389 ? 13.683 6.554 -29.901 1.00 97.94 389 VAL A O 1
ATOM 3137 N N . ASP A 1 390 ? 12.821 5.351 -31.595 1.00 97.12 390 ASP A N 1
ATOM 3138 C CA . ASP A 1 390 ? 12.088 6.434 -32.240 1.00 97.12 390 ASP A CA 1
ATOM 3139 C C . ASP A 1 390 ? 10.625 6.358 -31.787 1.00 97.12 390 ASP A C 1
ATOM 3141 O O . ASP A 1 390 ? 9.883 5.444 -32.161 1.00 97.12 390 ASP A O 1
ATOM 3145 N N . LEU A 1 391 ? 10.226 7.294 -30.924 1.00 95.69 391 LEU A N 1
ATOM 3146 C CA . LEU A 1 391 ? 8.878 7.326 -30.355 1.00 95.69 391 LEU A CA 1
ATOM 3147 C C . LEU A 1 391 ? 7.813 7.739 -31.382 1.00 95.69 391 LEU A C 1
ATOM 3149 O O . LEU A 1 391 ? 6.669 7.302 -31.262 1.00 95.69 391 LEU A O 1
ATOM 3153 N N . GLU A 1 392 ? 8.175 8.540 -32.386 1.00 93.81 392 GLU A N 1
ATOM 3154 C CA . GLU A 1 392 ? 7.255 9.065 -33.400 1.00 93.81 392 GLU A CA 1
ATOM 3155 C C . GLU A 1 392 ? 6.906 7.985 -34.429 1.00 93.81 392 GLU A C 1
ATOM 3157 O O . GLU A 1 392 ? 5.732 7.689 -34.671 1.00 93.81 392 GLU A O 1
ATOM 3162 N N . HIS A 1 393 ? 7.926 7.319 -34.970 1.00 95.44 393 HIS A N 1
ATOM 3163 C CA . HIS A 1 393 ? 7.751 6.232 -35.935 1.00 95.44 393 HIS A CA 1
ATOM 3164 C C . HIS A 1 393 ? 7.421 4.895 -35.258 1.00 95.44 393 HIS A C 1
ATOM 3166 O O . HIS A 1 393 ? 6.890 3.987 -35.901 1.00 95.44 393 HIS A O 1
ATOM 3172 N N . ARG A 1 394 ? 7.639 4.800 -33.939 1.00 96.25 394 ARG A N 1
ATOM 3173 C CA . ARG A 1 394 ? 7.431 3.602 -33.106 1.00 96.25 394 ARG A CA 1
ATOM 3174 C C . ARG A 1 394 ? 8.337 2.450 -33.518 1.00 96.25 394 ARG A C 1
ATOM 3176 O O . ARG A 1 394 ? 7.942 1.280 -33.546 1.00 96.25 394 ARG A O 1
ATOM 3183 N N . GLU A 1 395 ? 9.571 2.806 -33.831 1.00 97.00 395 GLU A N 1
ATOM 3184 C CA . GLU A 1 395 ? 10.617 1.889 -34.252 1.00 97.00 395 GLU A CA 1
ATOM 3185 C C . GLU A 1 395 ? 11.702 1.803 -33.185 1.00 97.00 395 GLU A C 1
ATOM 3187 O O . GLU A 1 395 ? 11.970 2.747 -32.441 1.00 97.00 395 GLU A O 1
ATOM 3192 N N . TRP A 1 396 ? 12.350 0.648 -33.108 1.00 97.62 396 TRP A N 1
ATOM 3193 C CA . TRP A 1 396 ? 13.518 0.456 -32.265 1.00 97.62 396 TRP A CA 1
ATOM 3194 C C . TRP A 1 396 ? 14.603 -0.302 -33.023 1.00 97.62 396 TRP A C 1
ATOM 3196 O O . TRP A 1 396 ? 14.325 -1.147 -33.882 1.00 97.62 396 TRP A O 1
ATOM 3206 N N . ARG A 1 397 ? 15.861 -0.030 -32.682 1.00 97.06 397 ARG A N 1
ATOM 3207 C CA . ARG A 1 397 ? 17.018 -0.777 -33.187 1.00 97.06 397 ARG A CA 1
ATOM 3208 C C . ARG A 1 397 ? 18.059 -0.970 -32.095 1.00 97.06 397 ARG A C 1
ATOM 3210 O O . ARG A 1 397 ? 18.309 -0.092 -31.280 1.00 97.06 397 ARG A O 1
ATOM 3217 N N . MET A 1 398 ? 18.661 -2.145 -32.096 1.00 97.00 398 MET A N 1
ATOM 3218 C CA . MET A 1 398 ? 19.759 -2.550 -31.237 1.00 97.00 398 MET A CA 1
ATOM 3219 C C . MET A 1 398 ? 21.045 -2.519 -32.054 1.00 97.00 398 MET A C 1
ATOM 3221 O O . MET A 1 398 ? 21.124 -3.126 -33.123 1.00 97.00 398 MET A O 1
ATOM 3225 N N . LEU A 1 399 ? 22.046 -1.825 -31.535 1.00 96.44 399 LEU A N 1
ATOM 3226 C CA . LEU A 1 399 ? 23.312 -1.538 -32.183 1.00 96.44 399 LEU A CA 1
ATOM 3227 C C . LEU A 1 399 ? 24.466 -2.140 -31.382 1.00 96.44 399 LEU A C 1
ATOM 3229 O O . LEU A 1 399 ? 24.514 -2.011 -30.157 1.00 96.44 399 LEU A O 1
ATOM 3233 N N . ARG A 1 400 ? 25.433 -2.736 -32.079 1.00 96.25 400 ARG A N 1
ATOM 3234 C CA . ARG A 1 400 ? 26.771 -2.997 -31.546 1.00 96.25 400 ARG A CA 1
ATOM 3235 C C . ARG A 1 400 ? 27.657 -1.809 -31.875 1.00 96.25 400 ARG A C 1
ATOM 3237 O O . ARG A 1 400 ? 27.728 -1.403 -33.033 1.00 96.25 400 ARG A O 1
ATOM 3244 N N . LEU A 1 401 ? 28.343 -1.279 -30.876 1.00 95.19 401 LEU A N 1
ATOM 3245 C CA . LEU A 1 401 ? 29.291 -0.188 -31.036 1.00 95.19 401 LEU A CA 1
ATOM 3246 C C . LEU A 1 401 ? 30.719 -0.730 -30.963 1.00 95.19 401 LEU A C 1
ATOM 3248 O O . LEU A 1 401 ? 31.010 -1.667 -30.217 1.00 95.19 401 LEU A O 1
ATOM 3252 N N . ASN A 1 402 ? 31.628 -0.135 -31.732 1.00 93.81 402 ASN A N 1
ATOM 3253 C CA . ASN A 1 402 ? 33.042 -0.503 -31.665 1.00 93.81 402 ASN A CA 1
ATOM 3254 C C . ASN A 1 402 ? 33.738 0.022 -30.396 1.00 93.81 402 ASN A C 1
ATOM 3256 O O . ASN A 1 402 ? 34.732 -0.563 -29.973 1.00 93.81 402 ASN A O 1
ATOM 3260 N N . ASP A 1 403 ? 33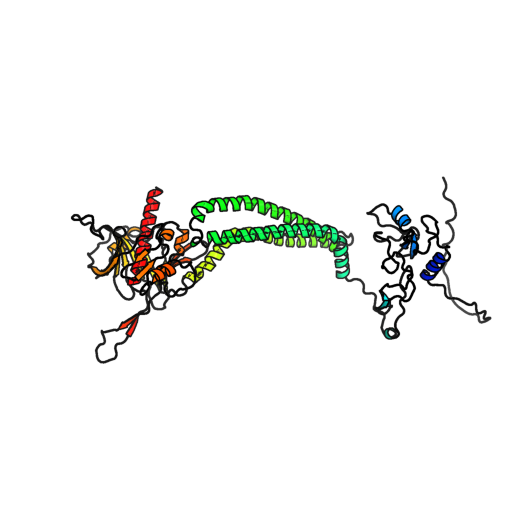.212 1.084 -29.784 1.00 92.12 403 ASP A N 1
ATOM 3261 C CA . ASP A 1 403 ? 33.746 1.703 -28.570 1.00 92.12 403 ASP A CA 1
ATOM 3262 C C . ASP A 1 403 ? 32.623 2.312 -27.706 1.00 92.12 403 ASP A C 1
ATOM 3264 O O . ASP A 1 403 ? 31.457 2.353 -28.109 1.00 92.12 403 ASP A O 1
ATOM 3268 N N . THR A 1 404 ? 32.968 2.769 -26.504 1.00 88.56 404 THR A N 1
ATOM 3269 C CA . THR A 1 404 ? 32.059 3.449 -25.579 1.00 88.56 404 THR A CA 1
ATOM 3270 C C . THR A 1 404 ? 31.642 4.801 -26.153 1.00 88.56 404 THR A C 1
ATOM 3272 O O . THR A 1 404 ? 32.474 5.634 -26.512 1.00 88.56 404 THR A O 1
ATOM 3275 N N . GLU A 1 405 ? 30.339 5.061 -26.204 1.00 88.31 405 GLU A N 1
ATOM 3276 C CA . GLU A 1 405 ? 29.815 6.311 -26.746 1.00 88.31 405 GLU A CA 1
ATOM 3277 C C . GLU A 1 405 ? 29.815 7.437 -25.705 1.00 88.31 405 GLU A C 1
ATOM 3279 O O . GLU A 1 405 ? 28.810 7.720 -25.047 1.00 88.31 405 GLU A O 1
ATOM 3284 N N . LEU A 1 406 ? 30.955 8.124 -25.596 1.00 90.88 406 LEU A N 1
ATOM 3285 C CA . LEU A 1 406 ? 31.135 9.248 -24.670 1.00 90.88 406 LEU A CA 1
ATOM 3286 C C . LEU A 1 406 ? 30.156 10.404 -24.924 1.00 90.88 406 LEU A C 1
ATOM 3288 O O . LEU A 1 406 ? 29.782 11.096 -23.983 1.00 90.88 406 LEU A O 1
ATOM 3292 N N . VAL A 1 407 ? 29.702 10.599 -26.171 1.00 91.44 407 VAL A N 1
ATOM 3293 C CA . VAL A 1 407 ? 28.706 11.636 -26.502 1.00 91.44 407 VAL A CA 1
ATOM 3294 C C . VAL A 1 407 ? 27.394 11.379 -25.765 1.00 91.44 407 VAL A C 1
ATOM 3296 O O . VAL A 1 407 ? 26.834 12.290 -25.162 1.00 91.44 407 VAL A O 1
ATOM 3299 N N . ASN A 1 408 ? 26.900 10.140 -25.804 1.00 92.69 408 ASN A N 1
ATOM 3300 C CA . ASN A 1 408 ? 25.623 9.787 -25.192 1.00 92.69 408 ASN A CA 1
ATOM 3301 C C . ASN A 1 408 ? 25.710 9.825 -23.665 1.00 92.69 408 ASN A C 1
ATOM 3303 O O . ASN A 1 408 ? 24.821 10.354 -23.007 1.00 92.69 408 ASN A O 1
ATOM 3307 N N . GLN A 1 409 ? 26.827 9.351 -23.107 1.00 91.81 409 GLN A N 1
ATOM 3308 C CA . GLN A 1 409 ? 27.116 9.492 -21.682 1.00 91.81 409 GLN A CA 1
ATOM 3309 C C . GLN A 1 409 ? 27.126 10.966 -21.243 1.00 91.81 409 GLN A C 1
ATOM 3311 O O . GLN A 1 409 ? 26.552 11.307 -20.204 1.00 91.81 409 GLN A O 1
ATOM 3316 N N . TRP A 1 410 ? 27.748 11.843 -22.036 1.00 91.19 410 TRP A N 1
ATOM 3317 C CA . TRP A 1 410 ? 27.806 13.264 -21.719 1.00 91.19 410 TRP A CA 1
ATOM 3318 C C . TRP A 1 410 ? 26.424 13.910 -21.744 1.00 91.19 410 TRP A C 1
ATOM 3320 O O . TRP A 1 410 ? 26.062 14.568 -20.774 1.00 91.19 410 TRP A O 1
ATOM 3330 N N . LEU A 1 411 ? 25.627 13.650 -22.785 1.00 90.12 411 LEU A N 1
ATOM 3331 C CA . LEU A 1 411 ? 24.254 14.155 -22.902 1.00 90.12 411 LEU A CA 1
ATOM 3332 C C . LEU A 1 411 ? 23.321 13.630 -21.802 1.00 90.12 411 LEU A C 1
ATOM 3334 O O . LEU A 1 411 ? 22.435 14.353 -21.363 1.00 90.12 411 LEU A O 1
ATOM 3338 N N . ALA A 1 412 ? 23.509 12.391 -21.348 1.00 89.62 412 ALA A N 1
ATOM 3339 C CA . ALA A 1 412 ? 22.651 11.779 -20.336 1.00 89.62 412 ALA A CA 1
ATOM 3340 C C . ALA A 1 412 ? 22.959 12.249 -18.905 1.00 89.62 412 ALA A C 1
ATOM 3342 O O . ALA A 1 412 ? 22.062 12.300 -18.061 1.00 89.62 412 ALA A O 1
ATOM 3343 N N . TYR A 1 413 ? 24.236 12.510 -18.602 1.00 88.88 413 TYR A N 1
ATOM 3344 C CA . TYR A 1 413 ? 24.701 12.664 -17.221 1.00 88.88 413 TYR A CA 1
ATOM 3345 C C . TYR A 1 413 ? 25.826 13.692 -17.070 1.00 88.88 413 TYR A C 1
ATOM 3347 O O . TYR A 1 413 ? 25.693 14.637 -16.291 1.00 88.88 413 TYR A O 1
ATOM 3355 N N . ASP A 1 414 ? 26.938 13.551 -17.802 1.00 87.12 414 ASP A N 1
ATOM 3356 C CA . ASP A 1 414 ? 28.132 14.350 -17.484 1.00 87.12 414 ASP A CA 1
ATOM 3357 C C . ASP A 1 414 ? 27.956 15.853 -17.756 1.00 87.12 414 ASP A C 1
ATOM 3359 O O . ASP A 1 414 ? 28.599 16.647 -17.071 1.00 87.12 414 ASP A O 1
ATOM 3363 N N . PHE A 1 415 ? 27.064 16.276 -18.663 1.00 85.50 415 PHE A N 1
ATOM 3364 C CA . PHE A 1 415 ? 26.829 17.700 -18.951 1.00 85.50 415 PHE A CA 1
ATOM 3365 C C . PHE A 1 415 ? 26.389 18.508 -17.719 1.00 85.50 415 PHE A C 1
ATOM 3367 O O . PHE A 1 415 ? 26.636 19.711 -17.651 1.00 85.50 415 PHE A O 1
ATOM 3374 N N . ARG A 1 416 ? 25.754 17.857 -16.731 1.00 82.31 416 ARG A N 1
ATOM 3375 C CA . ARG A 1 416 ? 25.305 18.492 -15.478 1.00 82.31 416 ARG A CA 1
ATOM 3376 C C . ARG A 1 416 ? 26.429 18.629 -14.453 1.00 82.31 416 ARG A C 1
ATOM 3378 O O . ARG A 1 416 ? 26.360 19.475 -13.564 1.00 82.31 416 ARG A O 1
ATOM 3385 N N . HIS A 1 417 ? 27.460 17.795 -14.556 1.00 80.62 417 HIS A N 1
ATOM 3386 C CA . HIS A 1 417 ? 28.526 17.686 -13.558 1.00 80.62 417 HIS A CA 1
ATOM 3387 C C . HIS A 1 417 ? 29.872 18.221 -14.048 1.00 80.62 417 HIS A C 1
ATOM 3389 O O . HIS A 1 417 ? 30.734 18.568 -13.240 1.00 80.62 417 HIS A O 1
ATOM 3395 N N . GLN A 1 418 ? 30.065 18.304 -15.361 1.00 80.62 418 GLN A N 1
ATOM 3396 C CA . GLN A 1 418 ? 31.289 18.770 -15.992 1.00 80.62 418 GLN A CA 1
ATOM 3397 C C . GLN A 1 418 ? 31.041 20.107 -16.688 1.00 80.62 418 GLN A C 1
ATOM 3399 O O . GLN A 1 418 ? 30.150 20.237 -17.520 1.00 80.62 418 GLN A O 1
ATOM 3404 N N . LYS A 1 419 ? 31.865 21.113 -16.369 1.00 70.38 419 LYS A N 1
ATOM 3405 C CA . LYS A 1 419 ? 31.751 22.461 -16.957 1.00 70.38 419 LYS A CA 1
ATOM 3406 C C . LYS A 1 419 ? 32.314 22.566 -18.379 1.00 70.38 419 LYS A C 1
ATOM 3408 O O . LYS A 1 419 ? 32.019 23.534 -19.069 1.00 70.38 419 LYS A O 1
ATOM 3413 N N . SER A 1 420 ? 33.153 21.620 -18.802 1.00 80.50 420 SER A N 1
ATOM 3414 C CA . SER A 1 420 ? 33.834 21.643 -20.101 1.00 80.50 420 SER A CA 1
ATOM 3415 C C . SER A 1 420 ? 33.299 20.562 -21.031 1.00 80.50 420 SER A C 1
ATOM 3417 O O . SER A 1 420 ? 33.184 19.406 -20.627 1.00 80.50 420 SER A O 1
ATOM 3419 N N . LEU A 1 421 ? 33.044 20.932 -22.286 1.00 83.38 421 LEU A N 1
ATOM 3420 C CA . LEU A 1 421 ? 32.692 19.997 -23.350 1.00 83.38 421 LEU A CA 1
ATOM 3421 C C . LEU A 1 421 ? 33.914 19.118 -23.691 1.00 83.38 421 LEU A C 1
ATOM 3423 O O . LEU A 1 421 ? 34.954 19.669 -24.064 1.00 83.38 421 LEU A O 1
ATOM 3427 N N . PRO A 1 422 ? 33.833 17.782 -23.557 1.00 83.38 422 PRO A N 1
ATOM 3428 C CA . PRO A 1 422 ? 34.937 16.905 -23.917 1.00 83.38 422 PRO A CA 1
ATOM 3429 C C . PRO A 1 422 ? 35.072 16.773 -25.440 1.00 83.38 422 PRO A C 1
ATOM 3431 O O . PRO A 1 422 ? 34.165 17.099 -26.206 1.00 83.38 422 PRO A O 1
ATOM 3434 N N . SER A 1 423 ? 36.229 16.281 -25.886 1.00 84.75 423 SER A N 1
ATOM 3435 C CA . SER A 1 423 ? 36.412 15.893 -27.285 1.00 84.75 423 SER A CA 1
ATOM 3436 C C . SER A 1 423 ? 35.721 14.557 -27.546 1.00 84.75 423 SER A C 1
ATOM 3438 O O . SER A 1 423 ? 35.849 13.610 -26.770 1.00 84.75 423 SER A O 1
ATOM 3440 N N . PHE A 1 424 ? 34.977 14.489 -28.648 1.00 88.00 424 PHE A N 1
ATOM 3441 C CA . PHE A 1 424 ? 34.241 13.299 -29.052 1.00 88.00 424 PHE A CA 1
ATOM 3442 C C . PHE A 1 424 ? 34.801 12.743 -30.358 1.00 88.00 424 PHE A C 1
ATOM 3444 O O . PHE A 1 424 ? 35.136 13.498 -31.269 1.00 88.00 424 PHE A O 1
ATOM 3451 N N . TYR A 1 425 ? 34.844 11.418 -30.462 1.00 86.62 425 TYR A N 1
ATOM 3452 C CA . TYR A 1 425 ? 35.225 10.708 -31.680 1.00 86.62 425 TYR A CA 1
ATOM 3453 C C . TYR A 1 425 ? 34.016 9.962 -32.243 1.00 86.62 425 TYR A C 1
ATOM 3455 O O . TYR A 1 425 ? 33.121 9.554 -31.500 1.00 86.62 425 TYR A O 1
ATOM 3463 N N . THR A 1 426 ? 33.980 9.777 -33.563 1.00 86.38 426 THR A N 1
ATOM 3464 C CA . THR A 1 426 ? 32.896 9.045 -34.225 1.00 86.38 426 THR A CA 1
ATOM 3465 C C . THR A 1 426 ? 32.987 7.555 -33.905 1.00 86.38 426 THR A C 1
ATOM 3467 O O . THR A 1 426 ? 33.930 6.874 -34.308 1.00 86.38 426 THR A O 1
ATOM 3470 N N . VAL A 1 427 ? 31.974 7.046 -33.209 1.00 89.62 427 VAL A N 1
ATOM 3471 C CA . VAL A 1 427 ? 31.810 5.620 -32.909 1.00 89.62 427 VAL A CA 1
ATOM 3472 C C . VAL A 1 427 ? 31.108 4.949 -34.090 1.00 89.62 427 VAL A C 1
ATOM 3474 O O . VAL A 1 427 ? 30.099 5.451 -34.585 1.00 89.62 427 VAL A O 1
ATOM 3477 N N . LYS A 1 428 ? 31.644 3.821 -34.566 1.00 92.50 428 LYS A N 1
ATOM 3478 C CA . LYS A 1 428 ? 31.003 3.019 -35.619 1.00 92.50 428 LYS A CA 1
ATOM 3479 C C . LYS A 1 428 ? 29.952 2.112 -34.990 1.00 92.50 428 LYS A C 1
ATOM 3481 O O . LYS A 1 428 ? 30.218 1.488 -33.962 1.00 92.50 428 LYS A O 1
ATOM 3486 N N . SER A 1 429 ? 28.796 2.011 -35.636 1.00 92.81 429 SER A N 1
ATOM 3487 C CA . SER A 1 429 ? 27.673 1.190 -35.191 1.00 92.81 429 SER A CA 1
ATOM 3488 C C . SER A 1 429 ? 27.272 0.160 -36.249 1.00 92.81 429 SER A C 1
ATOM 3490 O O . SER A 1 429 ? 27.324 0.419 -37.451 1.00 92.81 429 SER A O 1
ATOM 3492 N N . GLU A 1 430 ? 26.867 -1.020 -35.789 1.00 96.06 430 GLU A N 1
ATOM 3493 C CA . GLU A 1 430 ? 26.310 -2.103 -36.602 1.00 96.06 430 GLU A CA 1
ATOM 3494 C C . GLU A 1 430 ? 24.947 -2.504 -36.028 1.00 96.06 430 GLU A C 1
ATOM 3496 O O . GLU A 1 430 ? 24.825 -2.731 -34.824 1.00 96.06 430 GLU A O 1
ATOM 3501 N N . ILE A 1 431 ? 23.911 -2.594 -36.867 1.00 96.06 431 ILE A N 1
ATOM 3502 C CA . ILE A 1 431 ? 22.574 -3.008 -36.424 1.00 96.06 431 ILE A CA 1
ATOM 3503 C C . ILE A 1 431 ? 22.568 -4.519 -36.174 1.00 96.06 431 ILE A C 1
ATOM 3505 O O . ILE A 1 431 ? 22.739 -5.307 -37.098 1.00 96.06 431 ILE A O 1
ATOM 3509 N N . ILE A 1 432 ? 22.314 -4.917 -34.925 1.00 94.00 432 ILE A N 1
ATOM 3510 C CA . ILE A 1 432 ? 22.145 -6.320 -34.524 1.00 94.00 432 ILE A CA 1
ATOM 3511 C C . ILE A 1 432 ? 20.703 -6.773 -34.773 1.00 94.00 432 ILE A C 1
ATOM 3513 O O . ILE A 1 432 ? 20.457 -7.877 -35.257 1.00 94.00 432 ILE A O 1
ATOM 3517 N N . LYS A 1 433 ? 19.732 -5.943 -34.378 1.00 95.06 433 LYS A N 1
ATOM 3518 C CA . LYS A 1 433 ? 18.304 -6.269 -34.439 1.00 95.06 433 LYS A CA 1
ATOM 3519 C C . LYS A 1 433 ? 17.472 -4.997 -34.515 1.00 95.06 433 LYS A C 1
ATOM 3521 O O . LYS A 1 433 ? 17.873 -3.974 -33.975 1.00 95.06 433 LYS A O 1
ATOM 3526 N N . SER A 1 434 ? 16.302 -5.064 -35.129 1.00 96.38 434 SER A N 1
ATOM 3527 C CA . SER A 1 434 ? 15.338 -3.964 -35.151 1.00 96.38 434 SER A CA 1
ATOM 3528 C C . SER A 1 434 ? 13.906 -4.487 -35.100 1.00 96.38 434 SER A C 1
ATOM 3530 O O . SER A 1 434 ? 13.658 -5.688 -35.264 1.00 96.38 434 SER A O 1
ATOM 3532 N N . GLY A 1 435 ? 12.962 -3.590 -34.837 1.00 96.50 435 GLY A N 1
ATOM 3533 C CA . GLY A 1 435 ? 11.543 -3.904 -34.828 1.00 96.50 435 GLY A CA 1
ATOM 3534 C C . GLY A 1 435 ? 10.670 -2.680 -34.585 1.00 96.50 435 GLY A C 1
ATOM 3535 O O . GLY A 1 435 ? 11.141 -1.547 -34.556 1.00 96.50 435 GLY A O 1
ATOM 3536 N N . ILE A 1 436 ? 9.380 -2.945 -34.393 1.00 97.12 436 ILE A N 1
ATOM 3537 C CA . ILE A 1 436 ? 8.344 -1.936 -34.153 1.00 97.12 436 ILE A CA 1
ATOM 3538 C C . ILE A 1 436 ? 7.645 -2.189 -32.818 1.00 97.12 436 ILE A C 1
ATOM 3540 O O . ILE A 1 436 ? 7.663 -3.315 -32.304 1.00 97.12 436 ILE A O 1
ATOM 3544 N N . PHE A 1 437 ? 6.987 -1.170 -32.276 1.00 97.50 437 PHE A N 1
ATOM 3545 C CA . PHE A 1 437 ? 6.107 -1.305 -31.118 1.00 97.50 437 PHE A CA 1
ATOM 3546 C C . PHE A 1 437 ? 4.779 -0.556 -31.299 1.00 97.50 437 PHE A C 1
ATOM 3548 O O . PHE A 1 437 ? 4.649 0.317 -32.152 1.00 97.50 437 PHE A O 1
ATOM 3555 N N . THR A 1 438 ? 3.749 -0.936 -30.540 1.00 96.94 438 THR A N 1
ATOM 3556 C CA . THR A 1 438 ? 2.433 -0.272 -30.597 1.00 96.94 438 THR A CA 1
ATOM 3557 C C . THR A 1 438 ? 2.362 0.947 -29.680 1.00 96.94 438 THR A C 1
ATOM 3559 O O . THR A 1 438 ? 3.133 1.085 -28.734 1.00 96.94 438 THR A O 1
ATOM 3562 N N . THR A 1 439 ? 1.408 1.838 -29.945 1.00 94.38 439 THR A N 1
ATOM 3563 C CA . THR A 1 439 ? 1.133 3.006 -29.097 1.00 94.38 439 THR A CA 1
ATOM 3564 C C . THR A 1 439 ? 0.203 2.626 -27.950 1.00 94.38 439 THR A C 1
ATOM 3566 O O . THR A 1 439 ? -0.784 1.933 -28.180 1.00 94.38 439 THR A O 1
ATOM 3569 N N . ALA A 1 440 ? 0.467 3.138 -26.746 1.00 93.81 440 ALA A N 1
ATOM 3570 C CA . ALA A 1 440 ? -0.482 3.062 -25.640 1.00 93.81 440 ALA A CA 1
ATOM 3571 C C . ALA A 1 440 ? -1.491 4.219 -25.707 1.00 93.81 440 ALA A C 1
ATOM 3573 O O . ALA A 1 440 ? -1.124 5.374 -25.908 1.00 93.81 440 ALA A O 1
ATOM 3574 N N . SER A 1 441 ? -2.767 3.912 -25.514 1.00 93.94 441 SER A N 1
ATOM 3575 C CA . SER A 1 441 ? -3.874 4.865 -25.479 1.00 93.94 441 SER A CA 1
ATOM 3576 C C . SER A 1 441 ? -4.880 4.479 -24.395 1.00 93.94 441 SER A C 1
ATOM 3578 O O . SER A 1 441 ? -4.798 3.408 -23.797 1.00 93.94 441 SER A O 1
ATOM 3580 N N . LYS A 1 442 ? -5.890 5.322 -24.167 1.00 90.06 442 LYS A N 1
ATOM 3581 C CA . LYS A 1 442 ? -6.971 5.016 -23.218 1.00 90.06 442 LYS A CA 1
ATOM 3582 C C . LYS A 1 442 ? -7.765 3.751 -23.587 1.00 90.06 442 LYS A C 1
ATOM 3584 O O . LYS A 1 442 ? -8.266 3.073 -22.696 1.00 90.06 442 LYS A O 1
ATOM 3589 N N . ASN A 1 443 ? -7.874 3.438 -24.883 1.00 92.06 443 ASN A N 1
ATOM 3590 C CA . ASN A 1 443 ? -8.608 2.267 -25.384 1.00 92.06 443 ASN A CA 1
ATOM 3591 C C . ASN A 1 443 ? -7.730 1.011 -25.492 1.00 92.06 443 ASN A C 1
ATOM 3593 O O . ASN A 1 443 ? -8.250 -0.100 -25.436 1.00 92.06 443 ASN A O 1
ATOM 3597 N N . ASP A 1 444 ? -6.419 1.191 -25.648 1.00 92.88 444 ASP A N 1
ATOM 3598 C CA . ASP A 1 444 ? -5.429 0.117 -25.655 1.00 92.88 444 ASP A CA 1
ATOM 3599 C C . ASP A 1 444 ? -4.270 0.513 -24.748 1.00 92.88 444 ASP A C 1
ATOM 3601 O O . ASP A 1 444 ? -3.355 1.233 -25.145 1.00 92.88 444 ASP A O 1
ATOM 3605 N N . THR A 1 445 ? -4.350 0.099 -23.488 1.00 94.50 445 THR A N 1
ATOM 3606 C CA . THR A 1 445 ? -3.445 0.577 -22.440 1.00 94.50 445 THR A CA 1
ATOM 3607 C C . THR A 1 445 ? -2.076 -0.099 -22.486 1.00 94.50 445 THR A C 1
ATOM 3609 O O . THR A 1 445 ? -1.209 0.235 -21.675 1.00 94.50 445 THR A O 1
ATOM 3612 N N . HIS A 1 446 ? -1.861 -1.049 -23.399 1.00 96.50 446 HIS A N 1
ATOM 3613 C CA . HIS A 1 446 ? -0.672 -1.890 -23.474 1.00 96.50 446 HIS A CA 1
ATOM 3614 C C . HIS A 1 446 ? 0.236 -1.491 -24.649 1.00 96.50 446 HIS A C 1
ATOM 3616 O O . HIS A 1 446 ? -0.207 -0.933 -25.647 1.00 96.50 446 HIS A O 1
ATOM 3622 N N . ILE A 1 447 ? 1.528 -1.810 -24.545 1.00 97.56 447 ILE A N 1
ATOM 3623 C CA . ILE A 1 447 ? 2.468 -1.736 -25.673 1.00 97.56 447 ILE A CA 1
ATOM 3624 C C . ILE A 1 447 ? 2.905 -3.145 -26.046 1.00 97.56 447 ILE A C 1
ATOM 3626 O O . ILE A 1 447 ? 3.362 -3.909 -25.199 1.00 97.56 447 ILE A O 1
ATOM 3630 N N . HIS A 1 448 ? 2.836 -3.482 -27.325 1.00 97.38 448 HIS A N 1
ATOM 3631 C CA . HIS A 1 448 ? 3.360 -4.723 -27.877 1.00 97.38 448 HIS A CA 1
ATOM 3632 C C . HIS A 1 448 ? 4.660 -4.440 -28.621 1.00 97.38 448 HIS A C 1
ATOM 3634 O O . HIS A 1 448 ? 4.690 -3.563 -29.477 1.00 97.38 448 HIS A O 1
ATOM 3640 N N . ILE A 1 449 ? 5.723 -5.191 -28.324 1.00 96.81 449 ILE A N 1
ATOM 3641 C CA . ILE A 1 449 ? 7.025 -5.053 -28.987 1.00 96.81 449 ILE A CA 1
ATOM 3642 C C . ILE A 1 449 ? 7.178 -6.199 -29.985 1.00 96.81 449 ILE A C 1
ATOM 3644 O O . ILE A 1 449 ? 7.535 -7.334 -29.635 1.00 96.81 449 ILE A O 1
ATOM 3648 N N . GLY A 1 450 ? 6.884 -5.888 -31.247 1.00 86.19 450 GLY A N 1
ATOM 3649 C CA . GLY A 1 450 ? 7.066 -6.799 -32.369 1.00 86.19 450 GLY A CA 1
ATOM 3650 C C . GLY A 1 450 ? 8.537 -7.197 -32.521 1.00 86.19 450 GLY A C 1
ATOM 3651 O O . GLY A 1 450 ? 9.445 -6.416 -32.247 1.00 86.19 450 GLY A O 1
ATOM 3652 N N . GLY A 1 451 ? 8.789 -8.447 -32.914 1.00 85.69 451 GLY A N 1
ATOM 3653 C CA . GLY A 1 451 ? 10.145 -8.986 -33.108 1.00 85.69 451 GLY A CA 1
ATOM 3654 C C . GLY A 1 451 ? 10.850 -9.492 -31.838 1.00 85.69 451 GLY A C 1
ATOM 3655 O O . GLY A 1 451 ? 11.790 -10.287 -31.941 1.00 85.69 451 GLY A O 1
ATOM 3656 N N . LEU A 1 452 ? 10.389 -9.096 -30.644 1.00 91.00 452 LEU A N 1
ATOM 3657 C CA . LEU A 1 452 ? 10.834 -9.671 -29.364 1.00 91.00 452 LEU A CA 1
ATOM 3658 C C . LEU A 1 452 ? 9.803 -10.598 -28.719 1.00 91.00 452 LEU A C 1
ATOM 3660 O O . LEU A 1 452 ? 10.178 -11.387 -27.858 1.00 91.00 452 LEU A O 1
ATOM 3664 N N . GLY A 1 453 ? 8.531 -10.513 -29.127 1.00 93.62 453 GLY A N 1
ATOM 3665 C CA . GLY A 1 453 ? 7.451 -11.243 -28.464 1.00 93.62 453 GLY A CA 1
ATOM 3666 C C . GLY A 1 453 ? 7.344 -10.836 -26.998 1.00 93.62 453 GLY A C 1
ATOM 3667 O O . GLY A 1 453 ? 7.308 -11.685 -26.115 1.00 93.62 453 GLY A O 1
ATOM 3668 N N . MET A 1 454 ? 7.362 -9.528 -26.741 1.00 96.12 454 MET A N 1
ATOM 3669 C CA . MET A 1 454 ? 7.177 -8.965 -25.408 1.00 96.12 454 MET A CA 1
ATOM 3670 C C . MET A 1 454 ? 6.010 -7.984 -25.413 1.00 96.12 454 MET A C 1
ATOM 3672 O O . MET A 1 454 ? 5.658 -7.406 -26.444 1.00 96.12 454 MET A O 1
ATOM 3676 N N . SER A 1 455 ? 5.369 -7.796 -24.266 1.00 97.38 455 SER A N 1
ATOM 3677 C CA . SER A 1 455 ? 4.300 -6.806 -24.117 1.00 97.38 455 SER A CA 1
ATOM 3678 C C . SER A 1 455 ? 4.376 -6.116 -22.764 1.00 97.38 455 SER A C 1
ATOM 3680 O O . SER A 1 455 ? 4.541 -6.773 -21.737 1.00 97.38 455 SER A O 1
ATOM 3682 N N . ILE A 1 456 ? 4.266 -4.793 -22.773 1.00 97.69 456 ILE A N 1
ATOM 3683 C CA . ILE A 1 456 ? 4.280 -3.934 -21.597 1.00 97.69 456 ILE A CA 1
ATOM 3684 C C . ILE A 1 456 ? 2.836 -3.625 -21.208 1.00 97.69 456 ILE A C 1
ATOM 3686 O O . ILE A 1 456 ? 2.054 -3.105 -22.003 1.00 97.69 456 ILE A O 1
ATOM 3690 N N . GLN A 1 457 ? 2.468 -3.970 -19.982 1.00 96.25 457 GLN A N 1
ATOM 3691 C CA . GLN A 1 457 ? 1.114 -3.823 -19.474 1.00 96.25 457 GLN A CA 1
ATOM 3692 C C . GLN A 1 457 ? 0.870 -2.416 -18.911 1.00 96.25 457 GLN A C 1
ATOM 3694 O O . GLN A 1 457 ? 1.714 -1.909 -18.178 1.00 96.25 457 GLN A O 1
ATOM 3699 N N . ASN A 1 458 ? -0.317 -1.844 -19.171 1.00 93.81 458 ASN A N 1
ATOM 3700 C CA . ASN A 1 458 ? -0.814 -0.612 -18.550 1.00 93.81 458 ASN A CA 1
ATOM 3701 C C . ASN A 1 458 ? 0.124 0.597 -18.703 1.00 93.81 458 ASN A C 1
ATOM 3703 O O . ASN A 1 458 ? 0.166 1.462 -17.832 1.00 93.81 458 ASN A O 1
ATOM 3707 N N . MET A 1 459 ? 0.839 0.680 -19.827 1.00 96.06 459 MET A N 1
ATOM 3708 C CA . MET A 1 459 ? 1.719 1.803 -20.142 1.00 96.06 459 MET A CA 1
ATOM 3709 C C . MET A 1 459 ? 0.963 3.139 -20.159 1.00 96.06 459 MET A C 1
ATOM 3711 O O . MET A 1 459 ? 1.492 4.132 -19.680 1.00 96.06 459 MET A O 1
ATOM 3715 N N . TYR A 1 460 ? -0.282 3.175 -20.652 1.00 94.75 460 TYR A N 1
ATOM 3716 C CA . TYR A 1 460 ? -1.072 4.414 -20.635 1.00 94.75 460 TYR A CA 1
ATOM 3717 C C . TYR A 1 460 ? -1.221 4.969 -19.208 1.00 94.75 460 TYR A C 1
ATOM 3719 O O . TYR A 1 460 ? -0.898 6.124 -18.956 1.00 94.75 460 TYR A O 1
ATOM 3727 N N . PHE A 1 461 ? -1.629 4.123 -18.256 1.00 92.38 461 PHE A N 1
ATOM 3728 C CA . PHE A 1 461 ? -1.790 4.532 -16.858 1.00 92.38 461 PHE A CA 1
ATOM 3729 C C . PHE A 1 461 ? -0.460 4.855 -16.177 1.00 92.38 461 PHE A C 1
ATOM 3731 O O . PHE A 1 461 ? -0.420 5.782 -15.377 1.00 92.38 461 PHE A O 1
ATOM 3738 N N . PHE A 1 462 ? 0.609 4.132 -16.521 1.00 93.56 462 PHE A N 1
ATOM 3739 C CA . PHE A 1 462 ? 1.967 4.401 -16.046 1.00 93.56 462 PHE A CA 1
ATOM 3740 C C . PHE A 1 462 ? 2.444 5.821 -16.396 1.00 93.56 462 PHE A C 1
ATOM 3742 O O . PHE A 1 462 ? 3.058 6.469 -15.560 1.00 93.56 462 PHE A O 1
ATOM 3749 N N . LEU A 1 463 ? 2.149 6.314 -17.604 1.00 92.50 463 LEU A N 1
ATOM 3750 C CA . LEU A 1 463 ? 2.556 7.656 -18.048 1.00 92.50 463 LEU A CA 1
ATOM 3751 C C . LEU A 1 463 ? 1.620 8.762 -17.532 1.00 92.50 463 LEU A C 1
ATOM 3753 O O . LEU A 1 463 ? 2.049 9.879 -17.226 1.00 92.50 463 LEU A O 1
ATOM 3757 N N . ASP A 1 464 ? 0.327 8.455 -17.444 1.00 90.44 464 ASP A N 1
ATOM 3758 C CA . ASP A 1 464 ? -0.709 9.425 -17.092 1.00 90.44 464 ASP A CA 1
ATOM 3759 C C . ASP A 1 464 ? -0.740 9.709 -15.577 1.00 90.44 464 ASP A C 1
ATOM 3761 O O . ASP A 1 464 ? -0.856 10.862 -15.167 1.00 90.44 464 ASP A O 1
ATOM 3765 N N . HIS A 1 465 ? -0.536 8.687 -14.735 1.00 88.88 465 HIS A N 1
ATOM 3766 C CA . HIS A 1 465 ? -0.660 8.787 -13.277 1.00 88.88 465 HIS A CA 1
ATOM 3767 C C . HIS A 1 465 ? 0.616 8.302 -12.564 1.00 88.88 465 HIS A C 1
ATOM 3769 O O . HIS A 1 465 ? 0.943 7.116 -12.596 1.00 88.88 465 HIS A O 1
ATOM 3775 N N . SER A 1 466 ? 1.303 9.191 -11.837 1.00 88.25 466 SER A N 1
ATOM 3776 C CA . SER A 1 466 ? 2.550 8.863 -11.116 1.00 88.25 466 SER A CA 1
ATOM 3777 C C . SER A 1 466 ? 2.373 7.744 -10.081 1.00 88.25 466 SER A C 1
ATOM 3779 O O . SER A 1 466 ? 3.228 6.872 -9.936 1.00 88.25 466 SER A O 1
ATOM 3781 N N . ASN A 1 467 ? 1.217 7.689 -9.415 1.00 89.56 467 ASN A N 1
ATOM 3782 C CA . ASN A 1 467 ? 0.890 6.639 -8.448 1.00 89.56 467 ASN A CA 1
ATOM 3783 C C . ASN A 1 467 ? 0.736 5.233 -9.081 1.00 89.56 467 ASN A C 1
ATOM 3785 O O . ASN A 1 467 ? 0.737 4.236 -8.356 1.00 89.56 467 ASN A O 1
ATOM 3789 N N . GLN A 1 468 ? 0.644 5.128 -10.415 1.00 92.19 468 GLN A N 1
ATOM 3790 C CA . GLN A 1 468 ? 0.597 3.865 -11.163 1.00 92.19 468 GLN A CA 1
ATOM 3791 C C . GLN A 1 468 ? 1.976 3.365 -11.583 1.00 92.19 468 GLN A C 1
ATOM 3793 O O . GLN A 1 468 ? 2.112 2.187 -11.929 1.00 92.19 468 GLN A O 1
ATOM 3798 N N . GLU A 1 469 ? 3.000 4.224 -11.543 1.00 93.06 469 GLU A N 1
ATOM 3799 C CA . GLU A 1 469 ? 4.358 3.864 -11.946 1.00 93.06 469 GLU A CA 1
ATOM 3800 C C . GLU A 1 469 ? 4.856 2.552 -11.317 1.00 93.06 469 GLU A C 1
ATOM 3802 O O . GLU A 1 469 ? 5.459 1.757 -12.038 1.00 93.06 469 GLU A O 1
ATOM 3807 N N . PRO A 1 470 ? 4.563 2.233 -10.037 1.00 95.12 470 PRO A N 1
ATOM 3808 C CA . PRO A 1 470 ? 5.011 1.000 -9.380 1.00 95.12 470 PRO A CA 1
ATOM 3809 C C . PRO A 1 470 ? 4.361 -0.308 -9.864 1.00 95.12 470 PRO A C 1
ATOM 3811 O O . PRO A 1 470 ? 4.720 -1.373 -9.361 1.00 95.12 470 PRO A O 1
ATOM 3814 N N . PHE A 1 471 ? 3.376 -0.259 -10.766 1.00 95.19 471 PHE A N 1
ATOM 3815 C CA . PHE A 1 471 ? 2.531 -1.411 -11.118 1.00 95.19 471 PHE A CA 1
ATOM 3816 C C . PHE A 1 471 ? 2.741 -1.945 -12.541 1.00 95.19 471 PHE A C 1
ATOM 3818 O O . PHE A 1 471 ? 2.049 -2.875 -12.967 1.00 95.19 471 PHE A O 1
ATOM 3825 N N . LEU A 1 472 ? 3.706 -1.399 -13.280 1.00 95.88 472 LEU A N 1
ATOM 3826 C CA . LEU A 1 472 ? 3.996 -1.790 -14.654 1.00 95.88 472 LEU A CA 1
ATOM 3827 C C . LEU A 1 472 ? 4.679 -3.164 -14.710 1.00 95.88 472 LEU A C 1
ATOM 3829 O O . LEU A 1 472 ? 5.554 -3.494 -13.909 1.00 95.88 472 LEU A O 1
ATOM 3833 N N . ARG A 1 473 ? 4.276 -3.990 -15.681 1.00 96.62 473 ARG A N 1
ATOM 3834 C CA . ARG A 1 473 ? 4.826 -5.333 -15.919 1.00 96.62 473 ARG A CA 1
ATOM 3835 C C . ARG A 1 473 ? 5.136 -5.527 -17.393 1.00 96.62 473 ARG A C 1
ATOM 3837 O O . ARG A 1 473 ? 4.377 -5.094 -18.254 1.00 96.62 473 ARG A O 1
ATOM 3844 N N . VAL A 1 474 ? 6.218 -6.237 -17.676 1.00 96.88 474 VAL A N 1
ATOM 3845 C CA . VAL A 1 474 ? 6.607 -6.665 -19.019 1.00 96.88 474 VAL A CA 1
ATOM 3846 C C . VAL A 1 474 ? 6.523 -8.180 -19.079 1.00 96.88 474 VAL A C 1
ATOM 3848 O O . VAL A 1 474 ? 7.158 -8.882 -18.288 1.00 96.88 474 VAL A O 1
ATOM 3851 N N . TYR A 1 475 ? 5.736 -8.675 -20.023 1.00 96.06 475 TYR A N 1
ATOM 3852 C CA . TYR A 1 475 ? 5.490 -10.091 -20.237 1.00 96.06 475 TYR A CA 1
ATOM 3853 C C . TYR A 1 475 ? 6.249 -10.618 -21.449 1.00 96.06 475 TYR A C 1
ATOM 3855 O O . TYR A 1 475 ? 6.308 -9.956 -22.483 1.00 96.06 475 TYR A O 1
ATOM 3863 N N . ASP A 1 476 ? 6.746 -11.845 -21.330 1.00 94.44 476 ASP A N 1
ATOM 3864 C CA . ASP A 1 476 ? 7.160 -12.685 -22.447 1.00 94.44 476 ASP A CA 1
ATOM 3865 C C . ASP A 1 476 ? 5.929 -13.350 -23.082 1.00 94.44 476 ASP A C 1
ATOM 3867 O O . ASP A 1 476 ? 5.273 -14.230 -22.501 1.00 94.44 476 ASP A O 1
ATOM 3871 N N . THR A 1 477 ? 5.604 -12.893 -24.286 1.00 94.81 477 THR A N 1
ATOM 3872 C CA . THR A 1 477 ? 4.471 -13.340 -25.094 1.00 94.81 477 THR A CA 1
ATOM 3873 C C . THR A 1 477 ? 4.885 -14.268 -26.233 1.00 94.81 477 THR A C 1
ATOM 3875 O O . THR A 1 477 ? 4.034 -14.673 -27.027 1.00 94.81 477 THR A O 1
ATOM 3878 N N . LEU A 1 478 ? 6.156 -14.684 -26.297 1.00 91.31 478 LEU A N 1
ATOM 3879 C CA . LEU A 1 478 ? 6.612 -15.661 -27.281 1.00 91.31 478 LEU A CA 1
ATOM 3880 C C . LEU A 1 478 ? 5.809 -16.966 -27.162 1.00 91.31 478 LEU A C 1
ATOM 3882 O O . LEU A 1 478 ? 5.583 -17.509 -26.072 1.00 91.31 478 LEU A O 1
ATOM 3886 N N . GLY A 1 479 ? 5.358 -17.454 -28.320 1.00 89.19 479 GLY A N 1
ATOM 3887 C CA . GLY A 1 479 ? 4.581 -18.689 -28.452 1.00 89.19 479 GLY A CA 1
ATOM 3888 C C . GLY A 1 479 ? 3.125 -18.608 -27.978 1.00 89.19 479 GLY A C 1
ATOM 3889 O O . GLY A 1 479 ? 2.452 -19.638 -27.966 1.00 89.19 479 GLY A O 1
ATOM 3890 N N . LEU A 1 480 ? 2.622 -17.431 -27.587 1.00 93.19 480 LEU A N 1
ATOM 3891 C CA . LEU A 1 480 ? 1.221 -17.250 -27.198 1.00 93.19 480 LEU A CA 1
ATOM 3892 C C . LEU A 1 480 ? 0.350 -16.814 -28.379 1.00 93.19 480 LEU A C 1
ATOM 3894 O O . LEU A 1 480 ? 0.766 -16.031 -29.230 1.00 93.19 480 LEU A O 1
ATOM 3898 N N . LYS A 1 481 ? -0.901 -17.284 -28.393 1.00 94.50 481 LYS A N 1
ATOM 3899 C CA . LYS A 1 481 ? -1.946 -16.765 -29.291 1.00 94.50 481 LYS A CA 1
ATOM 3900 C C . LYS A 1 481 ? -2.474 -15.421 -28.780 1.00 94.50 481 LYS A C 1
ATOM 3902 O O . LYS A 1 481 ? -2.444 -15.165 -27.578 1.00 94.50 481 LYS A O 1
ATOM 3907 N N . ASN A 1 482 ? -3.053 -14.607 -29.664 1.00 92.75 482 ASN A N 1
ATOM 3908 C CA . ASN A 1 482 ? -3.580 -13.278 -29.317 1.00 92.75 482 ASN A CA 1
ATOM 3909 C C . ASN A 1 482 ? -4.555 -13.293 -28.124 1.00 92.75 482 ASN A C 1
ATOM 3911 O O . ASN A 1 482 ? -4.442 -12.450 -27.240 1.00 92.75 482 ASN A O 1
ATOM 3915 N N . ASP A 1 483 ? -5.456 -14.275 -28.039 1.00 94.19 483 ASP A N 1
ATOM 3916 C CA . ASP A 1 483 ? -6.406 -14.371 -26.918 1.00 94.19 483 ASP A CA 1
ATOM 3917 C C . ASP A 1 483 ? -5.712 -14.690 -25.585 1.00 94.19 483 ASP A C 1
ATOM 3919 O O . ASP A 1 483 ? -6.101 -14.186 -24.531 1.00 94.19 483 ASP A O 1
ATOM 3923 N N . GLN A 1 484 ? -4.630 -15.474 -25.629 1.00 95.25 484 GLN A N 1
ATOM 3924 C CA . GLN A 1 484 ? -3.806 -15.759 -24.454 1.00 95.25 484 GLN A CA 1
ATOM 3925 C C . GLN A 1 484 ? -3.015 -14.522 -24.023 1.00 95.25 484 GLN A C 1
ATOM 3927 O O . GLN A 1 484 ? -2.892 -14.274 -22.827 1.00 95.25 484 GLN A O 1
ATOM 3932 N N . VAL A 1 485 ? -2.519 -13.725 -24.977 1.00 94.12 485 VAL A N 1
ATOM 3933 C CA . VAL A 1 485 ? -1.860 -12.441 -24.692 1.00 94.12 485 VAL A CA 1
ATOM 3934 C C . VAL A 1 485 ? -2.842 -11.469 -24.041 1.00 94.12 485 VAL A C 1
ATOM 3936 O O . VAL A 1 485 ? -2.515 -10.888 -23.010 1.00 94.12 485 VAL A O 1
ATOM 3939 N N . LYS A 1 486 ? -4.067 -11.351 -24.566 1.00 94.06 486 LYS A N 1
ATOM 3940 C CA . LYS A 1 486 ? -5.124 -10.527 -23.957 1.00 94.06 486 LYS A CA 1
ATOM 3941 C C . LYS A 1 486 ? -5.450 -10.981 -22.537 1.00 94.06 486 LYS A C 1
ATOM 3943 O O . LYS A 1 486 ? -5.482 -10.160 -21.629 1.00 94.06 486 LYS A O 1
ATOM 3948 N N . SER A 1 487 ? -5.627 -12.285 -22.321 1.00 95.12 487 SER A N 1
ATOM 3949 C CA . SER A 1 487 ? -5.862 -12.838 -20.981 1.00 95.12 487 SER A CA 1
ATOM 3950 C C . SER A 1 487 ? -4.692 -12.569 -20.026 1.00 95.12 487 SER A C 1
ATOM 3952 O O . SER A 1 487 ? -4.914 -12.247 -18.861 1.00 95.12 487 SER A O 1
ATOM 3954 N N . LEU A 1 488 ? -3.450 -12.646 -20.514 1.00 94.50 488 LEU A N 1
ATOM 3955 C CA . LEU A 1 488 ? -2.248 -12.363 -19.730 1.00 94.50 488 LEU A CA 1
ATOM 3956 C C . LEU A 1 488 ? -2.160 -10.885 -19.324 1.00 94.50 488 LEU A C 1
ATOM 3958 O O . LEU A 1 488 ? -1.864 -10.593 -18.167 1.00 94.50 488 LEU A O 1
ATOM 3962 N N . LEU A 1 489 ? -2.456 -9.971 -20.250 1.00 93.94 489 LEU A N 1
ATOM 3963 C CA . LEU A 1 489 ? -2.448 -8.522 -20.027 1.00 93.94 489 LEU A CA 1
ATOM 3964 C C . LEU A 1 489 ? -3.667 -8.017 -19.241 1.00 93.94 489 LEU A C 1
ATOM 3966 O O . LEU A 1 489 ? -3.601 -6.934 -18.667 1.00 93.94 489 LEU A O 1
ATOM 3970 N N . ALA A 1 490 ? -4.739 -8.804 -19.148 1.00 92.62 490 ALA A N 1
ATOM 3971 C CA . ALA A 1 490 ? -5.890 -8.520 -18.292 1.00 92.62 490 ALA A CA 1
ATOM 3972 C C . ALA A 1 490 ? -5.697 -8.975 -16.833 1.00 92.62 490 ALA A C 1
ATOM 3974 O O . ALA A 1 490 ? -6.520 -8.649 -15.979 1.00 92.62 490 ALA A O 1
ATOM 3975 N N . LYS A 1 491 ? -4.635 -9.734 -16.517 1.00 92.00 491 LYS A N 1
ATOM 3976 C CA . LYS A 1 491 ? -4.385 -10.189 -15.141 1.00 92.00 491 LYS A CA 1
ATOM 3977 C C . LYS A 1 491 ? -4.196 -9.000 -14.204 1.00 92.00 491 LYS A C 1
ATOM 3979 O O . LYS A 1 491 ? -3.399 -8.102 -14.486 1.00 92.00 491 LYS A O 1
ATOM 3984 N N . GLU A 1 492 ? -4.822 -9.065 -13.035 1.00 90.88 492 GLU A N 1
ATOM 3985 C CA . GLU A 1 492 ? -4.605 -8.099 -11.956 1.00 90.88 492 GLU A CA 1
ATOM 3986 C C . GLU A 1 492 ? -3.146 -8.090 -11.487 1.00 90.88 492 GLU A C 1
ATOM 3988 O O . GLU A 1 492 ? -2.384 -9.055 -11.671 1.00 90.88 492 GLU A O 1
ATOM 3993 N N . TRP A 1 493 ? -2.721 -6.960 -10.923 1.00 92.19 493 TRP A N 1
ATOM 3994 C CA . TRP A 1 493 ? -1.381 -6.841 -10.370 1.00 92.19 493 TRP A CA 1
ATOM 3995 C C . TRP A 1 493 ? -1.222 -7.721 -9.125 1.00 92.19 493 TRP A C 1
ATOM 3997 O O . TRP A 1 493 ? -2.133 -7.876 -8.318 1.00 92.19 493 TRP A O 1
ATOM 4007 N N . SER A 1 494 ? -0.040 -8.314 -8.964 1.00 90.69 494 SER A N 1
ATOM 4008 C CA . SER A 1 494 ? 0.308 -9.088 -7.775 1.00 90.69 494 SER A CA 1
ATOM 4009 C C . SER A 1 494 ? 1.794 -8.954 -7.470 1.00 90.69 494 SER A C 1
ATOM 4011 O O . SER A 1 494 ? 2.628 -8.950 -8.379 1.00 90.69 494 SER A O 1
ATOM 4013 N N . SER A 1 495 ? 2.136 -8.930 -6.181 1.00 88.94 495 SER A N 1
ATOM 4014 C CA . SER A 1 495 ? 3.525 -8.971 -5.716 1.00 88.94 495 SER A CA 1
ATOM 4015 C C . SER A 1 495 ? 4.206 -10.314 -6.001 1.00 88.94 495 SER A C 1
ATOM 4017 O O . SER A 1 495 ? 5.431 -10.392 -6.040 1.00 88.94 495 SER A O 1
ATOM 4019 N N . LYS A 1 496 ? 3.439 -11.381 -6.263 1.00 88.00 496 LYS A N 1
ATOM 4020 C CA . LYS A 1 496 ? 3.992 -12.701 -6.589 1.00 88.00 496 LYS A CA 1
ATOM 4021 C C . LYS A 1 496 ? 4.748 -12.682 -7.922 1.00 88.00 496 LYS A C 1
ATOM 4023 O O . LYS A 1 496 ? 4.463 -11.890 -8.822 1.00 88.00 496 LYS A O 1
ATOM 4028 N N . SER A 1 497 ? 5.745 -13.554 -8.050 1.00 80.38 497 SER A N 1
ATOM 4029 C CA . SER A 1 497 ? 6.420 -13.798 -9.328 1.00 80.38 497 SER A CA 1
ATOM 4030 C C . SER A 1 497 ? 5.540 -14.648 -10.237 1.00 80.38 497 SER A C 1
ATOM 4032 O O . SER A 1 497 ? 5.036 -15.679 -9.805 1.00 80.38 497 SER A O 1
ATOM 4034 N N . ASP A 1 498 ? 5.333 -14.186 -11.469 1.00 87.38 498 ASP A N 1
ATOM 4035 C CA . ASP A 1 498 ? 4.741 -14.955 -12.568 1.00 87.38 498 ASP A CA 1
ATOM 4036 C C . ASP A 1 498 ? 5.886 -15.304 -13.526 1.00 87.38 498 ASP A C 1
ATOM 4038 O O . ASP A 1 498 ? 6.751 -14.462 -13.799 1.00 87.38 498 ASP A O 1
ATOM 4042 N N . ASP A 1 499 ? 5.930 -16.545 -14.004 1.00 86.62 499 ASP A N 1
ATOM 4043 C CA . ASP A 1 499 ? 7.006 -17.071 -14.844 1.00 86.62 499 ASP A CA 1
ATOM 4044 C C . ASP A 1 499 ? 7.214 -16.236 -16.107 1.00 86.62 499 ASP A C 1
ATOM 4046 O O . ASP A 1 499 ? 8.360 -15.967 -16.476 1.00 86.62 499 ASP A O 1
ATOM 4050 N N . ARG A 1 500 ? 6.130 -15.724 -16.702 1.00 91.94 500 ARG A N 1
ATOM 4051 C CA . ARG A 1 500 ? 6.187 -14.923 -17.933 1.00 91.94 500 ARG A CA 1
ATOM 4052 C C . ARG A 1 500 ? 6.510 -13.452 -17.705 1.00 91.94 500 ARG A C 1
ATOM 4054 O O . ARG A 1 500 ? 6.786 -12.758 -18.676 1.00 91.94 500 ARG A O 1
ATOM 4061 N N . VAL A 1 501 ? 6.492 -12.954 -16.469 1.00 94.44 501 VAL A N 1
ATOM 4062 C CA . VAL A 1 501 ? 6.905 -11.570 -16.185 1.00 94.44 501 VAL A CA 1
ATOM 4063 C C . VAL A 1 501 ? 8.427 -11.502 -16.232 1.00 94.44 501 VAL A C 1
ATOM 4065 O O . VAL A 1 501 ? 9.094 -12.082 -15.377 1.00 94.44 501 VAL A O 1
ATOM 4068 N N . VAL A 1 502 ? 8.977 -10.802 -17.223 1.00 94.06 502 VAL A N 1
ATOM 4069 C CA . VAL A 1 502 ? 10.428 -10.630 -17.408 1.00 94.06 502 VAL A CA 1
ATOM 4070 C C . VAL A 1 502 ? 10.947 -9.361 -16.746 1.00 94.06 502 VAL A C 1
ATOM 4072 O O . VAL A 1 502 ? 12.074 -9.353 -16.257 1.00 94.06 502 VAL A O 1
ATOM 4075 N N . MET A 1 503 ? 10.119 -8.318 -16.669 1.00 95.62 503 MET A N 1
ATOM 4076 C CA . MET A 1 503 ? 10.414 -7.078 -15.952 1.00 95.62 503 MET A CA 1
ATOM 4077 C C . MET A 1 503 ? 9.172 -6.561 -15.240 1.00 95.62 503 MET A C 1
ATOM 4079 O O . MET A 1 503 ? 8.047 -6.829 -15.663 1.00 95.62 503 MET A O 1
ATOM 4083 N N . ARG A 1 504 ? 9.368 -5.807 -14.165 1.00 96.06 504 ARG A N 1
ATOM 4084 C CA . ARG A 1 504 ? 8.310 -5.028 -13.527 1.00 96.06 504 ARG A CA 1
ATOM 4085 C C . ARG A 1 504 ? 8.890 -3.831 -12.799 1.00 96.06 504 ARG A C 1
ATOM 4087 O O . ARG A 1 504 ? 10.025 -3.899 -12.333 1.00 96.06 504 ARG A O 1
ATOM 4094 N N . THR A 1 505 ? 8.085 -2.807 -12.609 1.00 95.75 505 THR A N 1
ATOM 4095 C CA . THR A 1 505 ? 8.396 -1.749 -11.656 1.00 95.75 505 THR A CA 1
ATOM 4096 C C . THR A 1 505 ? 7.913 -2.123 -10.255 1.00 95.75 505 THR A C 1
ATOM 4098 O O . THR A 1 505 ? 7.086 -3.022 -10.068 1.00 95.75 505 THR A O 1
ATOM 4101 N N . ALA A 1 506 ? 8.496 -1.478 -9.252 1.00 94.81 506 ALA A N 1
ATOM 4102 C CA . ALA A 1 506 ? 8.068 -1.520 -7.863 1.00 94.81 506 ALA A CA 1
ATOM 4103 C C . ALA A 1 506 ? 8.559 -0.252 -7.165 1.00 94.81 506 ALA A C 1
ATOM 4105 O O . ALA A 1 506 ? 9.646 0.226 -7.477 1.00 94.81 506 ALA A O 1
ATOM 4106 N N . SER A 1 507 ? 7.803 0.264 -6.195 1.00 93.31 507 SER A N 1
ATOM 4107 C CA . SER A 1 507 ? 8.275 1.377 -5.370 1.00 93.31 507 SER A CA 1
ATOM 4108 C C . SER A 1 507 ? 8.490 0.940 -3.929 1.00 93.31 507 SER A C 1
ATOM 4110 O O . SER A 1 507 ? 7.578 0.445 -3.263 1.00 93.31 507 SER A O 1
ATOM 4112 N N . PHE A 1 508 ? 9.731 1.077 -3.472 1.00 88.25 508 PHE A N 1
ATOM 4113 C CA . PHE A 1 508 ? 10.185 0.614 -2.168 1.00 88.25 508 PHE A CA 1
ATOM 4114 C C . PHE A 1 508 ? 10.180 1.741 -1.132 1.00 88.25 508 PHE A C 1
ATOM 4116 O O . PHE A 1 508 ? 10.348 2.911 -1.463 1.00 88.25 508 PHE A O 1
ATOM 4123 N N . GLY A 1 509 ? 10.044 1.361 0.141 1.00 83.81 509 GLY A N 1
ATOM 4124 C CA . GLY A 1 509 ? 9.975 2.293 1.269 1.00 83.81 509 GLY A CA 1
ATOM 4125 C C . GLY A 1 509 ? 8.545 2.535 1.755 1.00 83.81 509 GLY A C 1
ATOM 4126 O O . GLY A 1 509 ? 7.610 1.850 1.338 1.00 83.81 509 GLY A O 1
ATOM 4127 N N . HIS A 1 510 ? 8.396 3.487 2.673 1.00 80.94 510 HIS A N 1
ATOM 4128 C CA . HIS A 1 510 ? 7.099 3.945 3.178 1.00 80.94 510 HIS A CA 1
ATOM 4129 C C . HIS A 1 510 ? 6.645 5.156 2.352 1.00 80.94 510 HIS A C 1
ATOM 4131 O O . HIS A 1 510 ? 7.361 6.149 2.327 1.00 80.94 510 HIS A O 1
ATOM 4137 N N . GLY A 1 511 ? 5.508 5.068 1.654 1.00 68.06 511 GLY A N 1
ATOM 4138 C CA . GLY A 1 511 ? 4.956 6.201 0.895 1.00 68.06 511 GLY A CA 1
ATOM 4139 C C . GLY A 1 511 ? 5.655 6.502 -0.440 1.00 68.06 511 GLY A C 1
ATOM 4140 O O . GLY A 1 511 ? 6.087 7.623 -0.669 1.00 68.06 511 GLY A O 1
ATOM 4141 N N . GLN A 1 512 ? 5.782 5.505 -1.326 1.00 78.56 512 GLN A N 1
ATOM 4142 C CA . GLN A 1 512 ? 6.255 5.672 -2.719 1.00 78.56 512 GLN A CA 1
ATOM 4143 C C . GLN A 1 512 ? 7.630 6.361 -2.907 1.00 78.56 512 GLN A C 1
ATOM 4145 O O . GLN A 1 512 ? 7.832 7.116 -3.850 1.00 78.56 512 GLN A O 1
ATOM 4150 N N . GLN A 1 513 ? 8.607 6.084 -2.043 1.00 80.75 513 GLN A N 1
ATOM 4151 C CA . GLN A 1 513 ? 9.863 6.852 -1.995 1.00 80.75 513 GLN A CA 1
ATOM 4152 C C . GLN A 1 513 ? 10.844 6.615 -3.152 1.00 80.75 513 GLN A C 1
ATOM 4154 O O . GLN A 1 513 ? 11.684 7.477 -3.407 1.00 80.75 513 GLN A O 1
ATOM 4159 N N . ARG A 1 514 ? 10.831 5.432 -3.780 1.00 87.69 514 ARG A N 1
ATOM 4160 C CA . ARG A 1 514 ? 11.806 5.081 -4.825 1.00 87.69 514 ARG A CA 1
ATOM 4161 C C . ARG A 1 514 ? 11.271 4.035 -5.786 1.00 87.69 514 ARG A C 1
ATOM 4163 O O . ARG A 1 514 ? 11.090 2.885 -5.379 1.00 87.69 514 ARG A O 1
ATOM 4170 N N . LEU A 1 515 ? 11.116 4.403 -7.051 1.00 92.44 515 LEU A N 1
ATOM 4171 C CA . LEU A 1 515 ? 10.798 3.519 -8.159 1.00 92.44 515 LEU A CA 1
ATOM 4172 C C . LEU A 1 515 ? 12.043 2.748 -8.614 1.00 92.44 515 LEU A C 1
ATOM 4174 O O . LEU A 1 515 ? 13.023 3.309 -9.100 1.00 92.44 515 LEU A O 1
ATOM 4178 N N . ASP A 1 516 ? 11.972 1.429 -8.508 1.00 94.12 516 ASP A N 1
ATOM 4179 C CA . ASP A 1 516 ? 12.951 0.507 -9.065 1.00 94.12 516 ASP A CA 1
ATOM 4180 C C . ASP A 1 516 ? 12.294 -0.315 -10.188 1.00 94.12 516 ASP A C 1
ATOM 4182 O O . ASP A 1 516 ? 11.158 -0.779 -10.069 1.00 94.12 516 ASP A O 1
ATOM 4186 N N . MET A 1 517 ? 13.040 -0.573 -11.259 1.00 95.50 517 MET A N 1
ATOM 4187 C CA . MET A 1 517 ? 12.745 -1.622 -12.229 1.00 95.50 517 MET A CA 1
ATOM 4188 C C . MET A 1 517 ? 13.470 -2.902 -11.817 1.00 95.50 517 MET A C 1
ATOM 4190 O O . MET A 1 517 ? 14.674 -2.914 -11.555 1.00 95.50 517 MET A O 1
ATOM 4194 N N . CYS A 1 518 ? 12.738 -4.004 -11.802 1.00 95.19 518 CYS A N 1
ATOM 4195 C CA . CYS A 1 518 ? 13.233 -5.327 -11.475 1.00 95.19 518 CYS A CA 1
ATOM 4196 C C . CYS A 1 518 ? 13.146 -6.222 -12.698 1.00 95.19 518 CYS A C 1
ATOM 4198 O O . CYS A 1 518 ? 12.098 -6.323 -13.332 1.00 95.19 518 CYS A O 1
ATOM 4200 N N . MET A 1 519 ? 14.252 -6.884 -13.020 1.00 94.19 519 MET A N 1
ATOM 4201 C CA . MET A 1 519 ? 14.421 -7.639 -14.256 1.00 94.19 519 MET A CA 1
ATOM 4202 C C . MET A 1 519 ? 14.912 -9.060 -13.970 1.00 94.19 519 MET A C 1
ATOM 4204 O O . MET A 1 519 ? 15.760 -9.294 -13.102 1.00 94.19 519 MET A O 1
ATOM 4208 N N . LYS A 1 520 ? 14.332 -10.031 -14.679 1.00 90.62 520 LYS A N 1
ATOM 4209 C CA . LYS A 1 520 ? 14.784 -11.419 -14.649 1.00 90.62 520 LYS A CA 1
ATOM 4210 C C . LYS A 1 520 ? 16.012 -11.568 -15.531 1.00 90.62 520 LYS A C 1
ATOM 4212 O O . LYS A 1 520 ? 16.023 -11.157 -16.690 1.00 90.62 520 LYS A O 1
ATOM 4217 N N . GLU A 1 521 ? 17.020 -12.216 -14.977 1.00 86.44 521 GLU A N 1
ATOM 4218 C CA . GLU A 1 521 ? 18.168 -12.681 -15.743 1.00 86.44 521 GLU A CA 1
ATOM 4219 C C . GLU A 1 521 ? 17.804 -14.018 -16.387 1.00 86.44 521 GLU A C 1
ATOM 4221 O O . GLU A 1 521 ? 17.183 -14.868 -15.745 1.00 86.44 521 GLU A O 1
ATOM 4226 N N . ARG A 1 522 ? 18.162 -14.207 -17.660 1.00 71.69 522 ARG A N 1
ATOM 4227 C CA . ARG A 1 522 ? 18.062 -15.518 -18.306 1.00 71.69 522 ARG A CA 1
ATOM 4228 C C . ARG A 1 522 ? 19.417 -16.194 -18.214 1.00 71.69 522 ARG A C 1
ATOM 4230 O O . ARG A 1 522 ? 20.388 -15.698 -18.783 1.00 71.69 522 ARG A O 1
ATOM 4237 N N . ASP A 1 523 ? 19.448 -17.356 -17.575 1.00 58.31 523 ASP A N 1
ATOM 4238 C CA . ASP A 1 523 ? 20.571 -18.274 -17.703 1.00 58.31 523 ASP A CA 1
ATOM 4239 C C . ASP A 1 523 ? 20.715 -18.669 -19.176 1.00 58.31 523 ASP A C 1
ATOM 4241 O O . ASP A 1 523 ? 19.826 -19.301 -19.748 1.00 58.31 523 ASP A O 1
ATOM 4245 N N . ALA A 1 524 ? 21.821 -18.276 -19.803 1.00 54.03 524 ALA A N 1
ATOM 4246 C CA . ALA A 1 524 ? 22.203 -18.804 -21.105 1.00 54.03 524 ALA A CA 1
ATOM 4247 C C . ALA A 1 524 ? 23.528 -19.547 -20.987 1.00 54.03 524 ALA A C 1
ATOM 4249 O O . ALA A 1 524 ? 24.431 -19.152 -20.246 1.00 54.03 524 ALA A O 1
ATOM 4250 N N . TYR A 1 525 ? 23.641 -20.621 -21.757 1.00 51.09 525 TYR A N 1
ATOM 4251 C CA . TYR A 1 525 ? 24.894 -21.323 -21.967 1.00 51.09 525 TYR A CA 1
ATOM 4252 C C . TYR A 1 525 ? 25.489 -20.815 -23.275 1.00 51.09 525 TYR A C 1
ATOM 4254 O O . TYR A 1 525 ? 24.900 -21.000 -24.337 1.00 51.09 525 TYR A O 1
ATOM 4262 N N . ILE A 1 526 ? 26.638 -20.149 -23.194 1.00 56.22 526 ILE A N 1
ATOM 4263 C CA . ILE A 1 526 ? 27.426 -19.810 -24.377 1.00 56.22 526 ILE A CA 1
ATOM 4264 C C . ILE A 1 526 ? 28.387 -20.969 -24.619 1.00 56.22 526 ILE A C 1
ATOM 4266 O O . ILE A 1 526 ? 29.106 -21.389 -23.710 1.00 56.22 526 ILE A O 1
ATOM 4270 N N . ILE A 1 527 ? 28.374 -21.505 -25.836 1.00 54.62 527 ILE A N 1
ATOM 4271 C CA . ILE A 1 527 ? 29.350 -22.501 -26.272 1.00 54.62 527 ILE A CA 1
ATOM 4272 C C . ILE A 1 527 ? 30.620 -21.735 -26.645 1.00 54.62 527 ILE A C 1
ATOM 4274 O O . ILE A 1 527 ? 30.605 -20.924 -27.571 1.00 54.62 527 ILE A O 1
ATOM 4278 N N . ASP A 1 528 ? 31.696 -21.942 -25.887 1.00 52.56 528 ASP A N 1
ATOM 4279 C CA . ASP A 1 528 ? 32.979 -21.315 -26.183 1.00 52.56 528 ASP A CA 1
ATOM 4280 C C . ASP A 1 528 ? 33.683 -22.079 -27.312 1.00 52.56 528 ASP A C 1
ATOM 4282 O O . ASP A 1 528 ? 34.303 -23.123 -27.106 1.00 52.56 528 ASP A O 1
ATOM 4286 N N . ASN A 1 529 ? 33.564 -21.545 -28.525 1.00 55.41 529 ASN A N 1
ATOM 4287 C CA . ASN A 1 529 ? 34.187 -22.100 -29.724 1.00 55.41 529 ASN A CA 1
ATOM 4288 C C . ASN A 1 529 ? 35.687 -21.756 -29.836 1.00 55.41 529 ASN A C 1
ATOM 4290 O O . ASN A 1 529 ? 36.336 -22.175 -30.791 1.00 55.41 529 ASN A O 1
ATOM 4294 N N . SER A 1 530 ? 36.267 -21.006 -28.890 1.00 53.03 530 SER A N 1
ATOM 4295 C CA . SER A 1 530 ? 37.696 -20.658 -28.919 1.00 53.03 530 SER A CA 1
ATOM 4296 C C . SER A 1 530 ? 38.621 -21.797 -28.463 1.00 53.03 530 SER A C 1
ATOM 4298 O O . SER A 1 530 ? 39.834 -21.704 -28.630 1.00 53.03 530 SER A O 1
ATOM 4300 N N . GLN A 1 531 ? 38.060 -22.897 -27.943 1.00 48.78 531 GLN A N 1
ATOM 4301 C CA . GLN A 1 531 ? 38.791 -24.103 -27.531 1.00 48.78 531 GLN A CA 1
ATOM 4302 C C . GLN A 1 531 ? 38.433 -25.338 -28.379 1.00 48.78 531 GLN A C 1
ATOM 4304 O O . GLN A 1 531 ? 38.351 -26.445 -27.856 1.00 48.78 531 GLN A O 1
ATOM 4309 N N . ILE A 1 532 ? 38.239 -25.184 -29.698 1.00 51.09 532 ILE A N 1
ATOM 4310 C CA . ILE A 1 532 ? 38.045 -26.314 -30.643 1.00 51.09 532 ILE A CA 1
ATOM 4311 C C . ILE A 1 532 ? 39.401 -26.988 -30.965 1.00 51.09 532 ILE A C 1
ATOM 4313 O O . ILE A 1 532 ? 39.745 -27.273 -32.106 1.00 51.09 532 ILE A O 1
ATOM 4317 N N . GLY A 1 533 ? 40.210 -27.222 -29.933 1.00 50.44 533 GLY A N 1
ATOM 4318 C CA . GLY A 1 533 ? 41.428 -28.022 -29.984 1.00 50.44 533 GLY A CA 1
ATOM 4319 C C . GLY A 1 533 ? 41.299 -29.160 -28.980 1.00 50.44 533 GLY A C 1
ATOM 4320 O O . GLY A 1 533 ? 41.630 -28.986 -27.815 1.00 50.44 533 GLY A O 1
ATOM 4321 N N . GLU A 1 534 ? 40.776 -30.298 -29.442 1.00 50.66 534 GLU A N 1
ATOM 4322 C CA . GLU A 1 534 ? 40.837 -31.616 -28.778 1.00 50.66 534 GLU A CA 1
ATOM 4323 C C . GLU A 1 534 ? 39.996 -31.864 -27.502 1.00 50.66 534 GLU A C 1
ATOM 4325 O O . GLU A 1 534 ? 40.334 -32.720 -26.686 1.00 50.66 534 GLU A O 1
ATOM 4330 N N . GLY A 1 535 ? 38.831 -31.227 -27.338 1.00 54.09 535 GLY A N 1
ATOM 4331 C CA . GLY A 1 535 ? 37.906 -31.595 -26.256 1.00 54.09 535 GLY A CA 1
ATOM 4332 C C . GLY A 1 535 ? 36.468 -31.116 -26.448 1.00 54.09 535 GLY A C 1
ATOM 4333 O O . GLY A 1 535 ? 36.208 -30.195 -27.216 1.00 54.09 535 GLY A O 1
ATOM 4334 N N . ILE A 1 536 ? 35.529 -31.764 -25.744 1.00 52.28 536 ILE A N 1
ATOM 4335 C CA . ILE A 1 536 ? 34.093 -31.424 -25.707 1.00 52.28 536 ILE A CA 1
ATOM 4336 C C . ILE A 1 536 ? 33.931 -29.906 -25.470 1.00 52.28 536 ILE A C 1
ATOM 4338 O O . ILE A 1 536 ? 34.562 -29.391 -24.541 1.00 52.28 536 ILE A O 1
ATOM 4342 N N . PRO A 1 537 ? 33.091 -29.189 -26.249 1.00 52.53 537 PRO A N 1
ATOM 4343 C CA . PRO A 1 537 ? 32.902 -27.750 -26.093 1.00 52.53 537 PRO A CA 1
ATOM 4344 C C . PRO A 1 537 ? 32.540 -27.404 -24.648 1.00 52.53 537 PRO A C 1
ATOM 4346 O O . PRO A 1 537 ? 31.539 -27.890 -24.113 1.00 52.53 537 PRO A O 1
ATOM 4349 N N . LYS A 1 538 ? 33.340 -26.557 -23.995 1.00 49.81 53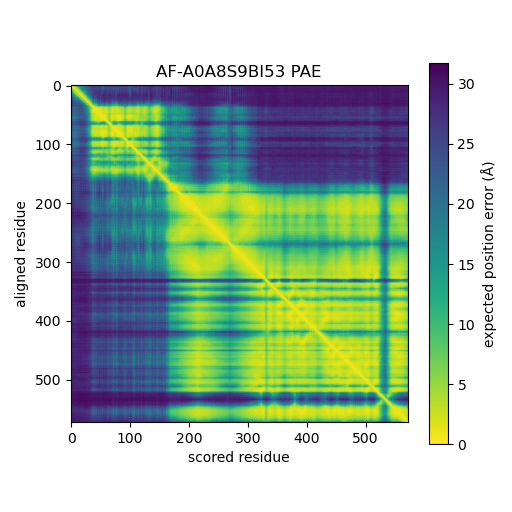8 LYS A N 1
ATOM 4350 C CA . LYS A 1 538 ? 33.004 -26.064 -22.658 1.00 49.81 538 LYS A CA 1
ATOM 4351 C C . LYS A 1 538 ? 31.870 -25.053 -22.788 1.00 49.81 538 LYS A C 1
ATOM 4353 O O . LYS A 1 538 ? 32.056 -23.943 -23.281 1.00 49.81 538 LYS A O 1
ATOM 4358 N N . SER A 1 539 ? 30.681 -25.431 -22.330 1.00 49.56 539 SER A N 1
ATOM 4359 C CA . SER A 1 539 ? 29.578 -24.490 -22.163 1.00 49.56 539 SER A CA 1
ATOM 4360 C C . SER A 1 539 ? 29.868 -23.586 -20.963 1.00 49.56 539 SER A C 1
ATOM 4362 O O . SER A 1 539 ? 29.930 -24.064 -19.826 1.00 49.56 539 SER A O 1
ATOM 4364 N N . ARG A 1 540 ? 30.021 -22.281 -21.184 1.00 56.56 540 ARG A N 1
ATOM 4365 C CA . ARG A 1 540 ? 30.097 -21.295 -20.105 1.00 56.56 540 ARG A CA 1
ATOM 4366 C C . ARG A 1 540 ? 28.687 -20.810 -19.790 1.00 56.56 540 ARG A C 1
ATOM 4368 O O . ARG A 1 540 ? 28.021 -20.227 -20.644 1.00 56.56 540 ARG A O 1
ATOM 4375 N N . ARG A 1 541 ? 28.231 -21.029 -18.555 1.00 61.53 541 ARG A N 1
ATOM 4376 C CA . ARG A 1 541 ? 27.016 -20.379 -18.048 1.00 61.53 541 ARG A CA 1
ATOM 4377 C C . ARG A 1 541 ? 27.304 -18.884 -17.929 1.00 61.53 541 ARG A C 1
ATOM 4379 O O . ARG A 1 541 ? 28.220 -18.497 -17.206 1.00 61.53 541 ARG A O 1
ATOM 4386 N N . VAL A 1 542 ? 26.554 -18.062 -18.652 1.00 62.22 542 VAL A N 1
ATOM 4387 C CA . VAL A 1 542 ? 26.627 -16.605 -18.540 1.00 62.22 542 VAL A CA 1
ATOM 4388 C C . VAL A 1 542 ? 25.409 -16.128 -17.770 1.00 62.22 542 VAL A C 1
ATOM 4390 O O . VAL A 1 542 ? 24.277 -16.210 -18.249 1.00 62.22 542 VAL A O 1
ATOM 4393 N N . THR A 1 543 ? 25.677 -15.662 -16.556 1.00 66.69 543 THR A N 1
ATOM 4394 C CA . THR A 1 543 ? 24.733 -14.965 -15.684 1.00 66.69 543 THR A CA 1
ATOM 4395 C C . THR A 1 543 ? 24.693 -13.483 -16.055 1.00 66.69 543 THR A C 1
ATOM 4397 O O . THR A 1 543 ? 25.662 -12.961 -16.613 1.00 66.69 543 THR A O 1
ATOM 4400 N N . GLY A 1 544 ? 23.583 -12.806 -15.769 1.00 74.25 544 GLY A N 1
ATOM 4401 C CA . GLY A 1 544 ? 23.330 -11.430 -16.198 1.00 74.25 544 GLY A CA 1
ATOM 4402 C C . GLY A 1 544 ? 22.077 -11.294 -17.061 1.00 74.25 544 GLY A C 1
ATOM 4403 O O . GLY A 1 544 ? 21.447 -12.274 -17.473 1.00 74.25 544 GLY A O 1
ATOM 4404 N N . PHE A 1 545 ? 21.687 -10.049 -17.309 1.00 80.44 545 PHE A N 1
ATOM 4405 C CA . PHE A 1 545 ? 20.488 -9.745 -18.078 1.00 80.44 545 PHE A CA 1
ATOM 4406 C C . PHE A 1 545 ? 20.715 -9.915 -19.584 1.00 80.44 545 PHE A C 1
ATOM 4408 O O . PHE A 1 545 ? 21.837 -9.819 -20.079 1.00 80.44 545 PHE A O 1
ATOM 4415 N N . ASP A 1 546 ? 19.637 -10.225 -20.305 1.00 84.44 546 ASP A N 1
ATOM 4416 C CA . ASP A 1 546 ? 19.675 -10.405 -21.756 1.00 84.44 546 ASP A CA 1
ATOM 4417 C C . ASP A 1 546 ? 19.686 -9.053 -22.475 1.00 84.44 546 ASP A C 1
ATOM 4419 O O . ASP A 1 546 ? 18.967 -8.138 -22.076 1.00 84.44 546 ASP A O 1
ATOM 4423 N N . ASP A 1 547 ? 20.434 -8.945 -23.573 1.00 90.38 547 ASP A N 1
ATOM 4424 C CA . ASP A 1 547 ? 20.503 -7.712 -24.366 1.00 90.38 547 ASP A CA 1
ATOM 4425 C C . ASP A 1 547 ? 19.109 -7.312 -24.881 1.00 90.38 547 ASP A C 1
ATOM 4427 O O . ASP A 1 547 ? 18.756 -6.134 -24.891 1.00 90.38 547 ASP A O 1
ATOM 4431 N N . SER A 1 548 ? 18.261 -8.292 -25.224 1.00 90.88 548 SER A N 1
ATOM 4432 C CA . SER A 1 548 ? 16.873 -8.050 -25.652 1.00 90.88 548 SER A CA 1
ATOM 4433 C C . SER A 1 548 ? 16.027 -7.378 -24.574 1.00 90.88 548 SER A C 1
ATOM 4435 O O . SER A 1 548 ? 15.075 -6.674 -24.901 1.00 90.88 548 SER A O 1
ATOM 4437 N N . SER A 1 549 ? 16.360 -7.582 -23.297 1.00 92.12 549 SER A N 1
ATOM 4438 C CA . SER A 1 549 ? 15.648 -6.969 -22.180 1.00 92.12 549 SER A CA 1
ATOM 4439 C C . SER A 1 549 ? 15.916 -5.466 -22.058 1.00 92.12 549 SER A C 1
ATOM 4441 O O . SER A 1 549 ? 15.123 -4.756 -21.445 1.00 92.12 549 SER A O 1
ATOM 4443 N N . LEU A 1 550 ? 16.984 -4.954 -22.680 1.00 95.00 550 LEU A N 1
ATOM 4444 C CA . LEU A 1 550 ? 17.231 -3.515 -22.735 1.00 95.00 550 LEU A CA 1
ATOM 4445 C C . LEU A 1 550 ? 16.172 -2.787 -23.563 1.00 95.00 550 LEU A C 1
ATOM 4447 O O . LEU A 1 550 ? 15.818 -1.671 -23.220 1.00 95.00 550 LEU A O 1
ATOM 4451 N N . VAL A 1 551 ? 15.605 -3.417 -24.596 1.00 97.00 551 VAL A N 1
ATOM 4452 C CA . VAL A 1 551 ? 14.618 -2.781 -25.486 1.00 97.00 551 VAL A CA 1
ATOM 4453 C C . VAL A 1 551 ? 13.351 -2.314 -24.757 1.00 97.00 551 VAL A C 1
ATOM 4455 O O . VAL A 1 551 ? 13.064 -1.116 -24.807 1.00 97.00 551 VAL A O 1
ATOM 4458 N N . PRO A 1 552 ? 12.579 -3.177 -24.059 1.00 97.38 552 PRO A N 1
ATOM 4459 C CA . PRO A 1 552 ? 11.413 -2.711 -23.308 1.00 97.38 552 PRO A CA 1
ATOM 4460 C C . PRO A 1 552 ? 11.794 -1.694 -22.229 1.00 97.38 552 PRO A C 1
ATOM 4462 O O . PRO A 1 552 ? 11.046 -0.745 -22.023 1.00 97.38 552 PRO A O 1
ATOM 4465 N N . PHE A 1 553 ? 12.952 -1.847 -21.576 1.00 97.25 553 PHE A N 1
ATOM 4466 C CA . PHE A 1 553 ? 13.431 -0.869 -20.603 1.00 97.25 553 PHE A CA 1
ATOM 4467 C C . PHE A 1 553 ? 13.668 0.508 -21.243 1.00 97.25 553 PHE A C 1
ATOM 4469 O O . PHE A 1 553 ? 13.167 1.501 -20.722 1.00 97.25 553 PHE A O 1
ATOM 4476 N N . THR A 1 554 ? 14.358 0.576 -22.386 1.00 97.31 554 THR A N 1
ATOM 4477 C CA . THR A 1 554 ? 14.598 1.828 -23.116 1.00 97.31 554 THR A CA 1
ATOM 4478 C C . THR A 1 554 ? 13.292 2.472 -23.555 1.00 97.31 554 THR A C 1
ATOM 4480 O O . THR A 1 554 ? 13.147 3.676 -23.395 1.00 97.31 554 THR A O 1
ATOM 4483 N N . ILE A 1 555 ? 12.324 1.692 -24.050 1.00 97.81 555 ILE A N 1
ATOM 4484 C CA . ILE A 1 555 ? 10.998 2.209 -24.427 1.00 97.81 555 ILE A CA 1
ATOM 4485 C C . ILE A 1 555 ? 10.292 2.823 -23.210 1.00 97.81 555 ILE A C 1
ATOM 4487 O O . ILE A 1 555 ? 9.799 3.944 -23.298 1.00 97.81 555 ILE A O 1
ATOM 4491 N N . ILE A 1 556 ? 10.271 2.124 -22.068 1.00 97.25 556 ILE A N 1
ATOM 4492 C CA . ILE A 1 556 ? 9.664 2.622 -20.820 1.00 97.25 556 ILE A CA 1
ATOM 4493 C C . ILE A 1 556 ? 10.347 3.915 -20.366 1.00 97.25 556 ILE A C 1
ATOM 4495 O O . ILE A 1 556 ? 9.670 4.895 -20.067 1.00 97.25 556 ILE A O 1
ATOM 4499 N N . ALA A 1 557 ? 11.679 3.923 -20.320 1.00 95.56 557 ALA A N 1
ATOM 4500 C CA . ALA A 1 557 ? 12.448 5.063 -19.844 1.00 95.56 557 ALA A CA 1
ATOM 4501 C C . ALA A 1 557 ? 12.314 6.279 -20.777 1.00 95.56 557 ALA A C 1
ATOM 4503 O O . ALA A 1 557 ? 12.099 7.385 -20.292 1.00 95.56 557 ALA A O 1
ATOM 4504 N N . ALA A 1 558 ? 12.359 6.072 -22.097 1.00 95.56 558 ALA A N 1
ATOM 4505 C CA . ALA A 1 558 ? 12.178 7.125 -23.095 1.00 95.56 558 ALA A CA 1
ATOM 4506 C C . ALA A 1 558 ? 10.768 7.731 -23.053 1.00 95.56 558 ALA A C 1
ATOM 4508 O O . ALA A 1 558 ? 10.627 8.949 -23.073 1.00 95.56 558 ALA A O 1
ATOM 4509 N N . LEU A 1 559 ? 9.721 6.903 -22.947 1.00 95.56 559 LEU A N 1
ATOM 4510 C CA . LEU A 1 559 ? 8.342 7.389 -22.830 1.00 95.56 559 LEU A CA 1
ATOM 4511 C C . LEU A 1 559 ? 8.117 8.174 -21.534 1.00 95.56 559 LEU A C 1
ATOM 4513 O O . LEU A 1 559 ? 7.443 9.205 -21.558 1.00 95.56 559 LEU A O 1
ATOM 4517 N N . ARG A 1 560 ? 8.682 7.705 -20.414 1.00 92.88 560 ARG A N 1
ATOM 4518 C CA . ARG A 1 560 ? 8.617 8.410 -19.127 1.00 92.88 560 ARG A CA 1
ATOM 4519 C C . ARG A 1 560 ? 9.303 9.773 -19.213 1.00 92.88 560 ARG A C 1
ATOM 4521 O O . ARG A 1 560 ? 8.706 10.769 -18.819 1.00 92.88 560 ARG A O 1
ATOM 4528 N N . ASP A 1 561 ? 10.517 9.819 -19.763 1.00 90.75 561 ASP A N 1
ATOM 4529 C CA . ASP A 1 561 ? 11.287 11.057 -19.920 1.00 90.75 561 ASP A CA 1
ATOM 4530 C C . ASP A 1 561 ? 10.575 12.061 -20.840 1.00 90.75 561 ASP A C 1
ATOM 4532 O O . ASP A 1 561 ? 10.357 13.208 -20.455 1.00 90.75 561 ASP A O 1
ATOM 4536 N N . TRP A 1 562 ? 10.095 11.601 -22.000 1.00 91.06 562 TRP A N 1
ATOM 4537 C CA . TRP A 1 562 ? 9.305 12.415 -22.927 1.00 91.06 562 TRP A CA 1
ATOM 4538 C C . TRP A 1 562 ? 8.051 12.999 -22.263 1.00 91.06 562 TRP A C 1
ATOM 4540 O O . TRP A 1 562 ? 7.783 14.194 -22.377 1.00 91.06 562 TRP A O 1
ATOM 4550 N N . THR A 1 563 ? 7.308 12.178 -21.514 1.00 90.00 563 THR A N 1
ATOM 4551 C CA . THR A 1 563 ? 6.081 12.618 -20.832 1.00 90.00 563 THR A CA 1
ATOM 4552 C C . THR A 1 563 ? 6.381 13.658 -19.753 1.00 90.00 563 THR A C 1
ATOM 4554 O O . THR A 1 563 ? 5.680 14.666 -19.664 1.00 90.00 563 THR A O 1
ATOM 4557 N N . ASN A 1 564 ? 7.440 13.464 -18.964 1.00 86.38 564 ASN A N 1
ATOM 4558 C CA . ASN A 1 564 ? 7.846 14.427 -17.940 1.00 86.38 564 ASN A CA 1
ATOM 4559 C C . ASN A 1 564 ? 8.228 15.777 -18.562 1.00 86.38 564 ASN A C 1
ATOM 4561 O O . ASN A 1 564 ? 7.708 16.803 -18.136 1.00 86.38 564 ASN A O 1
ATOM 4565 N N . MET A 1 565 ? 9.009 15.772 -19.650 1.00 83.94 565 MET A N 1
ATOM 4566 C CA . MET A 1 565 ? 9.340 16.998 -20.388 1.00 83.94 565 MET A CA 1
ATOM 4567 C C . MET A 1 565 ? 8.094 17.725 -20.914 1.00 83.94 565 MET A C 1
ATOM 4569 O O . MET A 1 565 ? 8.041 18.953 -20.905 1.00 83.94 565 MET A O 1
ATOM 4573 N N . THR A 1 566 ? 7.078 16.994 -21.386 1.00 85.19 566 THR A N 1
ATOM 4574 C CA . THR A 1 566 ? 5.835 17.627 -21.861 1.00 85.19 566 THR A CA 1
ATOM 4575 C C . THR A 1 566 ? 5.008 18.249 -20.738 1.00 85.19 566 THR A C 1
ATOM 4577 O O . THR A 1 566 ? 4.412 19.298 -20.969 1.00 85.19 566 THR A O 1
ATOM 4580 N N . LYS A 1 567 ? 4.993 17.647 -19.540 1.00 82.44 567 LYS A N 1
ATOM 4581 C CA . LYS A 1 567 ? 4.297 18.190 -18.361 1.00 82.44 567 LYS A CA 1
ATOM 4582 C C . LYS A 1 567 ? 4.988 19.459 -17.858 1.00 82.44 567 LYS A C 1
ATOM 4584 O O . LYS A 1 567 ? 4.332 20.485 -17.717 1.00 82.44 567 LYS A O 1
ATOM 4589 N N . ASP A 1 568 ? 6.316 19.433 -17.743 1.00 79.38 568 ASP A N 1
ATOM 4590 C CA . ASP A 1 568 ? 7.110 20.595 -17.317 1.00 79.38 568 ASP A CA 1
ATOM 4591 C C . ASP A 1 568 ? 6.927 21.809 -18.250 1.00 79.38 568 ASP A C 1
ATOM 4593 O O . ASP A 1 568 ? 6.958 22.954 -17.806 1.00 79.38 568 ASP A O 1
ATOM 4597 N N . ASN A 1 569 ? 6.708 21.582 -19.550 1.00 77.50 569 ASN A N 1
ATOM 4598 C CA . ASN A 1 569 ? 6.444 22.651 -20.520 1.00 77.50 569 ASN A CA 1
ATOM 4599 C C . ASN A 1 569 ? 5.002 23.190 -20.491 1.00 77.50 569 ASN A C 1
ATOM 4601 O O . ASN A 1 569 ? 4.756 24.235 -21.085 1.00 77.50 569 ASN A O 1
ATOM 4605 N N . GLN A 1 570 ? 4.044 22.474 -19.893 1.00 75.88 570 GLN A N 1
ATOM 4606 C CA . GLN A 1 570 ? 2.652 22.929 -19.758 1.00 75.88 570 GLN A CA 1
ATOM 4607 C C . GLN A 1 570 ? 2.416 23.725 -18.471 1.00 75.88 570 GLN A C 1
ATOM 4609 O O . GLN A 1 570 ? 1.526 24.573 -18.443 1.00 75.88 570 GLN A O 1
ATOM 4614 N N . ASP A 1 571 ? 3.198 23.442 -17.428 1.00 67.81 571 ASP A N 1
ATOM 4615 C CA . ASP A 1 571 ? 3.086 24.093 -16.120 1.00 67.81 571 ASP A CA 1
ATOM 4616 C C . ASP A 1 571 ? 3.897 25.405 -16.014 1.00 67.81 571 ASP A C 1
ATOM 4618 O O . ASP A 1 571 ? 3.709 26.165 -15.059 1.00 67.81 571 ASP A O 1
ATOM 4622 N N . ASN A 1 572 ? 4.774 25.682 -16.989 1.00 52.69 572 ASN A N 1
ATOM 4623 C CA . ASN A 1 572 ? 5.504 26.950 -17.161 1.00 52.69 572 ASN A CA 1
ATOM 4624 C C . ASN A 1 572 ? 4.804 27.862 -18.172 1.00 52.69 572 ASN A C 1
ATOM 4626 O O . ASN A 1 572 ? 4.801 29.095 -17.937 1.00 52.69 572 ASN A O 1
#

pLDDT: mean 82.29, std 16.15, range [32.03, 97.94]

Sequence (572 aa):
MGFPEWLSRMRSFGSTSDDPSRLENGTEMVDFTPPLDRSEQIIAEIYSSSYECAICADNVTPADIQNYRLWHCLECYQIYHFECVKAINSSLLANWRCPTCRANQTRLNRPTCWCGGRPNACTGYCVRRGSCPHGEYKTCPKMCHPGPCNVPCSDQCATRPRPERREPNCWDRFCDRWQRNSKGCWTKITFLFTVLALVYVLLGVLLVYHIKWWTQPYHYPSFDSQYGFLEFLILMIGGIILLFGIYMLLLGIWTGLGELLIAALNLDSLDTKRRRKKAIKFWGGLLMLVIFIGILSLPFLGFALGPDIVWYNQMKDSCKGFNTRINMDAGLGHDSRFIFRSLSPNVDGHNCYLASRLEPNILNHTTPFQYFYRLSGSTNRTKNIAIDVDLEHREWRMLRLNDTELVNQWLAYDFRHQKSLPSFYTVKSEIIKSGIFTTASKNDTHIHIGGLGMSIQNMYFFLDHSNQEPFLRVYDTLGLKNDQVKSLLAKEWSSKSDDRVVMRTASFGHGQQRLDMCMKERDAYIIDNSQIGEGIPKSRRVTGFDDSSLVPFTIIAALRDWTNMTKDNQDN

Foldseek 3Di:
DDDDDDPDDDDDDDDDDDDDDDDDDDDDPPPCPDPPDVFVVQVVCQPVQNQAAPQPRHGHHDCPDVPFQWDADAPPRRIHGLVSQCVVPVPQPDQDADPPPRDGDDDSPDQADLLRHDDNHDQAFRQNFDAAQLGRTDGQRDHRTGYDRNRDDDPVSPPGDRPDPDDQPPVSLLVVLLVVVPPPLVVQLVVLVVVLVVLVVVLVVVLVVLLCVLQPCVVVVCCCVPPVVVVVVCCVVVVVVSLVVLVVSLVSNVVSVLVSCCRSVVLVDPPDDPVVSVVCSVVVVVVSVVVSVVSSCVSVCSNVQVNQVVNQVQFVLLQPQFFWKWFLPPDPPQQQWIWIDGNDPPADIKIKFKAWDADDDPVDRPDFPRIWIKIWIAWLVAGTKIKTAGPVQQKIWIKHKPDHFVVRVCRRHVVVVDPDDDDGDDIDIDTPDMFGKDDADPVRQKIATPPQQKIKARLVSCLVGVSCVQQIFMFRRPPHDPVVVVVVNPDDGGSDDDPGTQKGWGAHHGPRPTIMITGHWDFDWDFPPVPPDPDDTDTDTRTTHDPSVVHVVSVSSVSNSVSVVVVVVVVD